Protein AF-A0A915E2W3-F1 (afdb_monomer_lite)

Structure (mmCIF, N/CA/C/O backbone):
data_AF-A0A915E2W3-F1
#
_entry.id   AF-A0A915E2W3-F1
#
loop_
_atom_site.group_PDB
_atom_site.id
_atom_site.type_symbol
_atom_site.label_atom_id
_atom_site.label_alt_id
_atom_site.label_comp_id
_atom_site.label_asym_id
_atom_site.label_entity_id
_atom_site.label_seq_id
_atom_site.pdbx_PDB_ins_code
_atom_site.Cartn_x
_atom_site.Cartn_y
_atom_site.Cartn_z
_atom_site.occupancy
_atom_site.B_iso_or_equiv
_atom_site.auth_seq_id
_atom_site.auth_comp_id
_atom_site.auth_asym_id
_atom_site.auth_atom_id
_atom_site.pdbx_PDB_model_num
ATOM 1 N N . MET A 1 1 ? 48.541 -17.962 11.402 1.00 24.84 1 MET A N 1
ATOM 2 C CA . MET A 1 1 ? 48.266 -16.546 11.732 1.00 24.84 1 MET A CA 1
ATOM 3 C C . MET A 1 1 ? 46.779 -16.312 11.505 1.00 24.84 1 MET A C 1
ATOM 5 O O . MET A 1 1 ? 46.273 -16.734 10.475 1.00 24.84 1 MET A O 1
ATOM 9 N N . CYS A 1 2 ? 46.078 -15.816 12.521 1.00 19.52 2 CYS A N 1
ATOM 10 C CA . CYS A 1 2 ? 44.617 -15.785 12.627 1.00 19.52 2 CYS A CA 1
ATOM 11 C C . CYS A 1 2 ? 43.898 -14.801 11.680 1.00 19.52 2 CYS A C 1
ATOM 13 O O . CYS A 1 2 ? 44.430 -13.741 11.383 1.00 19.52 2 CYS A O 1
ATOM 15 N N . GLN A 1 3 ? 42.628 -15.155 11.414 1.00 20.77 3 GLN A N 1
ATOM 16 C CA . GLN A 1 3 ? 41.430 -14.326 11.166 1.00 20.77 3 GLN A CA 1
ATOM 17 C C . GLN A 1 3 ? 41.232 -13.630 9.805 1.00 20.77 3 GLN A C 1
ATOM 19 O O . GLN A 1 3 ? 41.846 -12.616 9.516 1.00 20.77 3 GLN A O 1
ATOM 24 N N . PHE A 1 4 ? 40.176 -14.054 9.094 1.00 19.12 4 PHE A N 1
ATOM 25 C CA . PHE A 1 4 ? 38.917 -13.297 9.113 1.00 19.12 4 PHE A CA 1
ATOM 26 C C . PHE A 1 4 ? 37.753 -14.225 9.470 1.00 19.12 4 PHE A C 1
ATOM 28 O O . PHE A 1 4 ? 37.637 -15.342 8.975 1.00 19.12 4 PHE A O 1
ATOM 35 N N . CYS A 1 5 ? 36.931 -13.748 10.396 1.00 22.27 5 CYS A N 1
ATOM 36 C CA . CYS A 1 5 ? 35.769 -14.404 10.965 1.00 22.27 5 CYS A CA 1
ATOM 37 C C . CYS A 1 5 ? 34.566 -13.532 10.591 1.00 22.27 5 CYS A C 1
ATOM 39 O O . CYS A 1 5 ? 34.548 -12.361 10.964 1.00 22.27 5 CYS A O 1
ATOM 41 N N . VAL A 1 6 ? 33.570 -14.068 9.882 1.00 19.73 6 VAL A N 1
ATOM 42 C CA . VAL A 1 6 ? 32.225 -13.473 9.866 1.00 19.73 6 VAL A CA 1
ATOM 43 C C . VAL A 1 6 ? 31.327 -14.423 10.638 1.00 19.73 6 VAL A C 1
ATOM 45 O O . VAL A 1 6 ? 30.854 -15.437 10.135 1.00 19.73 6 VAL A O 1
ATOM 48 N N . ARG A 1 7 ? 31.172 -14.110 11.922 1.00 20.34 7 ARG A N 1
ATOM 49 C CA . ARG A 1 7 ? 30.300 -14.808 12.860 1.00 20.34 7 ARG A CA 1
ATOM 50 C C . ARG A 1 7 ? 28.990 -14.028 12.913 1.00 20.34 7 ARG A C 1
ATOM 52 O O . ARG A 1 7 ? 28.938 -12.990 13.562 1.00 20.34 7 ARG A O 1
ATOM 59 N N . MET A 1 8 ? 27.941 -14.510 12.249 1.00 21.33 8 MET A N 1
ATOM 60 C CA . MET A 1 8 ? 26.584 -14.041 12.544 1.00 21.33 8 MET A CA 1
ATOM 61 C C . MET A 1 8 ? 26.046 -14.863 13.717 1.00 21.33 8 MET A C 1
ATOM 63 O O . MET A 1 8 ? 26.000 -16.093 13.677 1.00 21.33 8 MET A O 1
ATOM 67 N N . SER A 1 9 ? 25.751 -14.179 14.819 1.00 22.33 9 SER A N 1
ATOM 68 C CA . SER A 1 9 ? 25.320 -14.765 16.083 1.00 22.33 9 SER A CA 1
ATOM 69 C C . SER A 1 9 ? 23.912 -15.355 15.974 1.00 22.33 9 SER A C 1
ATOM 71 O O . SER A 1 9 ? 22.947 -14.661 15.669 1.00 22.33 9 SER A O 1
ATOM 73 N N . ARG A 1 10 ? 23.781 -16.647 16.296 1.00 25.28 10 ARG A N 1
ATOM 74 C CA . ARG A 1 10 ? 22.496 -17.276 16.622 1.00 25.28 10 ARG A CA 1
ATOM 75 C C . ARG A 1 10 ? 22.041 -16.820 18.006 1.00 25.28 10 ARG A C 1
ATOM 77 O O . ARG A 1 10 ? 22.803 -16.926 18.967 1.00 25.28 10 ARG A O 1
ATOM 84 N N . ARG A 1 11 ? 20.765 -16.462 18.131 1.00 23.20 11 ARG A N 1
ATOM 85 C CA . ARG A 1 11 ? 20.015 -16.681 19.368 1.00 23.20 11 ARG A CA 1
ATOM 86 C C . ARG A 1 11 ? 18.679 -17.320 19.003 1.00 23.20 11 ARG A C 1
ATOM 88 O O . ARG A 1 11 ? 17.965 -16.807 18.154 1.00 23.20 11 ARG A O 1
ATOM 95 N N . ARG A 1 12 ? 18.436 -18.485 19.599 1.00 31.80 12 ARG A N 1
ATOM 96 C CA . ARG A 1 12 ? 17.210 -19.280 19.513 1.00 31.80 12 ARG A CA 1
ATOM 97 C C . ARG A 1 12 ? 16.099 -18.552 20.273 1.00 31.80 12 ARG A C 1
ATOM 99 O O . ARG A 1 12 ? 16.399 -18.037 21.348 1.00 31.80 12 ARG A O 1
ATOM 106 N N . ASN A 1 13 ? 14.889 -18.528 19.725 1.00 26.58 13 ASN A N 1
ATOM 107 C CA . ASN A 1 13 ? 13.639 -18.698 20.465 1.00 26.58 13 ASN A CA 1
ATOM 108 C C . ASN A 1 13 ? 12.507 -19.006 19.484 1.00 26.58 13 ASN A C 1
ATOM 110 O O . ASN A 1 13 ? 12.470 -18.463 18.380 1.00 26.58 13 ASN A O 1
ATOM 114 N N . ASP A 1 14 ? 11.665 -19.923 19.936 1.00 37.28 14 ASP A N 1
ATOM 115 C CA . ASP A 1 14 ? 10.466 -20.440 19.301 1.00 37.28 14 ASP A CA 1
ATOM 116 C C . ASP A 1 14 ? 9.355 -19.379 19.325 1.00 37.28 14 ASP A C 1
ATOM 118 O O . ASP A 1 14 ? 9.187 -18.701 20.338 1.00 37.28 14 ASP A O 1
ATOM 122 N N . ASP A 1 15 ? 8.689 -19.194 18.185 1.00 28.30 15 ASP A N 1
ATOM 123 C CA . ASP A 1 15 ? 7.241 -18.988 18.028 1.00 28.30 15 ASP A CA 1
ATOM 124 C C . ASP A 1 15 ? 6.971 -18.678 16.545 1.00 28.30 15 ASP A C 1
ATOM 126 O O . ASP A 1 15 ? 7.404 -17.660 15.995 1.00 28.30 15 ASP A O 1
ATOM 130 N N . ASP A 1 16 ? 6.324 -19.646 15.893 1.00 37.16 16 ASP A N 1
ATOM 131 C CA . ASP A 1 16 ? 5.841 -19.597 14.516 1.00 37.16 16 ASP A CA 1
ATOM 132 C C . ASP A 1 16 ? 4.617 -18.672 14.399 1.00 37.16 16 ASP A C 1
ATOM 134 O O . ASP A 1 16 ? 3.871 -18.470 15.354 1.00 37.16 16 ASP A O 1
ATOM 138 N N . ASP A 1 17 ? 4.416 -18.174 13.178 1.00 34.41 17 ASP A N 1
ATOM 139 C CA . ASP A 1 17 ? 3.285 -17.379 12.681 1.00 34.41 17 ASP A CA 1
ATOM 140 C C . ASP A 1 17 ? 3.402 -15.851 12.800 1.00 34.41 17 ASP A C 1
ATOM 142 O O . ASP A 1 17 ? 2.848 -15.184 13.671 1.00 34.41 17 ASP A O 1
ATOM 146 N N . SER A 1 18 ? 4.050 -15.257 11.789 1.00 32.59 18 SER A N 1
ATOM 147 C CA . SER A 1 18 ? 3.783 -13.870 11.397 1.00 32.59 18 SER A CA 1
ATOM 148 C C . SER A 1 18 ? 3.621 -13.740 9.866 1.00 32.59 18 SER A C 1
ATOM 150 O O . SER A 1 18 ? 4.498 -14.178 9.107 1.00 32.59 18 SER A O 1
ATOM 152 N N . PRO A 1 19 ? 2.504 -13.152 9.386 1.00 33.25 19 PRO A N 1
ATOM 153 C CA . PRO A 1 19 ? 2.094 -13.173 7.977 1.00 33.25 19 PRO A CA 1
ATOM 154 C C . PRO A 1 19 ? 2.718 -12.089 7.075 1.00 33.25 19 PRO A C 1
ATOM 156 O O . PRO A 1 19 ? 2.357 -12.012 5.901 1.00 33.25 19 PRO A O 1
ATOM 159 N N . HIS A 1 20 ? 3.642 -11.245 7.559 1.00 43.09 20 HIS A N 1
ATOM 160 C CA . HIS A 1 20 ? 4.112 -10.079 6.788 1.00 43.09 20 HIS A CA 1
ATOM 161 C C . HIS A 1 20 ? 5.637 -10.015 6.652 1.00 43.09 20 HIS A C 1
ATOM 163 O O . HIS A 1 20 ? 6.364 -9.854 7.632 1.00 43.09 20 HIS A O 1
ATOM 169 N N . LYS A 1 21 ? 6.128 -10.134 5.410 1.00 43.09 21 LYS A N 1
ATOM 170 C CA . LYS A 1 21 ? 7.557 -10.291 5.089 1.00 43.09 21 LYS A CA 1
ATOM 171 C C . LYS A 1 21 ? 8.015 -9.261 4.038 1.00 43.09 21 LYS A C 1
ATOM 173 O O . LYS A 1 21 ? 7.265 -8.927 3.124 1.00 43.09 21 LYS A O 1
ATOM 178 N N . LEU A 1 22 ? 9.238 -8.743 4.159 1.00 36.91 22 LEU A N 1
ATOM 179 C CA . LEU A 1 22 ? 9.892 -7.916 3.135 1.00 36.91 22 LEU A CA 1
ATOM 180 C C . LEU A 1 22 ? 10.934 -8.782 2.420 1.00 36.91 22 LEU A C 1
ATOM 182 O O . LEU A 1 22 ? 11.743 -9.433 3.076 1.00 36.91 22 LEU A O 1
ATOM 186 N N . TYR A 1 23 ? 10.908 -8.805 1.089 1.00 43.53 23 TYR A N 1
ATOM 187 C CA . TYR A 1 23 ? 11.754 -9.681 0.280 1.00 43.53 23 TYR A CA 1
ATOM 188 C C . TYR A 1 23 ? 12.647 -8.858 -0.647 1.00 43.53 23 TYR A C 1
ATOM 190 O O . TYR A 1 23 ? 12.196 -7.915 -1.295 1.00 43.53 23 TYR A O 1
ATOM 198 N N . THR A 1 24 ? 13.906 -9.254 -0.774 1.00 39.56 24 THR A N 1
ATOM 199 C CA . THR A 1 24 ? 14.878 -8.574 -1.626 1.00 39.56 24 THR A CA 1
ATOM 200 C C . THR A 1 24 ? 15.663 -9.605 -2.426 1.00 39.56 24 THR A C 1
ATOM 202 O O . THR A 1 24 ? 16.289 -10.490 -1.851 1.00 39.56 24 THR A O 1
ATOM 205 N N . LEU A 1 25 ? 15.666 -9.516 -3.758 1.00 39.19 25 LEU A N 1
ATOM 206 C CA . LEU A 1 25 ? 16.443 -10.447 -4.586 1.00 39.19 25 LEU A CA 1
ATOM 207 C C . LEU A 1 25 ? 17.805 -9.860 -4.942 1.00 39.19 25 LEU A C 1
ATOM 209 O O . LEU A 1 25 ? 17.910 -8.739 -5.439 1.00 39.19 25 LEU A O 1
ATOM 213 N N . VAL A 1 26 ? 18.845 -10.659 -4.721 1.00 38.50 26 VAL A N 1
ATOM 214 C CA . VAL A 1 26 ? 20.192 -10.468 -5.249 1.00 38.50 26 VAL A CA 1
ATOM 215 C C . VAL A 1 26 ? 20.372 -11.442 -6.400 1.00 38.50 26 VAL A C 1
ATOM 217 O O . VAL A 1 26 ? 20.308 -12.661 -6.234 1.00 38.50 26 VAL A O 1
ATOM 220 N N . THR A 1 27 ? 20.657 -10.921 -7.585 1.00 35.66 27 THR A N 1
ATOM 221 C CA . THR A 1 27 ? 21.130 -11.773 -8.674 1.00 35.66 27 THR A CA 1
ATOM 222 C C . THR A 1 27 ? 22.624 -11.554 -8.835 1.00 35.66 27 THR A C 1
ATOM 224 O O . THR A 1 27 ? 23.028 -10.448 -9.178 1.00 35.66 27 THR A O 1
ATOM 227 N N . HIS A 1 28 ? 23.400 -12.626 -8.628 1.00 34.28 28 HIS A N 1
ATOM 228 C CA . HIS A 1 28 ? 24.832 -12.742 -8.924 1.00 34.28 28 HIS A CA 1
ATOM 229 C C . HIS A 1 28 ? 25.797 -11.944 -8.012 1.00 34.28 28 HIS A C 1
ATOM 231 O O . HIS A 1 28 ? 25.953 -10.733 -8.143 1.00 34.28 28 HIS A O 1
ATOM 237 N N . VAL A 1 29 ? 26.540 -12.665 -7.157 1.00 26.72 29 VAL A N 1
ATOM 238 C CA . VAL A 1 29 ? 27.783 -12.194 -6.515 1.00 26.72 29 VAL A CA 1
ATOM 239 C C . VAL A 1 29 ? 28.955 -12.938 -7.174 1.00 26.72 29 VAL A C 1
ATOM 241 O O . VAL A 1 29 ? 29.017 -14.164 -7.058 1.00 26.72 29 VAL A O 1
ATOM 244 N N . PRO A 1 30 ? 29.872 -12.264 -7.890 1.00 24.53 30 PRO A N 1
ATOM 245 C CA . PRO A 1 30 ? 31.030 -12.930 -8.472 1.00 24.53 30 PRO A CA 1
ATOM 246 C C . PRO A 1 30 ? 31.994 -13.375 -7.365 1.00 24.53 30 PRO A C 1
ATOM 248 O O . PRO A 1 30 ? 32.495 -12.553 -6.603 1.00 24.53 30 PRO A O 1
ATOM 251 N N . VAL A 1 31 ? 32.299 -14.672 -7.310 1.00 24.80 31 VAL A N 1
ATOM 252 C CA . VAL A 1 31 ? 33.487 -15.181 -6.611 1.00 24.80 31 VAL A CA 1
ATOM 253 C C . VAL A 1 31 ? 34.571 -15.358 -7.675 1.00 24.80 31 VAL A C 1
ATOM 255 O O . VAL A 1 31 ? 34.393 -16.121 -8.626 1.00 24.80 31 VAL A O 1
ATOM 258 N N . THR A 1 32 ? 35.655 -14.591 -7.574 1.00 27.45 32 THR A N 1
ATOM 259 C CA . THR A 1 32 ? 36.798 -14.595 -8.506 1.00 27.45 32 THR A CA 1
ATOM 260 C C . THR A 1 32 ? 37.511 -15.962 -8.575 1.00 27.45 32 THR A C 1
ATOM 262 O O . THR A 1 32 ? 37.363 -16.787 -7.671 1.00 27.45 32 THR A O 1
ATOM 265 N N . PRO A 1 33 ? 38.254 -16.260 -9.666 1.00 34.34 33 PRO A N 1
ATOM 266 C CA . PRO A 1 33 ? 38.591 -17.629 -10.051 1.00 34.34 33 PRO A CA 1
ATOM 267 C C . PRO A 1 33 ? 39.773 -18.189 -9.250 1.00 34.34 33 PRO A C 1
ATOM 269 O O . PRO A 1 33 ? 40.888 -17.679 -9.318 1.00 34.34 33 PRO A O 1
ATOM 272 N N . PHE A 1 34 ? 39.549 -19.297 -8.543 1.00 25.05 34 PHE A N 1
ATOM 273 C CA . PHE A 1 34 ? 40.615 -20.078 -7.918 1.00 25.05 34 PHE A CA 1
ATOM 274 C C . PHE A 1 34 ? 41.326 -20.934 -8.984 1.00 25.05 34 PHE A C 1
ATOM 276 O O . PHE A 1 34 ? 40.796 -21.943 -9.454 1.00 25.05 34 PHE A O 1
ATOM 283 N N . GLN A 1 35 ? 42.525 -20.514 -9.401 1.00 28.45 35 GLN A N 1
ATOM 284 C CA . GLN A 1 35 ? 43.409 -21.291 -10.273 1.00 28.45 35 GLN A CA 1
ATOM 285 C C . GLN A 1 35 ? 44.193 -22.352 -9.471 1.00 28.45 35 GLN A C 1
ATOM 287 O O . GLN A 1 35 ? 45.100 -22.026 -8.720 1.00 28.45 35 GLN A O 1
ATOM 292 N N . ARG A 1 36 ? 43.832 -23.622 -9.722 1.00 28.59 36 ARG A N 1
ATOM 293 C CA . ARG A 1 36 ? 44.620 -24.884 -9.733 1.00 28.59 36 ARG A CA 1
ATOM 294 C C . ARG A 1 36 ? 45.603 -25.215 -8.586 1.00 28.59 36 ARG A C 1
ATOM 296 O O . ARG A 1 36 ? 46.636 -24.573 -8.449 1.00 28.59 36 ARG A O 1
ATOM 303 N N . ARG A 1 37 ? 45.419 -26.420 -8.007 1.00 27.20 37 ARG A N 1
ATOM 304 C CA . ARG A 1 37 ? 46.262 -27.637 -8.217 1.00 27.20 37 ARG A CA 1
ATOM 305 C C . ARG A 1 37 ? 45.572 -28.923 -7.662 1.00 27.20 37 ARG A C 1
ATOM 307 O O . ARG A 1 37 ? 45.592 -29.125 -6.459 1.00 27.20 37 ARG A O 1
ATOM 314 N N . THR A 1 38 ? 44.994 -29.730 -8.584 1.00 27.33 38 THR A N 1
ATOM 315 C CA . THR A 1 38 ? 44.842 -31.232 -8.678 1.00 27.33 38 THR A CA 1
ATOM 316 C C . THR A 1 38 ? 44.248 -32.061 -7.511 1.00 27.33 38 THR A C 1
ATOM 318 O O . THR A 1 38 ? 44.588 -31.793 -6.372 1.00 27.33 38 THR A O 1
ATOM 321 N N . ASN A 1 39 ? 43.448 -33.143 -7.653 1.00 25.25 39 ASN A N 1
ATOM 322 C CA . ASN A 1 39 ? 42.881 -33.960 -8.758 1.00 25.25 39 ASN A CA 1
ATOM 323 C C . ASN A 1 39 ? 41.473 -34.482 -8.352 1.00 25.25 39 ASN A C 1
ATOM 325 O O . ASN A 1 39 ? 41.166 -34.564 -7.166 1.00 25.25 39 ASN A O 1
ATOM 329 N N . ILE A 1 40 ? 40.641 -34.826 -9.341 1.00 31.52 40 ILE A N 1
ATOM 330 C CA . ILE A 1 40 ? 39.178 -35.005 -9.254 1.00 31.52 40 ILE A CA 1
ATOM 331 C C . ILE A 1 40 ? 38.783 -36.494 -9.378 1.00 31.52 40 ILE A C 1
ATOM 333 O O . ILE A 1 40 ? 39.465 -37.240 -10.076 1.00 31.52 40 ILE A O 1
ATOM 337 N N . SER A 1 41 ? 37.645 -36.900 -8.797 1.00 22.36 41 SER A N 1
ATOM 338 C CA . SER A 1 41 ? 36.786 -37.951 -9.371 1.00 22.36 41 SER A CA 1
ATOM 339 C C . SER A 1 41 ? 35.468 -37.302 -9.790 1.00 22.36 41 SER A C 1
ATOM 341 O O . SER A 1 41 ? 34.726 -36.769 -8.964 1.00 22.36 41 SER A O 1
ATOM 343 N N . VAL A 1 42 ? 35.282 -37.239 -11.105 1.00 30.39 42 VAL A N 1
ATOM 344 C CA . VAL A 1 42 ? 34.093 -36.754 -11.794 1.00 30.39 42 VAL A CA 1
ATOM 345 C C . VAL A 1 42 ? 33.270 -37.986 -12.132 1.00 30.39 42 VAL A C 1
ATOM 347 O O . VAL A 1 42 ? 33.705 -38.791 -12.948 1.00 30.39 42 VAL A O 1
ATOM 350 N N . GLU A 1 43 ? 32.071 -38.101 -11.569 1.00 24.73 43 GLU A N 1
ATOM 351 C CA . GLU A 1 43 ? 30.986 -38.844 -12.207 1.00 24.73 43 GLU A CA 1
ATOM 352 C C . GLU A 1 43 ? 29.708 -37.991 -12.172 1.00 24.73 43 GLU A C 1
ATOM 354 O O . GLU A 1 43 ? 29.254 -37.541 -11.119 1.00 24.73 43 GLU A O 1
ATOM 359 N N . SER A 1 44 ? 29.150 -37.773 -13.369 1.00 29.97 44 SER A N 1
ATOM 360 C CA . SER A 1 44 ? 28.027 -36.898 -13.765 1.00 29.97 44 SER A CA 1
ATOM 361 C C . SER A 1 44 ? 28.311 -35.386 -13.852 1.00 29.97 44 SER A C 1
ATOM 363 O O . SER A 1 44 ? 27.733 -34.551 -13.161 1.00 29.97 44 SER A O 1
ATOM 365 N N . GLU A 1 45 ? 29.216 -35.057 -14.770 1.00 26.81 45 GLU A N 1
ATOM 366 C CA . GLU A 1 45 ? 29.524 -33.726 -15.302 1.00 26.81 45 GLU A CA 1
ATOM 367 C C . GLU A 1 45 ? 28.346 -33.133 -16.126 1.00 26.81 45 GLU A C 1
ATOM 369 O O . GLU A 1 45 ? 27.652 -33.854 -16.836 1.00 26.81 45 GLU A O 1
ATOM 374 N N . GLU A 1 46 ? 28.171 -31.805 -16.045 1.00 25.72 46 GLU A N 1
ATOM 375 C CA . GLU A 1 46 ? 27.488 -30.922 -17.025 1.00 25.72 46 GLU A CA 1
ATOM 376 C C . GLU A 1 46 ? 25.952 -30.710 -17.030 1.00 25.72 46 GLU A C 1
ATOM 378 O O . GLU A 1 46 ? 25.362 -30.547 -18.094 1.00 25.72 46 GLU A O 1
ATOM 383 N N . LEU A 1 47 ? 25.283 -30.542 -15.878 1.00 28.80 47 LEU A N 1
ATOM 384 C CA . LEU A 1 47 ? 23.884 -30.032 -15.866 1.00 28.80 47 LEU A CA 1
ATOM 385 C C . LEU A 1 47 ? 23.621 -28.755 -15.054 1.00 28.80 47 LEU A C 1
ATOM 387 O O . LEU A 1 47 ? 22.514 -28.234 -15.079 1.00 28.80 47 LEU A O 1
ATOM 391 N N . PHE A 1 48 ? 24.627 -28.183 -14.391 1.00 32.06 48 PHE A N 1
ATOM 392 C CA . PHE A 1 48 ? 24.468 -26.914 -13.670 1.00 32.06 48 PHE A CA 1
ATOM 393 C C . PHE A 1 48 ? 25.643 -25.969 -13.938 1.00 32.06 48 PHE A C 1
ATOM 395 O O . PHE A 1 48 ? 26.491 -25.717 -13.078 1.00 32.06 48 PHE A O 1
ATOM 402 N N . GLN A 1 49 ? 25.686 -25.379 -15.135 1.00 24.86 49 GLN A N 1
ATOM 403 C CA . GLN A 1 49 ? 26.414 -24.121 -15.309 1.00 24.86 49 GLN A CA 1
ATOM 404 C C . GLN A 1 49 ? 25.654 -22.996 -14.583 1.00 24.86 49 GLN A C 1
ATOM 406 O O . GLN A 1 49 ? 24.784 -22.330 -15.127 1.00 24.86 49 GLN A O 1
ATOM 411 N N . LYS A 1 50 ? 26.005 -22.832 -13.302 1.00 29.50 50 LYS A N 1
ATOM 412 C CA . LYS A 1 50 ? 26.055 -21.584 -12.521 1.00 29.50 50 LYS A CA 1
ATOM 413 C C . LYS A 1 50 ? 25.080 -20.462 -12.925 1.00 29.50 50 LYS A C 1
ATOM 415 O O . LYS A 1 50 ? 25.489 -19.509 -13.579 1.00 29.50 50 LYS A O 1
ATOM 420 N N . THR A 1 51 ? 23.875 -20.456 -12.357 1.00 31.17 51 THR A N 1
ATOM 421 C CA . THR A 1 51 ? 23.145 -19.209 -12.046 1.00 31.17 51 THR A CA 1
ATOM 422 C C . THR A 1 51 ? 22.331 -19.379 -10.757 1.00 31.17 51 THR A C 1
ATOM 424 O O . THR A 1 51 ? 21.155 -19.711 -10.772 1.00 31.17 51 THR A O 1
ATOM 427 N N . GLY A 1 52 ? 22.972 -19.181 -9.602 1.00 31.38 52 GLY A N 1
ATOM 428 C CA . GLY A 1 52 ? 22.261 -19.069 -8.327 1.00 31.38 52 GLY A CA 1
ATOM 429 C C . GLY A 1 52 ? 21.752 -17.640 -8.133 1.00 31.38 52 GLY A C 1
ATOM 430 O O . GLY A 1 52 ? 22.539 -16.690 -8.176 1.00 31.38 52 GLY A O 1
ATOM 431 N N . HIS A 1 53 ? 20.449 -17.472 -7.924 1.00 35.97 53 HIS A N 1
ATOM 432 C CA . HIS A 1 53 ? 19.883 -16.223 -7.412 1.00 35.97 53 HIS A CA 1
ATOM 433 C C . HIS A 1 53 ? 19.809 -16.326 -5.879 1.00 35.97 53 HIS A C 1
ATOM 435 O O . HIS A 1 53 ? 19.413 -17.360 -5.354 1.00 35.97 53 HIS A O 1
ATOM 441 N N . ILE A 1 54 ? 20.237 -15.298 -5.146 1.00 33.84 54 ILE A N 1
ATOM 442 C CA . ILE A 1 54 ? 20.193 -15.272 -3.677 1.00 33.84 54 ILE A CA 1
ATOM 443 C C . ILE A 1 54 ? 19.065 -14.318 -3.290 1.00 33.84 54 ILE A C 1
ATOM 445 O O . ILE A 1 54 ? 19.171 -13.119 -3.525 1.00 33.84 54 ILE A O 1
ATOM 449 N N . LEU A 1 55 ? 17.976 -14.813 -2.704 1.00 38.66 55 LEU A N 1
ATOM 450 C CA . LEU A 1 55 ? 16.958 -13.931 -2.123 1.00 38.66 55 LEU A CA 1
ATOM 451 C C . LEU A 1 55 ? 17.329 -13.656 -0.668 1.00 38.66 55 LEU A C 1
ATOM 453 O O . LEU A 1 55 ? 17.392 -14.585 0.131 1.00 38.66 55 LEU A O 1
ATOM 457 N N . ILE A 1 56 ? 17.553 -12.390 -0.332 1.00 36.34 56 ILE A N 1
ATOM 458 C CA . ILE A 1 56 ? 17.686 -11.899 1.038 1.00 36.34 56 ILE A CA 1
ATOM 459 C C . ILE A 1 56 ? 16.300 -11.432 1.482 1.00 36.34 56 ILE A C 1
ATOM 461 O O . ILE A 1 56 ? 15.749 -10.483 0.936 1.00 36.34 56 ILE A O 1
ATOM 465 N N . VAL A 1 57 ? 15.717 -12.083 2.479 1.00 34.19 57 VAL A N 1
ATOM 466 C CA . VAL A 1 57 ? 14.429 -11.707 3.071 1.00 34.19 57 VAL A CA 1
ATOM 467 C C . VAL A 1 57 ? 14.714 -10.998 4.393 1.00 34.19 57 VAL A C 1
ATOM 469 O O . VAL A 1 57 ? 14.927 -11.663 5.413 1.00 34.19 57 VAL A O 1
ATOM 472 N N . PRO A 1 58 ? 14.808 -9.657 4.413 1.00 32.94 58 PRO A N 1
ATOM 473 C CA . PRO A 1 58 ? 14.915 -8.933 5.666 1.00 32.94 58 PRO A CA 1
ATOM 474 C C . PRO A 1 58 ? 13.588 -8.990 6.430 1.00 32.94 58 PRO A C 1
ATOM 476 O O . PRO A 1 58 ? 12.542 -8.529 5.980 1.00 32.94 58 PRO A O 1
ATOM 479 N N . TRP A 1 59 ? 13.660 -9.518 7.642 1.00 33.84 59 TRP A N 1
ATOM 480 C CA . TRP A 1 59 ? 12.625 -9.411 8.663 1.00 33.84 59 TRP A CA 1
ATOM 481 C C . TRP A 1 59 ? 13.018 -8.209 9.554 1.00 33.84 59 TRP A C 1
ATOM 483 O O . TRP A 1 59 ? 14.185 -8.082 9.925 1.00 33.84 59 TRP A O 1
ATOM 493 N N . CYS A 1 60 ? 12.112 -7.243 9.767 1.00 33.62 60 CYS A N 1
ATOM 494 C CA . CYS A 1 60 ? 12.456 -5.842 10.075 1.00 33.62 60 CYS A CA 1
ATOM 495 C C . CYS A 1 60 ? 13.448 -5.606 11.235 1.00 33.62 60 CYS A C 1
ATOM 497 O O . CYS A 1 60 ? 13.345 -6.155 12.320 1.00 33.62 60 CYS A O 1
ATOM 499 N N . LEU A 1 61 ? 14.394 -4.685 11.062 1.00 31.56 61 LEU A N 1
ATOM 500 C CA . LEU A 1 61 ? 15.332 -4.300 12.120 1.00 31.56 61 LEU A CA 1
ATOM 501 C C . LEU A 1 61 ? 14.639 -3.455 13.200 1.00 31.56 61 LEU A C 1
ATOM 503 O O . LEU A 1 61 ? 14.395 -2.265 13.019 1.00 31.56 61 LEU A O 1
ATOM 507 N N . GLY A 1 62 ? 14.357 -4.085 14.342 1.00 29.89 62 GLY A N 1
ATOM 508 C CA . GLY A 1 62 ? 13.847 -3.425 15.544 1.00 29.89 62 GLY A CA 1
ATOM 509 C C . GLY A 1 62 ? 13.485 -4.419 16.646 1.00 29.89 62 GLY A C 1
ATOM 510 O O . GLY A 1 62 ? 12.313 -4.667 16.879 1.00 29.89 62 GLY A O 1
ATOM 511 N N . LYS A 1 63 ? 14.503 -4.966 17.328 1.00 31.66 63 LYS A N 1
ATOM 512 C CA . LYS A 1 63 ? 14.406 -5.890 18.481 1.00 31.66 63 LYS A CA 1
ATOM 513 C C . LYS A 1 63 ? 13.696 -7.232 18.196 1.00 31.66 63 LYS A C 1
ATOM 515 O O . LYS A 1 63 ? 12.619 -7.477 18.720 1.00 31.66 63 LYS A O 1
ATOM 520 N N . GLY A 1 64 ? 14.360 -8.135 17.460 1.00 38.31 64 GLY A N 1
ATOM 521 C CA . GLY A 1 64 ? 14.035 -9.576 17.496 1.00 38.31 64 GLY A CA 1
ATOM 522 C C . GLY A 1 64 ? 13.604 -10.254 16.189 1.00 38.31 64 GLY A C 1
ATOM 523 O O . GLY A 1 64 ? 12.827 -11.194 16.251 1.00 38.31 64 GLY A O 1
ATOM 524 N N . LEU A 1 65 ? 14.087 -9.828 15.020 1.00 49.31 65 LEU A N 1
ATOM 525 C CA . LEU A 1 65 ? 13.694 -10.403 13.724 1.00 49.31 65 LEU A CA 1
ATOM 526 C C . LEU A 1 65 ? 14.895 -11.072 13.013 1.00 49.31 65 LEU A C 1
ATOM 528 O O . LEU A 1 65 ? 16.010 -10.547 13.042 1.00 49.31 65 LEU A O 1
ATOM 532 N N . GLN A 1 66 ? 14.666 -12.245 12.404 1.00 50.94 66 GLN A N 1
ATOM 533 C CA . GLN A 1 66 ? 15.675 -13.116 11.778 1.00 50.94 66 GLN A CA 1
ATOM 534 C C . GLN A 1 66 ? 15.601 -13.031 10.243 1.00 50.94 66 GLN A C 1
ATOM 536 O O . GLN A 1 66 ? 14.558 -13.299 9.656 1.00 50.94 66 GLN A O 1
ATOM 541 N N . MET A 1 67 ? 16.705 -12.665 9.586 1.00 61.12 67 MET A N 1
ATOM 542 C CA . MET A 1 67 ? 16.824 -12.663 8.120 1.00 61.12 67 MET A CA 1
ATOM 543 C C . MET A 1 67 ? 16.758 -14.095 7.576 1.00 61.12 67 MET A C 1
ATOM 545 O O . MET A 1 67 ? 17.456 -14.960 8.104 1.00 61.12 67 MET A O 1
ATOM 549 N N . GLN A 1 68 ? 15.969 -14.317 6.519 1.00 68.25 68 GLN A N 1
ATOM 550 C CA . GLN A 1 68 ? 15.947 -15.587 5.788 1.00 68.25 68 GLN A CA 1
ATOM 551 C C . GLN A 1 68 ? 16.647 -15.438 4.437 1.00 68.25 68 GLN A C 1
ATOM 553 O O . GLN A 1 68 ? 16.454 -14.442 3.740 1.00 68.25 68 GLN A O 1
ATOM 558 N N . VAL A 1 69 ? 17.438 -16.429 4.042 1.00 73.88 69 VAL A N 1
ATOM 559 C CA . VAL A 1 69 ? 18.122 -16.462 2.748 1.00 73.88 69 VAL A CA 1
ATOM 560 C C . VAL A 1 69 ? 17.651 -17.679 1.967 1.00 73.88 69 VAL A C 1
ATOM 562 O O . VAL A 1 69 ? 17.811 -18.808 2.424 1.00 73.88 69 VAL A O 1
ATOM 565 N N . LEU A 1 70 ? 17.069 -17.467 0.785 1.00 78.38 70 LEU A N 1
ATOM 566 C CA . LEU A 1 70 ? 16.562 -18.559 -0.053 1.00 78.38 70 LEU A CA 1
ATOM 567 C C . LEU A 1 70 ? 17.487 -18.822 -1.242 1.00 78.38 70 LEU A C 1
ATOM 569 O O . LEU A 1 70 ? 17.981 -17.886 -1.881 1.00 78.38 70 LEU A O 1
ATOM 573 N N . LEU A 1 71 ? 17.653 -20.103 -1.569 1.00 80.44 71 LEU A N 1
ATOM 574 C CA . LEU A 1 71 ? 18.324 -20.556 -2.781 1.00 80.44 71 LEU A CA 1
ATOM 575 C C . LEU A 1 71 ? 17.380 -20.410 -3.979 1.00 80.44 71 LEU A C 1
ATOM 577 O O . LEU A 1 71 ? 16.370 -21.109 -4.065 1.00 80.44 71 LEU A O 1
ATOM 581 N N . GLY A 1 72 ? 17.715 -19.514 -4.901 1.00 77.56 72 GLY A N 1
ATOM 582 C CA . GLY A 1 72 ? 16.998 -19.318 -6.153 1.00 77.56 72 GLY A CA 1
ATOM 583 C C . GLY A 1 72 ? 17.361 -20.364 -7.199 1.00 77.56 72 GLY A C 1
ATOM 584 O O . GLY A 1 72 ? 18.531 -20.511 -7.554 1.00 77.56 72 GLY A O 1
ATOM 585 N N . ILE A 1 73 ? 16.344 -21.050 -7.710 1.00 78.25 73 ILE A N 1
ATOM 586 C CA . ILE A 1 73 ? 16.430 -22.064 -8.758 1.00 78.25 73 ILE A CA 1
ATOM 587 C C . ILE A 1 73 ? 15.653 -21.544 -9.949 1.00 78.25 73 ILE A C 1
ATOM 589 O O . ILE A 1 73 ? 14.451 -21.308 -9.845 1.00 78.25 73 ILE A O 1
ATOM 593 N N . ARG A 1 74 ? 16.338 -21.380 -11.074 1.00 73.56 74 ARG A N 1
ATOM 594 C CA . ARG A 1 74 ? 15.749 -20.854 -12.297 1.00 73.56 74 ARG A CA 1
ATOM 595 C C . ARG A 1 74 ? 15.736 -21.919 -13.384 1.00 73.56 74 ARG A C 1
ATOM 597 O O . ARG A 1 74 ? 16.753 -22.574 -13.591 1.00 73.56 74 ARG A O 1
ATOM 604 N N . GLY A 1 75 ? 14.600 -22.064 -14.064 1.00 63.62 75 GLY A N 1
ATOM 605 C CA . GLY A 1 75 ? 14.510 -22.872 -15.284 1.00 63.62 75 GLY A CA 1
ATOM 606 C C . GLY A 1 75 ? 15.129 -22.128 -16.462 1.00 63.62 75 GLY A C 1
ATOM 607 O O . GLY A 1 75 ? 14.895 -20.925 -16.628 1.00 63.62 75 GLY A O 1
ATOM 608 N N . ASP A 1 76 ? 15.930 -22.815 -17.270 1.00 56.16 76 ASP A N 1
ATOM 609 C CA . ASP A 1 76 ? 16.611 -22.190 -18.410 1.00 56.16 76 ASP A CA 1
ATOM 610 C C . ASP A 1 76 ? 15.712 -22.079 -19.659 1.00 56.16 76 ASP A C 1
ATOM 612 O O . ASP A 1 76 ? 16.065 -21.391 -20.619 1.00 56.16 76 ASP A O 1
ATOM 616 N N . GLY A 1 77 ? 14.518 -22.687 -19.629 1.00 53.59 77 GLY A N 1
ATOM 617 C CA . GLY A 1 77 ? 13.485 -22.575 -20.656 1.00 53.59 77 GLY A CA 1
ATOM 618 C C . GLY A 1 77 ? 13.764 -23.296 -21.974 1.00 53.59 77 GLY A C 1
ATOM 619 O O . GLY A 1 77 ? 12.875 -23.327 -22.823 1.00 53.59 77 GLY A O 1
ATOM 620 N N . GLN A 1 78 ? 14.956 -23.868 -22.173 1.00 50.12 78 GLN A N 1
ATOM 621 C CA . GLN A 1 78 ? 15.291 -24.646 -23.376 1.00 50.12 78 GLN A CA 1
ATOM 622 C C . GLN A 1 78 ? 15.816 -26.057 -23.072 1.00 50.12 78 GLN A C 1
ATOM 624 O O . GLN A 1 78 ? 15.847 -26.892 -23.974 1.00 50.12 78 GLN A O 1
ATOM 629 N N . LYS A 1 79 ? 16.204 -26.346 -21.825 1.00 53.78 79 LYS A N 1
ATOM 630 C CA . LYS A 1 79 ? 16.758 -27.625 -21.363 1.00 53.78 79 LYS A CA 1
ATOM 631 C C . LYS A 1 79 ? 16.297 -27.978 -19.948 1.00 53.78 79 LYS A C 1
ATOM 633 O O . LYS A 1 79 ? 17.028 -28.619 -19.193 1.00 53.78 79 LYS A O 1
ATOM 638 N N . ASP A 1 80 ? 15.047 -27.681 -19.606 1.00 61.50 80 ASP A N 1
ATOM 639 C CA . ASP A 1 80 ? 14.419 -28.168 -18.371 1.00 61.50 80 ASP A CA 1
ATOM 640 C C . ASP A 1 80 ? 14.093 -29.688 -18.461 1.00 61.50 80 ASP A C 1
ATOM 642 O O . ASP A 1 80 ? 13.062 -30.157 -17.983 1.00 61.50 80 ASP A O 1
ATOM 646 N N . GLN A 1 81 ? 15.000 -30.485 -19.051 1.00 59.97 81 GLN A N 1
ATOM 647 C CA . GLN A 1 81 ? 14.917 -31.941 -19.247 1.00 59.97 81 GLN A CA 1
ATOM 648 C C . GLN A 1 81 ? 14.728 -32.694 -17.933 1.00 59.97 81 GLN A C 1
ATOM 650 O O . GLN A 1 81 ? 14.193 -33.801 -17.901 1.00 59.97 81 GLN A O 1
ATOM 655 N N . PHE A 1 82 ? 15.122 -32.088 -16.810 1.00 64.06 82 PHE A N 1
ATOM 656 C CA . PHE A 1 82 ? 14.883 -32.695 -15.510 1.00 64.06 82 PHE A CA 1
ATOM 657 C C . PHE A 1 82 ? 13.390 -32.876 -15.213 1.00 64.06 82 PHE A C 1
ATOM 659 O O . PHE A 1 82 ? 13.047 -33.736 -14.403 1.00 64.06 82 PHE A O 1
ATOM 666 N N . MET A 1 83 ? 12.519 -32.118 -15.890 1.00 67.56 83 MET A N 1
ATOM 667 C CA . MET A 1 83 ? 11.066 -32.199 -15.779 1.00 67.56 83 MET A CA 1
ATOM 668 C C . MET A 1 83 ? 10.447 -33.353 -16.583 1.00 67.56 83 MET A C 1
ATOM 670 O O . MET A 1 83 ? 9.245 -33.589 -16.444 1.00 67.56 83 MET A O 1
ATOM 674 N N . GLU A 1 84 ? 11.234 -34.070 -17.395 1.00 66.56 84 GLU A N 1
ATOM 675 C CA . GLU A 1 84 ? 10.747 -35.079 -18.347 1.00 66.56 84 GLU A CA 1
ATOM 676 C C . GLU A 1 84 ? 10.561 -36.472 -17.734 1.00 66.56 84 GLU A C 1
ATOM 678 O O . GLU A 1 84 ? 9.648 -37.192 -18.136 1.00 66.56 84 GLU A O 1
ATOM 683 N N . THR A 1 85 ? 11.383 -36.868 -16.752 1.00 66.81 85 THR A N 1
ATOM 684 C CA . THR A 1 85 ? 11.331 -38.224 -16.178 1.00 66.81 85 THR A CA 1
ATOM 685 C C . THR A 1 85 ? 11.277 -38.232 -14.652 1.00 66.81 85 THR A C 1
ATOM 687 O O . THR A 1 85 ? 11.820 -37.362 -13.973 1.00 66.81 85 THR A O 1
ATOM 690 N N . GLN A 1 86 ? 10.670 -39.277 -14.088 1.00 70.38 86 GLN A N 1
ATOM 691 C CA . GLN A 1 86 ? 10.600 -39.459 -12.636 1.00 70.38 86 GLN A CA 1
ATOM 692 C C . GLN A 1 86 ? 11.991 -39.564 -11.986 1.00 70.38 86 GLN A C 1
ATOM 694 O O . GLN A 1 86 ? 12.223 -39.012 -10.912 1.00 70.38 86 GLN A O 1
ATOM 699 N N . TRP A 1 87 ? 12.930 -40.253 -12.637 1.00 66.62 87 TRP A N 1
ATOM 700 C CA . TRP A 1 87 ? 14.284 -40.433 -12.113 1.00 66.62 87 TRP A CA 1
ATOM 701 C C . TRP A 1 87 ? 15.066 -39.115 -12.067 1.00 66.62 87 TRP A C 1
ATOM 703 O O . TRP A 1 87 ? 15.791 -38.848 -11.105 1.00 66.62 87 TRP A O 1
ATOM 713 N N . THR A 1 88 ? 14.889 -38.256 -13.077 1.00 71.75 88 THR A N 1
ATOM 714 C CA . THR A 1 88 ? 15.511 -36.929 -13.085 1.00 71.75 88 THR A CA 1
ATOM 715 C C . THR A 1 88 ? 14.920 -36.016 -12.015 1.00 71.75 88 THR A C 1
ATOM 717 O O . THR A 1 88 ? 15.680 -35.280 -11.385 1.00 71.75 88 THR A O 1
ATOM 720 N N . HIS A 1 89 ? 13.613 -36.108 -11.724 1.00 73.88 89 HIS A N 1
ATOM 721 C CA . HIS A 1 89 ? 13.007 -35.373 -10.605 1.00 73.88 89 HIS A CA 1
ATOM 722 C C . HIS A 1 89 ? 13.663 -35.730 -9.273 1.00 73.88 89 HIS A C 1
ATOM 724 O O . HIS A 1 89 ? 14.083 -34.834 -8.548 1.00 73.88 89 HIS A O 1
ATOM 730 N N . GLU A 1 90 ? 13.785 -37.020 -8.951 1.00 75.94 90 GLU A N 1
ATOM 731 C CA . GLU A 1 90 ? 14.307 -37.470 -7.652 1.00 75.94 90 GLU A CA 1
ATOM 732 C C . GLU A 1 90 ? 15.763 -37.042 -7.433 1.00 75.94 90 GLU A C 1
ATOM 734 O O . GLU A 1 90 ? 16.107 -36.534 -6.362 1.00 75.94 90 GLU A O 1
ATOM 739 N N . LYS A 1 91 ? 16.607 -37.159 -8.468 1.00 76.94 91 LYS A N 1
ATOM 740 C CA . LYS A 1 91 ? 17.996 -36.680 -8.411 1.00 76.94 91 LYS A CA 1
ATOM 741 C C . LYS A 1 91 ? 18.088 -35.172 -8.208 1.00 76.94 91 LYS A C 1
ATOM 743 O O . LYS A 1 91 ? 18.858 -34.715 -7.360 1.00 76.94 91 LYS A O 1
ATOM 748 N N . VAL A 1 92 ? 17.308 -34.399 -8.965 1.00 80.94 92 VAL A N 1
ATOM 749 C CA . VAL A 1 92 ? 17.323 -32.935 -8.860 1.00 80.94 92 VAL A CA 1
ATOM 750 C C . VAL A 1 92 ? 16.787 -32.483 -7.508 1.00 80.94 92 VAL A C 1
ATOM 752 O O . VAL A 1 92 ? 17.429 -31.669 -6.855 1.00 80.94 92 VAL A O 1
ATOM 755 N N . ILE A 1 93 ? 15.687 -33.057 -7.024 1.00 85.31 93 ILE A N 1
ATOM 756 C CA . ILE A 1 93 ? 15.115 -32.737 -5.709 1.00 85.31 93 ILE A CA 1
ATOM 757 C C . ILE A 1 93 ? 16.109 -33.037 -4.585 1.00 85.31 93 ILE A C 1
ATOM 759 O O . ILE A 1 93 ? 16.308 -32.195 -3.707 1.00 85.31 93 ILE A O 1
ATOM 763 N N . GLY A 1 94 ? 16.774 -34.197 -4.629 1.00 82.50 94 GLY A N 1
ATOM 764 C CA . GLY A 1 94 ? 17.818 -34.538 -3.663 1.00 82.50 94 GLY A CA 1
ATOM 765 C C . GLY A 1 94 ? 18.957 -33.516 -3.663 1.00 82.50 94 GLY A C 1
ATOM 766 O O . GLY A 1 94 ? 19.376 -33.059 -2.599 1.00 82.50 94 GLY A O 1
ATOM 767 N N . SER A 1 95 ? 19.400 -33.094 -4.851 1.00 82.50 95 SER A N 1
ATOM 768 C CA . SER A 1 95 ? 20.429 -32.062 -5.002 1.00 82.50 95 SER A CA 1
ATOM 769 C C . SER A 1 95 ? 19.975 -30.695 -4.487 1.00 82.50 95 SER A C 1
ATOM 771 O O . SER A 1 95 ? 20.748 -30.010 -3.819 1.00 82.50 95 SER A O 1
ATOM 773 N N . ILE A 1 96 ? 18.721 -30.307 -4.736 1.00 85.88 96 ILE A N 1
ATOM 774 C CA . ILE A 1 96 ? 18.140 -29.054 -4.244 1.00 85.88 96 ILE A CA 1
ATOM 775 C C . ILE A 1 96 ? 18.182 -29.023 -2.720 1.00 85.88 96 ILE A C 1
ATOM 777 O O . ILE A 1 96 ? 18.801 -28.130 -2.150 1.00 85.88 96 ILE A O 1
ATOM 781 N N . VAL A 1 97 ? 17.590 -30.023 -2.060 1.00 87.25 97 VAL A N 1
ATOM 782 C CA . VAL A 1 97 ? 17.528 -30.075 -0.591 1.00 87.25 97 VAL A CA 1
ATOM 783 C C . VAL A 1 97 ? 18.934 -30.115 0.008 1.00 87.25 97 VAL A C 1
ATOM 785 O O . VAL A 1 97 ? 19.230 -29.363 0.940 1.00 87.25 97 VAL A O 1
ATOM 788 N N . TRP A 1 98 ? 19.831 -30.925 -0.564 1.00 84.38 98 TRP A N 1
ATOM 789 C CA . TRP A 1 98 ? 21.216 -31.016 -0.107 1.00 84.38 98 TRP A CA 1
ATOM 790 C C . TRP A 1 98 ? 21.963 -29.684 -0.238 1.00 84.38 98 TRP A C 1
ATOM 792 O O . TRP A 1 98 ? 22.622 -29.266 0.715 1.00 84.38 98 TRP A O 1
ATOM 802 N N . ASN A 1 99 ? 21.840 -28.987 -1.372 1.00 79.56 99 ASN A N 1
ATOM 803 C CA . ASN A 1 99 ? 22.480 -27.686 -1.576 1.00 79.56 99 ASN A CA 1
ATOM 804 C C . ASN A 1 99 ? 21.885 -26.611 -0.664 1.00 79.56 99 ASN A C 1
ATOM 806 O O . ASN A 1 99 ? 22.642 -25.816 -0.103 1.00 79.56 99 ASN A O 1
ATOM 810 N N . THR A 1 100 ? 20.562 -26.594 -0.474 1.00 81.19 100 THR A N 1
ATOM 811 C CA . THR A 1 100 ? 19.895 -25.662 0.443 1.00 81.19 100 THR A CA 1
ATOM 812 C C . THR A 1 100 ? 20.432 -25.837 1.864 1.00 81.19 100 THR A C 1
ATOM 814 O O . THR A 1 100 ? 20.852 -24.863 2.486 1.00 81.19 100 THR A O 1
ATOM 817 N N . ARG A 1 101 ? 20.523 -27.078 2.359 1.00 83.69 101 ARG A N 1
ATOM 818 C CA . ARG A 1 101 ? 21.014 -27.362 3.717 1.00 83.69 101 ARG A CA 1
ATOM 819 C C . ARG A 1 101 ? 22.511 -27.160 3.886 1.00 83.69 101 ARG A C 1
ATOM 821 O O . ARG A 1 101 ? 22.924 -26.500 4.834 1.00 83.69 101 ARG A O 1
ATOM 828 N N . SER A 1 102 ? 23.321 -27.675 2.965 1.00 80.69 102 SER A N 1
ATOM 829 C CA . SER A 1 102 ? 24.787 -27.610 3.067 1.00 80.69 102 SER A CA 1
ATOM 830 C C . SER A 1 102 ? 25.312 -26.175 3.048 1.00 80.69 102 SER A C 1
ATOM 832 O O . SER A 1 102 ? 26.347 -25.888 3.643 1.00 80.69 102 SER A O 1
ATOM 834 N N . ASN A 1 103 ? 24.574 -25.261 2.412 1.00 76.38 103 ASN A N 1
ATOM 835 C CA . ASN A 1 103 ? 24.905 -23.839 2.362 1.00 76.38 103 ASN A CA 1
ATOM 836 C C . ASN A 1 103 ? 24.124 -22.991 3.385 1.00 76.38 103 ASN A C 1
ATOM 838 O O . ASN A 1 103 ? 24.222 -21.768 3.351 1.00 76.38 103 ASN A O 1
ATOM 842 N N . ASN A 1 104 ? 23.390 -23.616 4.315 1.00 77.81 104 ASN A N 1
ATOM 843 C CA . ASN A 1 104 ? 22.597 -22.950 5.357 1.00 77.81 104 ASN A CA 1
ATOM 844 C C . ASN A 1 104 ? 21.555 -21.949 4.823 1.00 77.81 104 ASN A C 1
ATOM 846 O O . ASN A 1 104 ? 21.308 -20.923 5.453 1.00 77.81 104 ASN A O 1
ATOM 850 N N . PHE A 1 105 ? 20.944 -22.235 3.673 1.00 79.50 105 PHE A N 1
ATOM 851 C CA . PHE A 1 105 ? 19.787 -21.481 3.202 1.00 79.50 105 PHE A CA 1
ATOM 852 C C . PHE A 1 105 ? 18.534 -21.877 3.998 1.00 79.50 105 PHE A C 1
ATOM 854 O O . PHE A 1 105 ? 18.328 -23.046 4.333 1.00 79.50 105 PHE A O 1
ATOM 861 N N . ASP A 1 106 ? 17.666 -20.904 4.259 1.00 79.56 106 ASP A N 1
ATOM 862 C CA . ASP A 1 106 ? 16.403 -21.076 4.988 1.00 79.56 106 ASP A CA 1
ATOM 863 C C . ASP A 1 106 ? 15.286 -21.655 4.105 1.00 79.56 106 ASP A C 1
ATOM 865 O O . ASP A 1 106 ? 14.222 -22.049 4.589 1.00 79.56 106 ASP A O 1
ATOM 869 N N . GLY A 1 107 ? 15.510 -21.716 2.793 1.00 87.25 107 GLY A N 1
ATOM 870 C CA . GLY A 1 107 ? 14.535 -22.257 1.865 1.00 87.25 107 GLY A CA 1
ATOM 871 C C . GLY A 1 107 ? 14.905 -22.097 0.399 1.00 87.25 107 GLY A C 1
ATOM 872 O O . GLY A 1 107 ? 16.063 -21.893 0.035 1.00 87.25 107 GLY A O 1
ATOM 873 N N . ILE A 1 108 ? 13.889 -22.235 -0.442 1.00 86.50 108 ILE A N 1
ATOM 874 C CA . ILE A 1 108 ? 13.985 -22.401 -1.886 1.00 86.50 108 ILE A CA 1
ATOM 875 C C . ILE A 1 108 ? 13.078 -21.367 -2.557 1.00 86.50 108 ILE A C 1
ATOM 877 O O . ILE A 1 108 ? 11.907 -21.222 -2.202 1.00 86.50 108 ILE A O 1
ATOM 881 N N . PHE A 1 109 ? 13.615 -20.665 -3.548 1.00 85.75 109 PHE A N 1
ATOM 882 C CA . PHE A 1 109 ? 12.868 -19.773 -4.424 1.00 85.75 109 PHE A CA 1
ATOM 883 C C . PHE A 1 109 ? 12.862 -20.367 -5.834 1.00 85.75 109 PHE A C 1
ATOM 885 O O . PHE A 1 109 ? 13.911 -20.484 -6.459 1.00 85.75 109 PHE A O 1
ATOM 892 N N . LEU A 1 110 ? 11.698 -20.772 -6.328 1.00 86.19 110 LEU A N 1
ATOM 893 C CA . LEU A 1 110 ? 11.543 -21.386 -7.644 1.00 86.19 110 LEU A CA 1
ATOM 894 C C . LEU A 1 110 ? 11.122 -20.330 -8.663 1.00 86.19 110 LEU A C 1
ATOM 896 O O . LEU A 1 110 ? 10.060 -19.737 -8.520 1.00 86.19 110 LEU 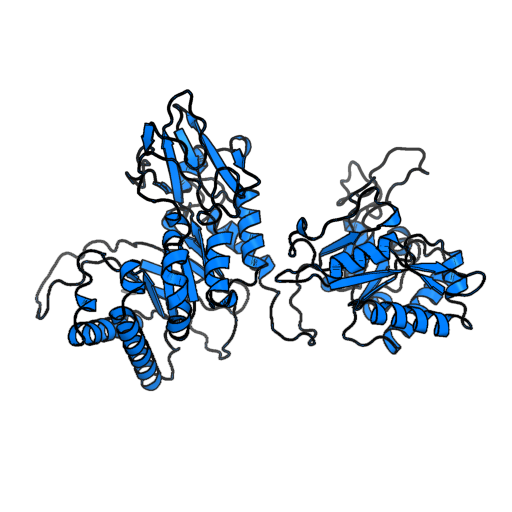A O 1
ATOM 900 N N . ASP A 1 111 ? 11.931 -20.129 -9.695 1.00 79.62 111 ASP A N 1
ATOM 901 C CA . ASP A 1 111 ? 11.705 -19.192 -10.797 1.00 79.62 111 ASP A CA 1
ATOM 902 C C . ASP A 1 111 ? 11.667 -19.961 -12.125 1.00 79.62 111 ASP A C 1
ATOM 904 O O . ASP A 1 111 ? 12.614 -19.968 -12.915 1.00 79.62 111 ASP A O 1
ATOM 908 N N . PHE A 1 112 ? 10.589 -20.712 -12.337 1.00 73.62 112 PHE A N 1
ATOM 909 C CA . PHE A 1 112 ? 10.415 -21.506 -13.551 1.00 73.62 112 PHE A CA 1
ATOM 910 C C . PHE A 1 112 ? 9.656 -20.742 -14.622 1.00 73.62 112 PHE A C 1
ATOM 912 O O . PHE A 1 112 ? 8.744 -19.961 -14.340 1.00 73.62 112 PHE A O 1
ATOM 919 N N . GLN A 1 113 ? 9.978 -21.043 -15.880 1.00 67.75 113 GLN A N 1
ATOM 920 C CA . GLN A 1 113 ? 9.170 -20.558 -16.982 1.00 67.75 113 GLN A CA 1
ATOM 921 C C . GLN A 1 113 ? 7.746 -21.113 -16.909 1.00 67.75 113 GLN A C 1
ATOM 923 O O . GLN A 1 113 ? 7.468 -22.240 -16.497 1.00 67.75 113 GLN A O 1
ATOM 928 N N . THR A 1 114 ? 6.812 -20.285 -17.342 1.00 64.62 114 THR A N 1
ATOM 929 C CA . THR A 1 114 ? 5.381 -20.420 -17.064 1.00 64.62 114 THR A CA 1
ATOM 930 C C . THR A 1 114 ? 4.687 -21.549 -17.815 1.00 64.62 114 THR A C 1
ATOM 932 O O . THR A 1 114 ? 3.628 -21.995 -17.378 1.00 64.62 114 THR A O 1
ATOM 935 N N . HIS A 1 115 ? 5.290 -22.084 -18.880 1.00 66.75 115 HIS A N 1
ATOM 936 C CA . HIS A 1 115 ? 4.786 -23.289 -19.540 1.00 66.75 115 HIS A CA 1
ATOM 937 C C . HIS A 1 115 ? 4.918 -24.537 -18.646 1.00 66.75 115 HIS A C 1
ATOM 939 O O . HIS A 1 115 ? 4.044 -25.403 -18.677 1.00 66.75 115 HIS A O 1
ATOM 945 N N . HIS A 1 116 ? 5.924 -24.592 -17.763 1.00 73.56 116 HIS A N 1
ATOM 946 C CA . HIS A 1 116 ? 6.038 -25.668 -16.776 1.00 73.56 116 HIS A CA 1
ATOM 947 C C . HIS A 1 116 ? 4.957 -25.585 -15.702 1.00 73.56 116 HIS A C 1
ATOM 949 O O . HIS A 1 116 ? 4.421 -26.622 -15.319 1.00 73.56 116 HIS A O 1
ATOM 955 N N . LEU A 1 117 ? 4.562 -24.376 -15.281 1.00 76.31 117 LEU A N 1
ATOM 956 C CA . LEU A 1 117 ? 3.501 -24.167 -14.281 1.00 76.31 117 LEU A CA 1
ATOM 957 C C . LEU A 1 117 ? 2.135 -24.717 -14.730 1.00 76.31 117 LEU A C 1
ATOM 959 O O . LEU A 1 117 ? 1.253 -24.956 -13.905 1.00 76.31 117 LEU A O 1
ATOM 963 N N . LEU A 1 118 ? 1.957 -24.921 -16.038 1.00 77.44 118 LEU A N 1
ATOM 964 C CA . LEU A 1 118 ? 0.767 -25.523 -16.635 1.00 77.44 118 LEU A CA 1
ATOM 965 C C . LEU A 1 118 ? 0.882 -27.036 -16.844 1.00 77.44 118 LEU A C 1
ATOM 967 O O . LEU A 1 118 ? -0.090 -27.640 -17.293 1.00 77.44 118 LEU A O 1
ATOM 971 N N . SER A 1 119 ? 2.019 -27.659 -16.534 1.00 81.00 119 SER A N 1
ATOM 972 C CA . SER A 1 119 ? 2.262 -29.085 -16.769 1.00 81.00 119 SER A CA 1
ATOM 973 C C . SER A 1 119 ? 1.923 -29.941 -15.546 1.00 81.00 119 S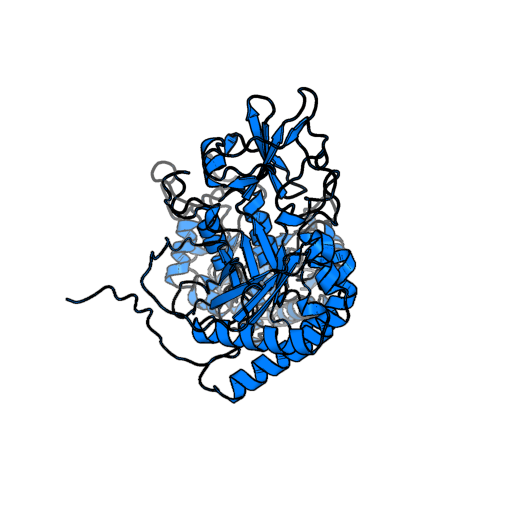ER A C 1
ATOM 975 O O . SER A 1 119 ? 2.140 -29.540 -14.403 1.00 81.00 119 SER A O 1
ATOM 977 N N . SER A 1 120 ? 1.430 -31.160 -15.774 1.00 83.69 120 SER A N 1
ATOM 978 C CA . SER A 1 120 ? 1.257 -32.145 -14.693 1.00 83.69 120 SER A CA 1
ATOM 979 C C . SER A 1 120 ? 2.600 -32.657 -14.155 1.00 83.69 120 SER A C 1
ATOM 981 O O . SER A 1 120 ? 2.683 -33.047 -12.995 1.00 83.69 120 SER A O 1
ATOM 983 N N . SER A 1 121 ? 3.672 -32.589 -14.955 1.00 83.25 121 SER A N 1
ATOM 984 C CA . SER A 1 121 ? 5.034 -32.897 -14.502 1.00 83.25 121 SER A CA 1
ATOM 985 C C . SER A 1 121 ? 5.508 -31.947 -13.403 1.00 83.25 121 SER A C 1
ATOM 987 O O . SER A 1 121 ? 6.172 -32.385 -12.468 1.00 83.25 121 SER A O 1
ATOM 989 N N . PHE A 1 122 ? 5.140 -30.663 -13.469 1.00 84.94 122 PHE A N 1
ATOM 990 C CA . PHE A 1 122 ? 5.458 -29.698 -12.413 1.00 84.94 122 PHE A CA 1
ATOM 991 C C . PHE A 1 122 ? 4.691 -29.960 -11.123 1.00 84.94 122 PHE A C 1
ATOM 993 O O . PHE A 1 122 ? 5.264 -29.871 -10.043 1.00 84.94 122 PHE A O 1
ATOM 1000 N N . GLU A 1 123 ? 3.423 -30.350 -11.224 1.00 87.06 123 GLU A N 1
ATOM 1001 C CA . GLU A 1 123 ? 2.636 -30.778 -10.065 1.00 87.06 123 GLU A CA 1
ATOM 1002 C C . GLU A 1 123 ? 3.292 -31.978 -9.364 1.00 87.06 123 GLU A C 1
ATOM 1004 O O . GLU A 1 123 ? 3.564 -31.920 -8.166 1.00 87.06 123 GLU A O 1
ATOM 1009 N N . TYR A 1 124 ? 3.681 -32.998 -10.134 1.00 88.00 124 TYR A N 1
ATOM 1010 C CA . TYR A 1 124 ? 4.400 -34.158 -9.608 1.00 88.00 124 TYR A CA 1
ATOM 1011 C C . TYR A 1 124 ? 5.756 -33.790 -8.983 1.00 88.00 124 TYR A C 1
ATOM 1013 O O . TYR A 1 124 ? 6.087 -34.249 -7.887 1.00 88.00 124 TYR A O 1
ATOM 1021 N N . PHE A 1 125 ? 6.530 -32.922 -9.641 1.00 87.88 125 PHE A N 1
ATOM 1022 C CA . PHE A 1 125 ? 7.785 -32.403 -9.098 1.00 87.88 125 PHE A CA 1
ATOM 1023 C C . PHE A 1 125 ? 7.569 -31.714 -7.740 1.00 87.88 125 PHE A C 1
ATOM 1025 O O . PHE A 1 125 ? 8.322 -31.960 -6.798 1.00 87.88 125 PHE A O 1
ATOM 1032 N N . MET A 1 126 ? 6.516 -30.902 -7.604 1.00 91.31 126 MET A N 1
ATOM 1033 C CA . MET A 1 126 ? 6.204 -30.193 -6.360 1.00 91.31 126 MET A CA 1
ATOM 1034 C C . MET A 1 126 ? 5.730 -31.118 -5.236 1.00 91.31 126 MET A C 1
ATOM 1036 O O . MET A 1 126 ? 6.123 -30.911 -4.081 1.00 91.31 126 MET A O 1
ATOM 1040 N N . ASP A 1 127 ? 4.949 -32.155 -5.550 1.00 91.88 127 ASP A N 1
ATOM 1041 C CA . ASP A 1 127 ? 4.579 -33.201 -4.589 1.00 91.88 127 ASP A CA 1
ATOM 1042 C C . ASP A 1 127 ? 5.836 -33.893 -4.035 1.00 91.88 127 ASP A C 1
ATOM 1044 O O . ASP A 1 127 ? 6.009 -34.016 -2.817 1.00 91.88 127 ASP A O 1
ATOM 1048 N N . LYS A 1 128 ? 6.765 -34.281 -4.919 1.00 92.19 128 LYS A N 1
ATOM 1049 C CA . LYS A 1 128 ? 8.024 -34.932 -4.527 1.00 92.19 128 LYS A CA 1
ATOM 1050 C C . LYS A 1 128 ? 8.961 -34.005 -3.762 1.00 92.19 128 LYS A C 1
ATOM 1052 O O . LYS A 1 128 ? 9.541 -34.431 -2.764 1.00 92.19 128 LYS A O 1
ATOM 1057 N N . LEU A 1 129 ? 9.074 -32.741 -4.167 1.00 91.94 129 LEU A N 1
ATOM 1058 C CA . LEU A 1 129 ? 9.877 -31.750 -3.451 1.00 91.94 129 LEU A CA 1
ATOM 1059 C C . LEU A 1 129 ? 9.330 -31.519 -2.037 1.00 91.94 129 LEU A C 1
ATOM 1061 O O . LEU A 1 129 ? 10.089 -31.507 -1.070 1.00 91.94 129 LEU A O 1
ATOM 1065 N N . SER A 1 130 ? 8.007 -31.409 -1.896 1.00 95.19 130 SER A N 1
ATOM 1066 C CA . SER A 1 130 ? 7.352 -31.234 -0.594 1.00 95.19 130 SER A CA 1
ATOM 1067 C C . SER A 1 130 ? 7.574 -32.435 0.328 1.00 95.19 130 SER A C 1
ATOM 1069 O O . SER A 1 130 ? 7.843 -32.259 1.521 1.00 95.19 130 SER A O 1
ATOM 1071 N N . ALA A 1 131 ? 7.510 -33.653 -0.217 1.00 94.69 131 ALA A N 1
ATOM 1072 C CA . ALA A 1 131 ? 7.818 -34.876 0.521 1.00 94.69 131 ALA A CA 1
ATOM 1073 C C . ALA A 1 131 ? 9.290 -34.917 0.967 1.00 94.69 131 ALA A C 1
ATOM 1075 O O . ALA A 1 131 ? 9.568 -35.204 2.129 1.00 94.69 131 ALA A O 1
ATOM 1076 N N . ALA A 1 132 ? 10.229 -34.556 0.085 1.00 94.19 132 ALA A N 1
ATOM 1077 C CA . ALA A 1 132 ? 11.655 -34.521 0.408 1.00 94.19 132 ALA A CA 1
ATOM 1078 C C . ALA A 1 132 ? 11.991 -33.496 1.505 1.00 94.19 132 ALA A C 1
ATOM 1080 O O . ALA A 1 132 ? 12.747 -33.809 2.421 1.00 94.19 132 ALA A O 1
ATOM 1081 N N . ILE A 1 133 ? 11.385 -32.303 1.462 1.00 94.56 133 ILE A N 1
ATOM 1082 C CA . ILE A 1 133 ? 11.534 -31.279 2.512 1.00 94.56 133 ILE A CA 1
ATOM 1083 C C . ILE A 1 133 ? 10.983 -31.776 3.854 1.00 94.56 133 ILE A C 1
ATOM 1085 O O . ILE A 1 133 ? 11.558 -31.496 4.904 1.00 94.56 133 ILE A O 1
ATOM 1089 N N . THR A 1 134 ? 9.868 -32.510 3.830 1.00 94.25 134 THR A N 1
ATOM 1090 C CA . THR A 1 134 ? 9.267 -33.082 5.045 1.00 94.25 134 THR A CA 1
ATOM 1091 C C . THR A 1 134 ? 10.194 -34.132 5.657 1.00 94.25 134 THR A C 1
ATOM 1093 O O . THR A 1 134 ? 10.540 -34.025 6.830 1.00 94.25 134 THR A O 1
ATOM 1096 N N . ALA A 1 135 ? 10.695 -35.065 4.843 1.00 94.19 135 ALA A N 1
ATOM 1097 C CA . ALA A 1 135 ? 11.631 -36.095 5.288 1.00 94.19 135 ALA A CA 1
ATOM 1098 C C . ALA A 1 135 ? 12.965 -35.516 5.802 1.00 94.19 135 ALA A C 1
ATOM 1100 O O . ALA A 1 135 ? 13.561 -36.048 6.737 1.00 94.19 135 ALA A O 1
ATOM 1101 N N . ASP A 1 136 ? 13.455 -34.428 5.201 1.00 93.00 136 ASP A N 1
ATOM 1102 C CA . ASP A 1 136 ? 14.643 -33.714 5.678 1.00 93.00 136 ASP A CA 1
ATOM 1103 C C . ASP A 1 136 ? 14.430 -33.090 7.067 1.00 93.00 136 ASP A C 1
ATOM 1105 O O . ASP A 1 136 ? 15.294 -33.219 7.937 1.00 93.00 136 ASP A O 1
ATOM 1109 N N . HIS A 1 137 ? 13.272 -32.464 7.295 1.00 92.31 137 HIS A N 1
ATOM 1110 C CA . HIS A 1 137 ? 12.931 -31.880 8.591 1.00 92.31 137 HIS A CA 1
ATOM 1111 C C . HIS A 1 137 ? 12.731 -32.950 9.673 1.00 92.31 137 HIS A C 1
ATOM 1113 O O . HIS A 1 137 ? 13.237 -32.789 10.779 1.00 92.31 137 HIS A O 1
ATOM 1119 N N . GLU A 1 138 ? 12.087 -34.075 9.350 1.00 93.12 138 GLU A N 1
ATOM 1120 C CA . GLU A 1 138 ? 11.946 -35.217 10.267 1.00 93.12 138 GLU A CA 1
ATOM 1121 C C . GLU A 1 138 ? 13.303 -35.801 10.687 1.00 93.12 138 GLU A C 1
ATOM 1123 O O . GLU A 1 138 ? 13.491 -36.166 11.847 1.00 93.12 138 GLU A O 1
ATOM 1128 N N . LYS A 1 139 ? 14.277 -35.848 9.767 1.00 92.31 139 LYS A N 1
ATOM 1129 C CA . LYS A 1 139 ? 15.657 -36.266 10.071 1.00 92.31 139 LYS A CA 1
ATOM 1130 C C . LYS A 1 139 ? 16.427 -35.228 10.888 1.00 92.31 139 LYS A C 1
ATOM 1132 O O . LYS A 1 139 ? 17.330 -35.595 11.636 1.00 92.31 139 LYS A O 1
ATOM 1137 N N . ASN A 1 140 ? 16.087 -33.947 10.752 1.00 87.94 140 ASN A N 1
ATOM 1138 C CA . ASN A 1 140 ? 16.783 -32.828 11.385 1.00 87.94 140 ASN A CA 1
ATOM 1139 C C . ASN A 1 140 ? 15.809 -31.897 12.137 1.00 87.94 140 ASN A C 1
ATOM 1141 O O . ASN A 1 140 ? 15.746 -30.705 11.823 1.00 87.94 140 ASN A O 1
ATOM 1145 N N . PRO A 1 141 ? 15.098 -32.377 13.177 1.00 86.56 141 PRO A N 1
ATOM 1146 C CA . PRO A 1 141 ? 14.024 -31.616 13.829 1.00 86.56 141 PRO A CA 1
ATOM 1147 C C . PRO A 1 141 ? 14.523 -30.365 14.568 1.00 86.56 141 PRO A C 1
ATOM 1149 O O . PRO A 1 141 ? 13.751 -29.479 14.909 1.00 86.56 141 PRO A O 1
ATOM 1152 N N . GLN A 1 142 ? 15.833 -30.267 14.810 1.00 83.75 142 GLN A N 1
ATOM 1153 C CA . GLN A 1 142 ? 16.469 -29.089 15.404 1.00 83.75 142 GLN A CA 1
ATOM 1154 C C . GLN A 1 142 ? 16.649 -27.931 14.403 1.00 83.75 142 GLN A C 1
ATOM 1156 O O . GLN A 1 142 ? 17.026 -26.832 14.817 1.00 83.75 142 GLN A O 1
ATOM 1161 N N . GLN A 1 143 ? 16.451 -28.176 13.102 1.00 80.69 143 GLN A N 1
ATOM 1162 C CA . GLN A 1 143 ? 16.516 -27.171 12.044 1.00 80.69 143 GLN A CA 1
ATOM 1163 C C . GLN A 1 143 ? 15.112 -26.791 11.574 1.00 80.69 143 GLN A C 1
ATOM 1165 O O . GLN A 1 143 ? 14.243 -27.649 11.415 1.00 80.69 143 GLN A O 1
ATOM 1170 N N . ASN A 1 144 ? 14.923 -25.510 11.259 1.00 82.81 144 ASN A N 1
ATOM 1171 C CA . ASN A 1 144 ? 13.669 -25.018 10.701 1.00 82.81 144 ASN A CA 1
ATOM 1172 C C . ASN A 1 144 ? 13.352 -25.721 9.375 1.00 82.81 144 ASN A C 1
ATOM 1174 O O . ASN A 1 144 ? 14.248 -26.032 8.573 1.00 82.81 144 ASN A O 1
ATOM 1178 N N . ARG A 1 145 ? 12.063 -25.963 9.135 1.00 87.88 145 ARG A N 1
ATOM 1179 C CA . ARG A 1 145 ? 11.575 -26.488 7.859 1.00 87.88 145 ARG A CA 1
ATOM 1180 C C . ARG A 1 145 ? 11.871 -25.487 6.737 1.00 87.88 145 ARG A C 1
ATOM 1182 O O . ARG A 1 145 ? 11.730 -24.283 6.927 1.00 87.88 145 ARG A O 1
ATOM 1189 N N . LEU A 1 146 ? 12.285 -25.992 5.574 1.00 88.38 146 LEU A N 1
ATOM 1190 C CA . LEU A 1 146 ? 12.606 -25.144 4.425 1.00 88.38 146 LEU A CA 1
ATOM 1191 C C . LEU A 1 146 ? 11.360 -24.421 3.905 1.00 88.38 146 LEU A C 1
ATOM 1193 O O . LEU A 1 146 ? 10.342 -25.050 3.605 1.00 88.38 146 LEU A O 1
ATOM 1197 N N . VAL A 1 147 ? 11.475 -23.103 3.746 1.00 87.50 147 VAL A N 1
ATOM 1198 C CA . VAL A 1 147 ? 10.449 -22.267 3.110 1.00 87.50 147 VAL A CA 1
ATOM 1199 C C . VAL A 1 147 ? 10.505 -22.463 1.596 1.00 87.50 147 VAL A C 1
ATOM 1201 O O . VAL A 1 147 ? 11.581 -22.595 1.025 1.00 87.50 147 VAL A O 1
ATOM 1204 N N . VAL A 1 148 ? 9.356 -22.451 0.921 1.00 90.25 148 VAL A N 1
ATOM 1205 C CA . VAL A 1 148 ? 9.281 -22.552 -0.546 1.00 90.25 148 VAL A CA 1
ATOM 1206 C C . VAL A 1 148 ? 8.465 -21.394 -1.102 1.00 90.25 148 VAL A C 1
ATOM 1208 O O . VAL A 1 148 ? 7.304 -21.217 -0.722 1.00 90.25 148 VAL A O 1
ATOM 1211 N N . VAL A 1 149 ? 9.072 -20.620 -2.000 1.00 89.06 149 VAL A N 1
ATOM 1212 C CA . VAL A 1 149 ? 8.464 -19.464 -2.673 1.00 89.06 149 VAL A CA 1
ATOM 1213 C C . VAL A 1 149 ? 8.473 -19.695 -4.180 1.00 89.06 149 VAL A C 1
ATOM 1215 O O . VAL A 1 149 ? 9.489 -20.117 -4.724 1.00 89.06 149 VAL A O 1
ATOM 1218 N N . LEU A 1 150 ? 7.359 -19.408 -4.853 1.00 89.62 150 LEU A N 1
ATOM 1219 C CA . LEU A 1 150 ? 7.266 -19.455 -6.315 1.00 89.62 150 LEU A CA 1
ATOM 1220 C C . LEU A 1 150 ? 7.322 -18.043 -6.897 1.00 89.62 150 LEU A C 1
ATOM 1222 O O . LEU A 1 150 ? 6.404 -17.260 -6.671 1.00 89.62 150 LEU A O 1
ATOM 1226 N N . GLY A 1 151 ? 8.358 -17.737 -7.670 1.00 86.19 151 GLY A N 1
ATOM 1227 C CA . GLY A 1 151 ? 8.400 -16.593 -8.573 1.00 86.19 151 GLY A CA 1
ATOM 1228 C C . GLY A 1 151 ? 7.523 -16.833 -9.799 1.00 86.19 151 GLY A C 1
ATOM 1229 O O . GLY A 1 151 ? 7.590 -17.889 -10.427 1.00 86.19 151 GLY A O 1
ATOM 1230 N N . MET A 1 152 ? 6.680 -15.862 -10.139 1.00 83.44 152 MET A N 1
ATOM 1231 C CA . MET A 1 152 ? 5.827 -15.910 -11.321 1.00 83.44 152 MET A CA 1
ATOM 1232 C C . MET A 1 152 ? 5.780 -14.567 -12.032 1.00 83.44 152 MET A C 1
ATOM 1234 O O . MET A 1 152 ? 5.522 -13.527 -11.431 1.00 83.44 152 MET A O 1
ATOM 1238 N N . SER A 1 153 ? 6.005 -14.606 -13.339 1.00 83.31 153 SER A N 1
ATOM 1239 C CA . SER A 1 153 ? 5.800 -13.454 -14.206 1.00 83.31 153 SER A CA 1
ATOM 1240 C C . SER A 1 153 ? 4.333 -13.060 -14.229 1.00 83.31 153 SER A C 1
ATOM 1242 O O . SER A 1 153 ? 3.458 -13.877 -14.538 1.00 83.31 153 SER A O 1
ATOM 1244 N N . ALA A 1 154 ? 4.074 -11.796 -13.895 1.00 83.38 154 ALA A N 1
ATOM 1245 C CA . ALA A 1 154 ? 2.733 -11.238 -13.853 1.00 83.38 154 ALA A CA 1
ATOM 1246 C C . ALA A 1 154 ? 2.007 -11.388 -15.198 1.00 83.38 154 ALA A C 1
ATOM 1248 O O . ALA A 1 154 ? 0.835 -11.746 -15.205 1.00 83.38 154 ALA A O 1
ATOM 1249 N N . ARG A 1 155 ? 2.717 -11.319 -16.336 1.00 79.19 155 ARG A N 1
ATOM 1250 C CA . ARG A 1 155 ? 2.159 -11.623 -17.672 1.00 79.19 155 ARG A CA 1
ATOM 1251 C C . ARG A 1 155 ? 1.371 -12.932 -17.719 1.00 79.19 155 ARG A C 1
ATOM 1253 O O . ARG A 1 155 ? 0.402 -13.068 -18.465 1.00 79.19 155 ARG A O 1
ATOM 1260 N N . TRP A 1 156 ? 1.856 -13.951 -17.022 1.00 81.75 156 TRP A N 1
ATOM 1261 C CA . TRP A 1 156 ? 1.327 -15.304 -17.142 1.00 81.75 156 TRP A CA 1
ATOM 1262 C C . TRP A 1 156 ? 0.262 -15.616 -16.111 1.00 81.75 156 TRP A C 1
ATOM 1264 O O . TRP A 1 156 ? -0.452 -16.608 -16.287 1.00 81.75 156 TRP A O 1
ATOM 1274 N N . VAL A 1 157 ? 0.100 -14.757 -15.100 1.00 86.56 157 VAL A N 1
ATOM 1275 C CA . VAL A 1 157 ? -0.934 -14.889 -14.074 1.00 86.56 157 VAL A CA 1
ATOM 1276 C C . VAL A 1 157 ? -2.284 -15.245 -14.684 1.00 86.56 157 VAL A C 1
ATOM 1278 O O . VAL A 1 157 ? -2.816 -16.277 -14.270 1.00 86.56 157 VAL A O 1
ATOM 1281 N N . PRO A 1 158 ? -2.813 -14.534 -15.703 1.00 83.19 158 PRO A N 1
ATOM 1282 C CA . PRO A 1 158 ? -4.133 -14.826 -16.261 1.00 83.19 158 PRO A CA 1
ATOM 1283 C C . PRO A 1 158 ? -4.288 -16.246 -16.811 1.00 83.19 158 PRO A C 1
ATOM 1285 O O . PRO A 1 158 ? -5.380 -16.807 -16.762 1.00 83.19 158 PRO A O 1
ATOM 1288 N N . LYS A 1 159 ? -3.198 -16.824 -17.330 1.00 84.31 159 LYS A N 1
ATOM 1289 C CA . LYS A 1 159 ? -3.178 -18.159 -17.940 1.00 84.31 159 LYS A CA 1
ATOM 1290 C C . LYS A 1 159 ? -3.005 -19.263 -16.901 1.00 84.31 159 LYS A C 1
ATOM 1292 O O . LYS A 1 159 ? -3.558 -20.344 -17.070 1.00 84.31 159 LYS A O 1
ATOM 1297 N N . VAL A 1 160 ? -2.251 -19.004 -15.830 1.00 85.12 160 VAL A N 1
ATOM 1298 C CA . VAL A 1 160 ? -1.909 -20.029 -14.830 1.00 85.12 160 VAL A CA 1
ATOM 1299 C C . VAL A 1 160 ? -2.834 -20.030 -13.613 1.00 85.12 160 VAL A C 1
ATOM 1301 O O . VAL A 1 160 ? -2.872 -21.028 -12.892 1.00 85.12 160 VAL A O 1
ATOM 1304 N N . THR A 1 161 ? -3.622 -18.963 -13.398 1.00 86.00 161 THR A N 1
ATOM 1305 C CA . THR A 1 161 ? -4.389 -18.751 -12.153 1.00 86.00 161 THR A CA 1
ATOM 1306 C C . THR A 1 161 ? -5.228 -19.966 -11.753 1.00 86.00 161 THR A C 1
ATOM 1308 O O . THR A 1 161 ? -5.200 -20.382 -10.600 1.00 86.00 161 THR A O 1
ATOM 1311 N N . GLY A 1 162 ? -5.938 -20.573 -12.713 1.00 82.94 162 GLY A N 1
ATOM 1312 C CA . GLY A 1 162 ? -6.853 -21.687 -12.448 1.00 82.94 162 GLY A CA 1
ATOM 1313 C C . GLY A 1 162 ? -6.175 -22.949 -11.899 1.00 82.94 162 GLY A C 1
ATOM 1314 O O . GLY A 1 162 ? -6.822 -23.725 -11.201 1.00 82.94 162 GLY A O 1
ATOM 1315 N N . ARG A 1 163 ? -4.875 -23.155 -12.172 1.00 83.94 163 ARG A N 1
ATOM 1316 C CA . ARG A 1 163 ? -4.091 -24.261 -11.588 1.00 83.94 163 ARG A CA 1
ATOM 1317 C C . ARG A 1 163 ? -3.386 -23.869 -10.289 1.00 83.94 163 ARG A C 1
ATOM 1319 O O . ARG A 1 163 ? -3.085 -24.754 -9.492 1.00 83.94 163 ARG A O 1
ATOM 1326 N N . MET A 1 164 ? -3.131 -22.580 -10.055 1.00 86.00 164 MET A N 1
ATOM 1327 C CA . MET A 1 164 ? -2.358 -22.132 -8.889 1.00 86.00 164 MET A CA 1
ATOM 1328 C C . MET A 1 164 ? -3.035 -22.473 -7.562 1.00 86.00 164 MET A C 1
ATOM 1330 O O . MET A 1 164 ? -2.332 -22.828 -6.621 1.00 86.00 164 MET A O 1
ATOM 1334 N N . SER A 1 165 ? -4.370 -22.470 -7.487 1.00 81.50 165 SER A N 1
ATOM 1335 C CA . SER A 1 165 ? -5.098 -22.906 -6.283 1.00 81.50 165 SER A CA 1
ATOM 1336 C C . SER A 1 165 ? -4.725 -24.320 -5.838 1.00 81.50 165 SER A C 1
ATOM 1338 O O . SER A 1 165 ? -4.511 -24.557 -4.652 1.00 81.50 165 SER A O 1
ATOM 1340 N N . LYS A 1 166 ? -4.575 -25.255 -6.786 1.00 86.06 166 LYS A N 1
ATOM 1341 C CA . LYS A 1 166 ? -4.185 -26.646 -6.501 1.00 86.06 166 LYS A CA 1
ATOM 1342 C C . LYS A 1 166 ? -2.755 -26.743 -5.975 1.00 86.06 166 LYS A C 1
ATOM 1344 O O . LYS A 1 166 ? -2.477 -27.543 -5.084 1.00 86.06 166 LYS A O 1
ATOM 1349 N N . LEU A 1 167 ? -1.861 -25.912 -6.509 1.00 87.50 167 LEU A N 1
ATOM 1350 C CA . LEU A 1 167 ? -0.443 -25.910 -6.148 1.00 87.50 167 LEU A CA 1
ATOM 1351 C C . LEU A 1 167 ? -0.134 -25.057 -4.906 1.00 87.50 167 LEU A C 1
ATOM 1353 O O . LEU A 1 167 ? 0.932 -25.204 -4.315 1.00 87.50 167 LEU A O 1
ATOM 1357 N N . ALA A 1 168 ? -1.068 -24.215 -4.457 1.00 89.25 168 ALA A N 1
ATOM 1358 C CA . ALA A 1 168 ? -0.900 -23.302 -3.322 1.00 89.25 168 ALA A CA 1
ATOM 1359 C C . ALA A 1 168 ? -0.546 -23.980 -1.995 1.00 89.25 168 ALA A C 1
ATOM 1361 O O . ALA A 1 168 ? 0.025 -23.337 -1.112 1.00 89.25 168 ALA A O 1
ATOM 1362 N N . LYS A 1 169 ? -0.855 -25.273 -1.854 1.00 90.31 169 LYS A N 1
ATOM 1363 C CA . LYS A 1 169 ? -0.470 -26.091 -0.696 1.00 90.31 169 LYS A CA 1
ATOM 1364 C C . LYS A 1 169 ? 1.046 -26.310 -0.588 1.00 90.31 169 LYS A C 1
ATOM 1366 O O . LYS A 1 169 ? 1.545 -26.497 0.513 1.00 90.31 169 LYS A O 1
ATOM 1371 N N . HIS A 1 170 ? 1.775 -26.257 -1.704 1.00 92.88 170 HIS A N 1
ATOM 1372 C CA . HIS A 1 170 ? 3.228 -26.463 -1.739 1.00 92.88 170 HIS A CA 1
ATOM 1373 C C . HIS A 1 170 ? 4.026 -25.192 -1.451 1.00 92.88 170 HIS A C 1
ATOM 1375 O O . HIS A 1 170 ? 5.218 -25.259 -1.154 1.00 92.88 170 HIS A O 1
ATOM 1381 N N . PHE A 1 171 ? 3.382 -24.030 -1.557 1.00 91.12 171 PHE A N 1
ATOM 1382 C CA . PHE A 1 171 ? 4.046 -22.739 -1.486 1.00 91.12 171 PHE A CA 1
ATOM 1383 C C . PHE A 1 171 ? 3.666 -21.985 -0.219 1.00 91.12 171 PHE A C 1
ATOM 1385 O O . PHE A 1 171 ? 2.493 -21.857 0.154 1.00 91.12 171 PHE A O 1
ATOM 1392 N N . HIS A 1 172 ? 4.692 -21.437 0.422 1.00 86.81 172 HIS A N 1
ATOM 1393 C CA . HIS A 1 172 ? 4.524 -20.499 1.522 1.00 86.81 172 HIS A CA 1
ATOM 1394 C C . HIS A 1 172 ? 4.130 -19.127 0.980 1.00 86.81 172 HIS A C 1
ATOM 1396 O O . HIS A 1 172 ? 3.314 -18.444 1.590 1.00 86.81 172 HIS A O 1
ATOM 1402 N N . ALA A 1 173 ? 4.676 -18.749 -0.179 1.00 86.81 173 ALA A N 1
ATOM 1403 C CA . ALA A 1 173 ? 4.339 -17.505 -0.844 1.00 86.81 173 ALA A CA 1
ATOM 1404 C C . ALA A 1 173 ? 4.531 -17.572 -2.367 1.00 86.81 173 ALA A C 1
ATOM 1406 O O . ALA A 1 173 ? 5.286 -18.395 -2.889 1.00 86.81 173 ALA A O 1
ATOM 1407 N N . PHE A 1 174 ? 3.861 -16.658 -3.058 1.00 88.25 174 PHE A N 1
ATOM 1408 C CA . PHE A 1 174 ? 3.929 -16.422 -4.491 1.00 88.25 174 PHE A CA 1
ATOM 1409 C C . PHE A 1 174 ? 4.508 -15.032 -4.729 1.00 88.25 174 PHE A C 1
ATOM 1411 O O . PHE A 1 174 ? 3.897 -14.037 -4.353 1.00 88.25 174 PHE A O 1
ATOM 1418 N N . TYR A 1 175 ? 5.685 -14.960 -5.337 1.00 88.81 175 TYR A N 1
ATOM 1419 C CA . TYR A 1 175 ? 6.330 -13.714 -5.715 1.00 88.81 175 TYR A CA 1
ATOM 1420 C C . TYR A 1 175 ? 5.908 -13.312 -7.122 1.00 88.81 175 TYR A C 1
ATOM 1422 O O . TYR A 1 175 ? 6.197 -14.011 -8.090 1.00 88.81 175 TYR A O 1
ATOM 1430 N N . LEU A 1 176 ? 5.230 -12.175 -7.234 1.00 87.50 176 LEU A N 1
ATOM 1431 C CA . LEU A 1 176 ? 4.751 -11.638 -8.497 1.00 87.50 176 LEU A CA 1
ATOM 1432 C C . LEU A 1 176 ? 5.813 -10.725 -9.127 1.00 87.50 176 LEU A C 1
ATOM 1434 O O . LEU A 1 176 ? 6.049 -9.622 -8.634 1.00 87.50 176 LEU A O 1
ATOM 1438 N N . TRP A 1 177 ? 6.436 -11.172 -10.217 1.00 84.06 177 TRP A N 1
ATOM 1439 C CA . TRP A 1 177 ? 7.384 -10.396 -11.021 1.00 84.06 177 TRP A CA 1
ATOM 1440 C C . TRP A 1 177 ? 6.634 -9.376 -11.882 1.00 84.06 177 TRP A C 1
ATOM 1442 O O . TRP A 1 177 ? 6.106 -9.724 -12.944 1.00 84.06 177 TRP A O 1
ATOM 1452 N N . ASN A 1 178 ? 6.564 -8.124 -11.420 1.00 82.75 178 ASN A N 1
ATOM 1453 C CA . ASN A 1 178 ? 5.875 -7.061 -12.157 1.00 82.75 178 ASN A CA 1
ATOM 1454 C C . ASN A 1 178 ? 6.760 -6.359 -13.206 1.00 82.75 178 ASN A C 1
ATOM 1456 O O . ASN A 1 178 ? 6.247 -5.713 -14.120 1.00 82.75 178 ASN A O 1
ATOM 1460 N N . ASP A 1 179 ? 8.079 -6.551 -13.148 1.00 74.50 179 ASP A N 1
ATOM 1461 C CA . ASP A 1 179 ? 9.023 -6.062 -14.161 1.00 74.50 179 ASP A CA 1
ATOM 1462 C C . ASP A 1 179 ? 8.852 -6.760 -15.522 1.00 74.50 179 ASP A C 1
ATOM 1464 O O . ASP A 1 179 ? 9.205 -6.202 -16.567 1.00 74.50 179 ASP A O 1
ATOM 1468 N N . ASP A 1 180 ? 8.266 -7.960 -15.505 1.00 67.38 180 ASP A N 1
ATOM 1469 C CA . ASP A 1 180 ? 7.975 -8.780 -16.678 1.00 67.38 180 ASP A CA 1
ATOM 1470 C C . ASP A 1 180 ? 6.531 -8.636 -17.194 1.00 67.38 180 ASP A C 1
ATOM 1472 O O . ASP A 1 180 ? 6.156 -9.300 -18.164 1.00 67.38 180 ASP A O 1
ATOM 1476 N N . ILE A 1 181 ? 5.720 -7.738 -16.609 1.00 64.69 181 ILE A N 1
ATOM 1477 C CA . ILE A 1 181 ? 4.355 -7.461 -17.096 1.00 64.69 181 ILE A CA 1
ATOM 1478 C C . ILE A 1 181 ? 4.380 -7.130 -18.601 1.00 64.69 181 ILE A C 1
ATOM 1480 O O . ILE A 1 181 ? 3.587 -7.676 -19.363 1.00 64.69 181 ILE A O 1
ATOM 1484 N N . ASN A 1 182 ? 5.393 -6.390 -19.073 1.00 53.22 182 ASN A N 1
ATOM 1485 C CA . ASN A 1 182 ? 5.359 -5.760 -20.399 1.00 53.22 182 ASN A CA 1
ATOM 1486 C C . ASN A 1 182 ? 6.479 -6.123 -21.390 1.00 53.22 182 ASN A C 1
ATOM 1488 O O . ASN A 1 182 ? 6.550 -5.534 -22.457 1.00 53.22 182 ASN A O 1
ATOM 1492 N N . THR A 1 183 ? 7.352 -7.098 -21.137 1.00 53.75 183 THR A N 1
ATOM 1493 C CA . THR A 1 183 ? 8.241 -7.656 -22.195 1.00 53.75 183 THR A CA 1
ATOM 1494 C C . THR A 1 183 ? 7.490 -8.356 -23.364 1.00 53.75 183 THR A C 1
ATOM 1496 O O . THR A 1 183 ? 8.013 -9.287 -23.977 1.00 53.75 183 THR A O 1
ATOM 1499 N N . SER A 1 184 ? 6.217 -8.023 -23.616 1.00 46.56 184 SER A N 1
ATOM 1500 C CA . SER A 1 184 ? 5.266 -8.812 -24.395 1.00 46.56 184 SER A CA 1
ATOM 1501 C C . SER A 1 184 ? 5.479 -8.590 -25.877 1.00 46.56 184 SER A C 1
ATOM 1503 O O . SER A 1 184 ? 4.793 -7.783 -26.482 1.00 46.56 184 SER A O 1
ATOM 1505 N N . GLN A 1 185 ? 6.397 -9.378 -26.433 1.00 52.38 185 GLN A N 1
ATOM 1506 C CA . GLN A 1 185 ? 6.496 -9.801 -27.836 1.00 52.38 185 GLN A CA 1
ATOM 1507 C C . GLN A 1 185 ? 6.722 -8.737 -28.904 1.00 52.38 185 GLN A C 1
ATOM 1509 O O . GLN A 1 185 ? 7.251 -9.088 -29.955 1.00 52.38 185 GLN A O 1
ATOM 1514 N N . ASP A 1 186 ? 6.385 -7.483 -28.640 1.00 67.06 186 ASP A N 1
ATOM 1515 C CA . ASP A 1 186 ? 6.611 -6.393 -29.556 1.00 67.06 186 ASP A CA 1
ATOM 1516 C C . ASP A 1 186 ? 7.790 -5.546 -29.059 1.00 67.06 186 ASP A C 1
ATOM 1518 O O . ASP A 1 186 ? 7.621 -4.659 -28.219 1.00 67.06 186 ASP A O 1
ATOM 1522 N N . PRO A 1 187 ? 9.015 -5.825 -29.540 1.00 73.50 187 PRO A N 1
ATOM 1523 C CA . PRO A 1 187 ? 10.170 -4.994 -29.231 1.00 73.50 187 PRO A CA 1
ATOM 1524 C C . PRO A 1 187 ? 10.039 -3.578 -29.810 1.00 73.50 187 PRO A C 1
ATOM 1526 O O . PRO A 1 187 ? 10.944 -2.780 -29.599 1.00 73.50 187 PRO A O 1
ATOM 1529 N N . SER A 1 188 ? 8.958 -3.265 -30.539 1.00 82.12 188 SER A N 1
ATOM 1530 C CA . SER A 1 188 ? 8.691 -1.956 -31.127 1.00 82.12 188 SER A CA 1
ATOM 1531 C C . SER A 1 188 ? 7.772 -1.059 -30.291 1.00 82.12 188 SER A C 1
ATOM 1533 O O . SER A 1 188 ? 7.461 0.038 -30.746 1.00 82.12 188 SER A O 1
ATOM 1535 N N . ILE A 1 189 ? 7.383 -1.445 -29.066 1.00 87.00 189 ILE A N 1
ATOM 1536 C CA . ILE A 1 189 ? 6.580 -0.582 -28.180 1.00 87.00 189 ILE A CA 1
ATOM 1537 C C . ILE A 1 189 ? 7.238 -0.286 -26.829 1.00 87.00 189 ILE A C 1
ATOM 1539 O O . ILE A 1 189 ? 7.996 -1.080 -26.272 1.00 87.00 189 ILE A O 1
ATOM 1543 N N . SER A 1 190 ? 6.909 0.876 -26.270 1.00 87.81 190 SER A N 1
ATOM 1544 C CA . SER A 1 190 ? 7.376 1.333 -24.965 1.00 87.81 190 SER A CA 1
ATOM 1545 C C . SER A 1 190 ? 6.496 0.845 -23.827 1.00 87.81 190 SER A C 1
ATOM 1547 O O . SER A 1 190 ? 5.290 0.641 -23.960 1.00 87.81 190 SER A O 1
ATOM 1549 N N . VAL A 1 191 ? 7.095 0.722 -22.644 1.00 86.62 191 VAL A N 1
ATOM 1550 C CA . VAL A 1 191 ? 6.411 0.175 -21.470 1.00 86.62 191 VAL A CA 1
ATOM 1551 C C . VAL A 1 191 ? 6.739 0.968 -20.219 1.00 86.62 191 VAL A C 1
ATOM 1553 O O . VAL A 1 191 ? 7.876 1.390 -20.000 1.00 86.62 191 VAL A O 1
ATOM 1556 N N . ARG A 1 192 ? 5.731 1.145 -19.368 1.00 89.12 192 ARG A N 1
ATOM 1557 C CA . ARG A 1 192 ? 5.911 1.746 -18.045 1.00 89.12 192 ARG A CA 1
ATOM 1558 C C . ARG A 1 192 ? 6.307 0.678 -17.030 1.00 89.12 192 ARG A C 1
ATOM 1560 O O . ARG A 1 192 ? 5.808 -0.446 -17.083 1.00 89.12 192 ARG A O 1
ATOM 1567 N N . VAL A 1 193 ? 7.191 1.052 -16.112 1.00 90.75 193 VAL A N 1
ATOM 1568 C CA . VAL A 1 193 ? 7.640 0.206 -15.004 1.00 90.75 193 VAL A CA 1
ATOM 1569 C C . VAL A 1 193 ? 6.603 0.213 -13.882 1.00 90.75 193 VAL A C 1
ATOM 1571 O O . VAL A 1 193 ? 6.164 1.276 -13.432 1.00 90.75 193 VAL A O 1
ATOM 1574 N N . ASP A 1 194 ? 6.245 -0.983 -13.411 1.00 92.06 194 ASP A N 1
ATOM 1575 C CA . ASP A 1 194 ? 5.397 -1.217 -12.238 1.00 92.06 194 ASP A CA 1
ATOM 1576 C C . ASP A 1 194 ? 4.099 -0.383 -12.186 1.00 92.06 194 ASP A C 1
ATOM 1578 O O . ASP A 1 194 ? 3.832 0.257 -11.165 1.00 92.06 194 ASP A O 1
ATOM 1582 N N . PRO A 1 195 ? 3.289 -0.306 -13.254 1.00 93.06 195 PRO A N 1
ATOM 1583 C CA . PRO A 1 195 ? 2.009 0.395 -13.192 1.00 93.06 195 PRO A CA 1
ATOM 1584 C C . PRO A 1 195 ? 1.084 -0.223 -12.139 1.00 93.06 195 PRO A C 1
ATOM 1586 O O . PRO A 1 195 ? 0.826 -1.424 -12.143 1.00 93.06 195 PRO A O 1
ATOM 1589 N N . LEU A 1 196 ? 0.575 0.604 -11.224 1.00 92.62 196 LEU A N 1
ATOM 1590 C CA . LEU A 1 196 ? -0.271 0.139 -10.127 1.00 92.62 196 LEU A CA 1
ATOM 1591 C C . LEU A 1 196 ? -1.690 -0.169 -10.600 1.00 92.62 196 LEU A C 1
ATOM 1593 O O . LEU A 1 196 ? -2.206 -1.246 -10.327 1.00 92.62 196 LEU A O 1
ATOM 1597 N N . ASN A 1 197 ? -2.296 0.792 -11.293 1.00 90.31 197 ASN A N 1
ATOM 1598 C CA . ASN A 1 197 ? -3.701 0.810 -11.688 1.00 90.31 197 ASN A CA 1
ATOM 1599 C C . ASN A 1 197 ? -3.830 0.910 -13.215 1.00 90.31 197 ASN A C 1
ATOM 1601 O O . ASN A 1 197 ? -2.898 1.386 -13.874 1.00 90.31 197 ASN A O 1
ATOM 1605 N N . PRO A 1 198 ? -4.976 0.500 -13.786 1.00 89.31 198 PRO A N 1
ATOM 1606 C CA . PRO A 1 198 ? -5.235 0.702 -15.204 1.00 89.31 198 PRO A CA 1
ATOM 1607 C C . PRO A 1 198 ? -5.377 2.189 -15.541 1.00 89.31 198 PRO A C 1
ATOM 1609 O O . PRO A 1 198 ? -5.760 3.008 -14.703 1.00 89.31 198 PRO A O 1
ATOM 1612 N N . SER A 1 199 ? -5.114 2.521 -16.798 1.00 88.06 199 SER A N 1
ATOM 1613 C CA . SER A 1 199 ? -5.414 3.823 -17.395 1.00 88.06 199 SER A CA 1
ATOM 1614 C C . SER A 1 199 ? -5.894 3.629 -18.833 1.00 88.06 199 SER A C 1
ATOM 1616 O O . SER A 1 199 ? -5.955 2.502 -19.319 1.00 88.06 199 SER A O 1
ATOM 1618 N N . GLU A 1 200 ? -6.210 4.714 -19.544 1.00 85.44 200 GLU A N 1
ATOM 1619 C CA . GLU A 1 200 ? -6.571 4.646 -20.971 1.00 85.44 200 GLU A CA 1
ATOM 1620 C C . GLU A 1 200 ? -5.513 3.906 -21.809 1.00 85.44 200 GLU A C 1
ATOM 1622 O O . GLU A 1 200 ? -5.842 3.210 -22.766 1.00 85.44 200 GLU A O 1
ATOM 1627 N N . LYS A 1 201 ? -4.237 4.034 -21.423 1.00 84.50 201 LYS A N 1
ATOM 1628 C CA . LYS A 1 201 ? -3.090 3.446 -22.126 1.00 84.50 201 LYS A CA 1
ATOM 1629 C C . LYS A 1 201 ? -2.527 2.198 -21.458 1.00 84.50 201 LYS A C 1
ATOM 1631 O O . LYS A 1 201 ? -1.724 1.513 -22.075 1.00 84.50 201 LYS A O 1
ATOM 1636 N N . VAL A 1 202 ? -2.889 1.928 -20.204 1.00 87.50 202 VAL A N 1
ATOM 1637 C CA . VAL A 1 202 ? -2.379 0.782 -19.441 1.00 87.50 202 VAL A CA 1
ATOM 1638 C C . VAL A 1 202 ? -3.539 -0.173 -19.150 1.00 87.50 202 VAL A C 1
ATOM 1640 O O . VAL A 1 202 ? -4.348 0.116 -18.263 1.00 87.50 202 VAL A O 1
ATOM 1643 N N . PRO A 1 203 ? -3.645 -1.303 -19.870 1.00 87.81 203 PRO A N 1
ATOM 1644 C CA . PRO A 1 203 ? -4.675 -2.308 -19.632 1.00 87.81 203 PRO A CA 1
ATOM 1645 C C . PRO A 1 203 ? -4.636 -2.864 -18.206 1.00 87.81 203 PRO A C 1
ATOM 1647 O O . PRO A 1 203 ? -3.573 -2.974 -17.607 1.00 87.81 203 PRO A O 1
ATOM 1650 N N . LEU A 1 204 ? -5.780 -3.312 -17.672 1.00 87.31 204 LEU A N 1
ATOM 1651 C CA . LEU A 1 204 ? -5.857 -3.904 -16.324 1.00 87.31 204 LEU A CA 1
ATOM 1652 C C . LEU A 1 204 ? -4.871 -5.064 -16.125 1.00 87.31 204 LEU A C 1
ATOM 1654 O O . LEU A 1 204 ? -4.240 -5.165 -15.075 1.00 87.31 204 LEU A O 1
ATOM 1658 N N . MET A 1 205 ? -4.720 -5.921 -17.132 1.00 84.00 205 MET A N 1
ATOM 1659 C CA . MET A 1 205 ? -3.817 -7.076 -17.076 1.00 84.00 205 MET A CA 1
ATOM 1660 C C . MET A 1 205 ? -2.341 -6.679 -17.108 1.00 84.00 205 MET A C 1
ATOM 1662 O O . MET A 1 205 ? -1.494 -7.474 -16.708 1.00 84.00 205 MET A O 1
ATOM 1666 N N . ASP A 1 206 ? -2.055 -5.431 -17.472 1.00 86.19 206 ASP A N 1
ATOM 1667 C CA . ASP A 1 206 ? -0.713 -4.872 -17.493 1.00 86.19 206 ASP A CA 1
ATOM 1668 C C . ASP A 1 206 ? -0.428 -4.058 -16.227 1.00 86.19 206 ASP A C 1
ATOM 1670 O O . ASP A 1 206 ? 0.407 -3.159 -16.241 1.00 86.19 206 ASP A O 1
ATOM 1674 N N . THR A 1 207 ? -1.117 -4.359 -15.119 1.00 90.56 207 THR A N 1
ATOM 1675 C CA . THR A 1 207 ? -0.981 -3.639 -13.844 1.00 90.56 207 THR A CA 1
ATOM 1676 C C . THR A 1 207 ? -0.715 -4.578 -12.680 1.00 90.56 207 THR A C 1
ATOM 1678 O O . THR A 1 207 ? -1.134 -5.738 -12.677 1.00 90.56 207 THR A O 1
ATOM 1681 N N . ILE A 1 208 ? -0.053 -4.057 -11.647 1.00 92.06 208 ILE A N 1
ATOM 1682 C CA . ILE A 1 208 ? 0.156 -4.755 -10.376 1.00 92.06 208 ILE A CA 1
ATOM 1683 C C . ILE A 1 208 ? -1.195 -5.160 -9.779 1.00 92.06 208 ILE A C 1
ATOM 1685 O O . ILE A 1 208 ? -1.375 -6.316 -9.393 1.00 92.06 208 ILE A O 1
ATOM 1689 N N . LYS A 1 209 ? -2.151 -4.221 -9.730 1.00 90.75 209 LYS A N 1
ATOM 1690 C CA . LYS A 1 209 ? -3.480 -4.454 -9.162 1.00 90.75 209 LYS A CA 1
ATOM 1691 C C . LYS A 1 209 ? -4.210 -5.576 -9.888 1.00 90.75 209 LYS A C 1
ATOM 1693 O O . LYS A 1 209 ? -4.619 -6.534 -9.241 1.00 90.75 209 LYS A O 1
ATOM 1698 N N . GLY A 1 210 ? -4.304 -5.507 -11.216 1.00 89.19 210 GLY A N 1
ATOM 1699 C CA . GLY A 1 210 ? -5.016 -6.514 -12.000 1.00 89.19 210 GLY A CA 1
ATOM 1700 C C . GLY A 1 210 ? -4.431 -7.916 -11.841 1.00 89.19 210 GLY A C 1
ATOM 1701 O O . GLY A 1 210 ? -5.181 -8.876 -11.681 1.00 89.19 210 GLY A O 1
ATOM 1702 N N . ASN A 1 211 ? -3.103 -8.050 -11.802 1.00 90.62 211 ASN A N 1
ATOM 1703 C CA . ASN A 1 211 ? -2.459 -9.355 -11.629 1.00 90.62 211 ASN A CA 1
ATOM 1704 C C . ASN A 1 211 ? -2.582 -9.900 -10.199 1.00 90.62 211 ASN A C 1
ATOM 1706 O O . ASN A 1 211 ? -2.883 -11.081 -10.013 1.00 90.62 211 ASN A O 1
ATOM 1710 N N . ALA A 1 212 ? -2.412 -9.058 -9.181 1.00 90.12 212 ALA A N 1
ATOM 1711 C CA . ALA A 1 212 ? -2.588 -9.476 -7.793 1.00 90.12 212 ALA A CA 1
ATOM 1712 C C . ALA A 1 212 ? -4.046 -9.875 -7.498 1.00 90.12 212 ALA A C 1
ATOM 1714 O O . ALA A 1 212 ? -4.289 -10.937 -6.924 1.00 90.12 212 ALA A O 1
ATOM 1715 N N . GLU A 1 213 ? -5.020 -9.081 -7.956 1.00 87.50 213 GLU A N 1
ATOM 1716 C CA . GLU A 1 213 ? -6.450 -9.394 -7.838 1.00 87.50 213 GLU A CA 1
ATOM 1717 C C . GLU A 1 213 ? -6.815 -10.657 -8.622 1.00 87.50 213 GLU A C 1
ATOM 1719 O O . GLU A 1 213 ? -7.607 -11.477 -8.152 1.00 87.50 213 GLU A O 1
ATOM 1724 N N . LYS A 1 214 ? -6.198 -10.876 -9.791 1.00 89.44 214 LYS A N 1
ATOM 1725 C CA . LYS A 1 214 ? -6.408 -12.099 -10.566 1.00 89.44 214 LYS A CA 1
ATOM 1726 C C . LYS A 1 214 ? -5.941 -13.334 -9.796 1.00 89.44 214 LYS A C 1
ATOM 1728 O O . LYS A 1 214 ? -6.716 -14.285 -9.705 1.00 89.44 214 LYS A O 1
ATOM 1733 N N . LEU A 1 215 ? -4.749 -13.317 -9.190 1.00 88.19 215 LEU A N 1
ATOM 1734 C CA . LEU A 1 215 ? -4.285 -14.399 -8.305 1.00 88.19 215 LEU A CA 1
ATOM 1735 C C . LEU A 1 215 ? -5.216 -14.616 -7.114 1.00 88.19 215 LEU A C 1
ATOM 1737 O O . LEU A 1 215 ? -5.571 -15.762 -6.826 1.00 88.19 215 LEU A O 1
ATOM 1741 N N . ALA A 1 216 ? -5.654 -13.528 -6.478 1.00 85.94 216 ALA A N 1
ATOM 1742 C CA . ALA A 1 216 ? -6.576 -13.583 -5.353 1.00 85.94 216 ALA A CA 1
ATOM 1743 C C . ALA A 1 216 ? -7.905 -14.251 -5.732 1.00 85.94 216 ALA A C 1
ATOM 1745 O O . ALA A 1 216 ? -8.334 -15.214 -5.095 1.00 85.94 216 ALA A O 1
ATOM 1746 N N . SER A 1 217 ? -8.506 -13.822 -6.846 1.00 85.25 217 SER A N 1
ATOM 1747 C CA . SER A 1 217 ? -9.739 -14.411 -7.389 1.00 85.25 217 SER A CA 1
ATOM 1748 C C . SER A 1 217 ? -9.582 -15.882 -7.791 1.00 85.25 217 SER A C 1
ATOM 1750 O O . SER A 1 217 ? -10.555 -16.630 -7.819 1.00 85.25 217 SER A O 1
ATOM 1752 N N . GLY A 1 218 ? -8.350 -16.313 -8.077 1.00 85.31 218 GLY A N 1
ATOM 1753 C CA . GLY A 1 218 ? -8.015 -17.701 -8.362 1.00 85.31 218 GLY A CA 1
ATOM 1754 C C . GLY A 1 218 ? -7.864 -18.590 -7.136 1.00 85.31 218 GLY A C 1
ATOM 1755 O O . GLY A 1 218 ? -7.520 -19.754 -7.308 1.00 85.31 218 GLY A O 1
ATOM 1756 N N . GLY A 1 219 ? -8.096 -18.077 -5.924 1.00 83.88 219 GLY A N 1
ATOM 1757 C CA . GLY A 1 219 ? -8.030 -18.843 -4.677 1.00 83.88 219 GLY A CA 1
ATOM 1758 C C . GLY A 1 219 ? -6.689 -18.764 -3.945 1.00 83.88 219 GLY A C 1
ATOM 1759 O O . GLY A 1 219 ? -6.464 -19.546 -3.024 1.00 83.88 219 GLY A O 1
ATOM 1760 N N . ILE A 1 220 ? -5.794 -17.847 -4.328 1.00 86.44 220 ILE A N 1
ATOM 1761 C CA . ILE A 1 220 ? -4.564 -17.575 -3.572 1.00 86.44 220 ILE A CA 1
ATOM 1762 C C . ILE A 1 220 ? -4.846 -16.484 -2.531 1.00 86.44 220 ILE A C 1
ATOM 1764 O O . ILE A 1 220 ? -5.196 -15.374 -2.916 1.00 86.44 220 ILE A O 1
ATOM 1768 N N . PRO A 1 221 ? -4.675 -16.728 -1.222 1.00 81.44 221 PRO A N 1
ATOM 1769 C CA . PRO A 1 221 ? -4.865 -15.682 -0.220 1.00 81.44 221 PRO A CA 1
ATOM 1770 C C . PRO A 1 221 ? -3.908 -14.504 -0.437 1.00 81.44 221 PRO A C 1
ATOM 1772 O O . PRO A 1 221 ? -2.726 -14.728 -0.709 1.00 81.44 221 PRO A O 1
ATOM 1775 N N . ASN A 1 222 ? -4.371 -13.263 -0.234 1.00 79.69 222 ASN A N 1
ATOM 1776 C CA . ASN A 1 222 ? -3.510 -12.073 -0.319 1.00 79.69 222 ASN A CA 1
ATOM 1777 C C . ASN A 1 222 ? -2.268 -12.211 0.574 1.00 79.69 222 ASN A C 1
ATOM 1779 O O . ASN A 1 222 ? -1.166 -11.899 0.130 1.00 79.69 222 ASN A O 1
ATOM 1783 N N . SER A 1 223 ? -2.413 -12.795 1.768 1.00 78.50 223 SER A N 1
ATOM 1784 C CA . SER A 1 223 ? -1.320 -13.067 2.713 1.00 78.50 223 SER A CA 1
ATOM 1785 C C . SER A 1 223 ? -0.224 -13.999 2.178 1.00 78.50 223 SER A C 1
ATOM 1787 O O . SER A 1 223 ? 0.863 -14.052 2.746 1.00 78.50 223 SER A O 1
ATOM 1789 N N . LYS A 1 224 ? -0.465 -14.714 1.072 1.00 82.50 224 LYS A N 1
ATOM 1790 C CA . LYS A 1 224 ? 0.549 -15.509 0.365 1.00 82.50 224 LYS A CA 1
ATOM 1791 C C . LYS A 1 224 ? 1.138 -14.803 -0.855 1.00 82.50 224 LYS A C 1
ATOM 1793 O O . LYS A 1 224 ? 2.099 -15.311 -1.420 1.00 82.50 224 LYS A O 1
ATOM 1798 N N . ILE A 1 225 ? 0.598 -13.669 -1.290 1.00 84.06 225 ILE A N 1
ATOM 1799 C CA . ILE A 1 225 ? 1.073 -12.950 -2.478 1.00 84.06 225 ILE A CA 1
ATOM 1800 C C . ILE A 1 225 ? 2.101 -11.900 -2.051 1.00 84.06 225 ILE A C 1
ATOM 1802 O O . ILE A 1 225 ? 1.835 -11.056 -1.199 1.00 84.06 225 ILE A O 1
ATOM 1806 N N . ILE A 1 226 ? 3.276 -11.944 -2.668 1.00 86.38 226 ILE A N 1
ATOM 1807 C CA . ILE A 1 226 ? 4.344 -10.959 -2.528 1.00 86.38 226 ILE A CA 1
ATOM 1808 C C . ILE A 1 226 ? 4.352 -10.121 -3.799 1.00 86.38 226 ILE A C 1
ATOM 1810 O O . ILE A 1 226 ? 4.580 -10.642 -4.892 1.00 86.38 226 ILE A O 1
ATOM 1814 N N . VAL A 1 227 ? 4.132 -8.819 -3.663 1.00 88.19 227 VAL A N 1
ATOM 1815 C CA . VAL A 1 227 ? 4.125 -7.899 -4.804 1.00 88.19 227 VAL A CA 1
ATOM 1816 C C . VAL A 1 227 ? 5.557 -7.465 -5.116 1.00 88.19 227 VAL A C 1
ATOM 1818 O O . VAL A 1 227 ? 6.139 -6.691 -4.360 1.00 88.19 227 VAL A O 1
ATOM 1821 N N . GLY A 1 228 ? 6.145 -7.967 -6.203 1.00 87.94 228 GLY A N 1
ATOM 1822 C CA . GLY A 1 228 ? 7.501 -7.611 -6.623 1.00 87.94 228 GLY A CA 1
ATOM 1823 C C . GLY A 1 228 ? 7.536 -6.310 -7.419 1.00 87.94 228 GLY A C 1
ATOM 1824 O O . GLY A 1 228 ? 6.958 -6.239 -8.495 1.00 87.94 228 GLY A O 1
ATOM 1825 N N . LEU A 1 229 ? 8.210 -5.289 -6.901 1.00 90.31 229 LEU A N 1
ATOM 1826 C CA . LEU A 1 229 ? 8.561 -4.057 -7.611 1.00 90.31 229 LEU A CA 1
ATOM 1827 C C . LEU A 1 229 ? 9.993 -4.146 -8.144 1.00 90.31 229 LEU A C 1
ATOM 1829 O O . LEU A 1 229 ? 10.763 -5.006 -7.712 1.00 90.31 229 LEU A O 1
ATOM 1833 N N . THR A 1 230 ? 10.388 -3.224 -9.020 1.00 89.12 230 THR A N 1
ATOM 1834 C CA . THR A 1 230 ? 11.736 -3.182 -9.592 1.00 89.12 230 THR A CA 1
ATOM 1835 C C . THR A 1 230 ? 12.501 -1.881 -9.326 1.00 89.12 230 THR A C 1
ATOM 1837 O O . THR A 1 230 ? 11.969 -0.778 -9.398 1.00 89.12 230 THR A O 1
ATOM 1840 N N . ALA A 1 231 ? 13.785 -2.011 -9.010 1.00 89.56 231 ALA A N 1
ATOM 1841 C CA . ALA A 1 231 ? 14.780 -0.944 -8.992 1.00 89.56 231 ALA A CA 1
ATOM 1842 C C . ALA A 1 231 ? 15.465 -0.777 -10.363 1.00 89.56 231 ALA A C 1
ATOM 1844 O O . ALA A 1 231 ? 16.355 0.056 -10.516 1.00 89.56 231 ALA A O 1
ATOM 1845 N N . TRP A 1 232 ? 15.067 -1.564 -11.364 1.00 90.25 232 TRP A N 1
ATOM 1846 C CA . TRP A 1 232 ? 15.467 -1.354 -12.749 1.00 90.25 232 TRP A CA 1
ATOM 1847 C C . TRP A 1 232 ? 14.530 -0.377 -13.444 1.00 90.25 232 TRP A C 1
ATOM 1849 O O . TRP A 1 232 ? 13.336 -0.290 -13.160 1.00 90.25 232 TRP A O 1
ATOM 1859 N N . ALA A 1 233 ? 15.087 0.321 -14.416 1.00 91.88 233 ALA A N 1
ATOM 1860 C CA . ALA A 1 233 ? 14.365 1.190 -15.312 1.00 91.88 233 ALA A CA 1
ATOM 1861 C C . ALA A 1 233 ? 14.226 0.580 -16.706 1.00 91.88 233 ALA A C 1
ATOM 1863 O O . ALA A 1 233 ? 14.948 -0.351 -17.074 1.00 91.88 233 ALA A O 1
ATOM 1864 N N . ARG A 1 234 ? 13.330 1.164 -17.499 1.00 90.62 234 ARG A N 1
ATOM 1865 C CA . ARG A 1 234 ? 13.218 0.956 -18.944 1.00 90.62 234 ARG A CA 1
ATOM 1866 C C . ARG A 1 234 ? 13.530 2.245 -19.680 1.00 90.62 234 ARG A C 1
ATOM 1868 O O . ARG A 1 234 ? 13.056 3.294 -19.256 1.00 90.62 234 ARG A O 1
ATOM 1875 N N . SER A 1 235 ? 14.285 2.140 -20.765 1.00 91.75 235 SER A N 1
ATOM 1876 C CA . SER A 1 235 ? 14.659 3.234 -21.653 1.00 91.75 235 SER A CA 1
ATOM 1877 C C . SER A 1 235 ? 14.288 2.913 -23.096 1.00 91.75 235 SER A C 1
ATOM 1879 O O . SER A 1 235 ? 14.518 1.795 -23.564 1.00 91.75 235 SER A O 1
ATOM 1881 N N . TYR A 1 236 ? 13.740 3.906 -23.790 1.00 92.56 236 TYR A N 1
ATOM 1882 C CA . TYR A 1 236 ? 13.337 3.847 -25.192 1.00 92.56 236 TYR A CA 1
ATOM 1883 C C . TYR A 1 236 ? 13.684 5.159 -25.894 1.00 92.56 236 TYR A C 1
ATOM 1885 O O . TYR A 1 236 ? 13.711 6.213 -25.259 1.00 92.56 236 TYR A O 1
ATOM 1893 N N . VAL A 1 237 ? 13.900 5.099 -27.203 1.00 93.44 237 VAL A N 1
ATOM 1894 C CA . VAL A 1 237 ? 14.093 6.265 -28.069 1.00 93.44 237 VAL A CA 1
ATOM 1895 C C . VAL A 1 237 ? 12.870 6.410 -28.961 1.00 93.44 237 VAL A C 1
ATOM 1897 O O . VAL A 1 237 ? 12.450 5.447 -29.604 1.00 93.44 237 VAL A O 1
ATOM 1900 N N . PHE A 1 238 ? 12.302 7.612 -29.003 1.00 93.19 238 PHE A N 1
ATOM 1901 C CA . PHE A 1 238 ? 11.132 7.934 -29.819 1.00 93.19 238 PHE A CA 1
ATOM 1902 C C . PHE A 1 238 ? 11.483 8.825 -31.014 1.00 93.19 238 PHE A C 1
ATOM 1904 O O . PHE A 1 238 ? 12.418 9.627 -30.968 1.00 93.19 238 PHE A O 1
ATOM 1911 N N . ASP A 1 239 ? 10.680 8.744 -32.074 1.00 91.00 239 ASP A N 1
ATOM 1912 C CA . ASP A 1 239 ? 10.703 9.755 -33.131 1.00 91.00 239 ASP A CA 1
ATOM 1913 C C . ASP A 1 239 ? 10.161 11.098 -32.600 1.00 91.00 239 ASP A C 1
ATOM 1915 O O . ASP A 1 239 ? 9.320 11.126 -31.702 1.00 91.00 239 ASP A O 1
ATOM 1919 N N . ASN A 1 240 ? 10.589 12.227 -33.184 1.00 84.12 240 ASN A N 1
ATOM 1920 C CA . ASN A 1 240 ? 10.292 13.589 -32.688 1.00 84.12 240 ASN A CA 1
ATOM 1921 C C . ASN A 1 240 ? 8.797 13.897 -32.449 1.00 84.12 240 ASN A C 1
ATOM 1923 O O . ASN A 1 240 ? 8.473 14.781 -31.659 1.00 84.12 240 ASN A O 1
ATOM 1927 N N . ASN A 1 241 ? 7.887 13.203 -33.138 1.00 85.12 241 ASN A N 1
ATOM 1928 C CA . ASN A 1 241 ? 6.443 13.443 -33.054 1.00 85.12 241 ASN A CA 1
ATOM 1929 C C . ASN A 1 241 ? 5.713 12.467 -32.115 1.00 85.12 241 ASN A C 1
ATOM 1931 O O . ASN A 1 241 ? 4.497 12.581 -31.947 1.00 85.12 241 ASN A O 1
ATOM 1935 N N . VAL A 1 242 ? 6.423 11.508 -31.515 1.00 85.31 242 VAL A N 1
ATOM 1936 C CA . VAL A 1 242 ? 5.834 10.487 -30.645 1.00 85.31 242 VAL A CA 1
ATOM 1937 C C . VAL A 1 242 ? 6.046 10.873 -29.186 1.00 85.31 242 VAL A C 1
ATOM 1939 O O . VAL A 1 242 ? 7.162 11.124 -28.736 1.00 85.31 242 VAL A O 1
ATOM 1942 N N . LYS A 1 243 ? 4.951 10.923 -28.423 1.00 83.94 243 LYS A N 1
ATOM 1943 C CA . LYS A 1 243 ? 5.011 11.157 -26.977 1.00 83.94 243 LYS A CA 1
ATOM 1944 C C . LYS A 1 243 ? 5.311 9.849 -26.257 1.00 83.94 243 LYS A C 1
ATOM 1946 O O . LYS A 1 243 ? 4.671 8.837 -26.521 1.00 83.94 243 LYS A O 1
ATOM 1951 N N . GLY A 1 244 ? 6.234 9.896 -25.300 1.00 82.94 244 GLY A N 1
ATOM 1952 C CA . GLY A 1 244 ? 6.577 8.734 -24.493 1.00 82.94 244 GLY A CA 1
ATOM 1953 C C . GLY A 1 244 ? 5.460 8.333 -23.530 1.00 82.94 244 GLY A C 1
ATOM 1954 O O . GLY A 1 244 ? 5.265 8.949 -22.476 1.00 82.94 244 GLY A O 1
ATOM 1955 N N . GLU A 1 245 ? 4.738 7.275 -23.883 1.00 86.38 245 GLU A N 1
ATOM 1956 C CA . GLU A 1 245 ? 3.676 6.680 -23.074 1.00 86.38 245 GLU A CA 1
ATOM 1957 C C . GLU A 1 245 ? 3.746 5.148 -23.065 1.00 86.38 245 GLU A C 1
ATOM 1959 O O . GLU A 1 245 ? 4.698 4.562 -23.567 1.00 86.38 245 GLU A O 1
ATOM 1964 N N . HIS A 1 246 ? 2.797 4.483 -22.406 1.00 87.00 246 HIS A N 1
ATOM 1965 C CA . HIS A 1 246 ? 2.721 3.023 -22.448 1.00 87.00 246 HIS A CA 1
ATOM 1966 C C . HIS A 1 246 ? 2.115 2.594 -23.791 1.00 87.00 246 HIS A C 1
ATOM 1968 O O . HIS A 1 246 ? 1.105 3.163 -24.199 1.00 87.00 246 HIS A O 1
ATOM 1974 N N . GLY A 1 247 ? 2.720 1.612 -24.461 1.00 86.19 247 GLY A N 1
ATOM 1975 C CA . GLY A 1 247 ? 2.263 1.087 -25.749 1.00 86.19 247 GLY A CA 1
ATOM 1976 C C . GLY A 1 247 ? 2.575 1.973 -26.960 1.00 86.19 247 GLY A C 1
ATOM 1977 O O . GLY A 1 247 ? 2.079 1.691 -28.047 1.00 86.19 247 GLY A O 1
ATOM 1978 N N . ALA A 1 248 ? 3.367 3.039 -26.805 1.00 88.94 248 ALA A N 1
ATOM 1979 C CA . ALA A 1 248 ? 3.756 3.889 -27.929 1.00 88.94 248 ALA A CA 1
ATOM 1980 C C . ALA A 1 248 ? 4.839 3.215 -28.779 1.00 88.94 248 ALA A C 1
ATOM 1982 O O . ALA A 1 248 ? 5.725 2.555 -28.241 1.00 88.94 248 ALA A O 1
ATOM 1983 N N . ILE A 1 249 ? 4.785 3.413 -30.098 1.00 89.56 249 ILE A N 1
ATOM 1984 C CA . ILE A 1 249 ? 5.780 2.867 -31.027 1.00 89.56 249 ILE A CA 1
ATOM 1985 C C . ILE A 1 249 ? 7.130 3.543 -30.772 1.00 89.56 249 ILE A C 1
ATOM 1987 O O . ILE A 1 249 ? 7.212 4.772 -30.741 1.00 89.56 249 ILE A O 1
ATOM 1991 N N . ILE A 1 250 ? 8.180 2.746 -30.592 1.00 91.38 250 ILE A N 1
ATOM 1992 C CA . ILE A 1 250 ? 9.547 3.219 -30.367 1.00 91.38 250 ILE A CA 1
ATOM 1993 C C . ILE A 1 250 ? 10.333 3.209 -31.677 1.00 91.38 250 ILE A C 1
ATOM 1995 O O . ILE A 1 250 ? 10.134 2.349 -32.533 1.00 91.38 250 ILE A O 1
ATOM 1999 N N . HIS A 1 251 ? 11.278 4.136 -31.795 1.00 92.69 251 HIS A N 1
ATOM 2000 C CA . HIS A 1 251 ? 12.298 4.095 -32.838 1.00 92.69 251 HIS A CA 1
ATOM 2001 C C . HIS A 1 251 ? 13.338 3.014 -32.528 1.00 92.69 251 HIS A C 1
ATOM 2003 O O . HIS A 1 251 ? 13.733 2.240 -33.396 1.00 92.69 251 HIS A O 1
ATOM 2009 N N . ASN A 1 252 ? 13.788 2.967 -31.271 1.00 91.50 252 ASN A N 1
ATOM 2010 C CA . ASN A 1 252 ? 14.739 1.978 -30.782 1.00 91.50 252 ASN A CA 1
ATOM 2011 C C . ASN A 1 252 ? 14.596 1.768 -29.275 1.00 91.50 252 ASN A C 1
ATOM 2013 O O . ASN A 1 252 ? 14.083 2.622 -28.547 1.00 91.50 252 ASN A O 1
ATOM 2017 N N . VAL A 1 253 ? 15.100 0.632 -28.794 1.00 91.12 253 VAL A N 1
ATOM 2018 C CA . VAL A 1 253 ? 15.394 0.472 -27.365 1.00 91.12 253 VAL A CA 1
ATOM 2019 C C . VAL A 1 253 ? 16.493 1.454 -26.963 1.00 91.12 253 VAL A C 1
ATOM 2021 O O . VAL A 1 253 ? 17.382 1.749 -27.760 1.00 91.12 253 VAL A O 1
ATOM 2024 N N . GLY A 1 254 ? 16.426 1.966 -25.736 1.00 89.88 254 GLY A N 1
ATOM 2025 C CA . GLY A 1 254 ? 17.461 2.852 -25.218 1.00 89.88 254 GLY A CA 1
ATOM 2026 C C . GLY A 1 254 ? 18.823 2.164 -25.160 1.00 89.88 254 GLY A C 1
ATOM 2027 O O . GLY A 1 254 ? 18.918 0.945 -24.978 1.00 89.88 254 GLY A O 1
ATOM 2028 N N . GLU A 1 255 ? 19.875 2.957 -25.300 1.00 90.62 255 GLU A N 1
ATOM 2029 C CA . GLU A 1 255 ? 21.250 2.487 -25.336 1.00 90.62 255 GLU A CA 1
ATOM 2030 C C . GLU A 1 255 ? 21.651 1.849 -24.002 1.00 90.62 255 GLU A C 1
ATOM 2032 O O . GLU A 1 255 ? 21.151 2.228 -22.933 1.00 90.62 255 GLU A O 1
ATOM 2037 N N . PRO A 1 256 ? 22.597 0.895 -24.042 1.00 89.56 256 PRO A N 1
ATOM 2038 C CA . PRO A 1 256 ? 23.137 0.305 -22.833 1.00 89.56 256 PRO A CA 1
ATOM 2039 C C . PRO A 1 256 ? 23.750 1.353 -21.902 1.00 89.56 256 PRO A C 1
ATOM 2041 O O . PRO A 1 256 ? 24.569 2.169 -22.324 1.00 89.56 256 PRO A O 1
ATOM 2044 N N . GLY A 1 257 ? 23.413 1.269 -20.613 1.00 86.75 257 GLY A N 1
ATOM 2045 C CA . GLY A 1 257 ? 24.075 2.058 -19.577 1.00 86.75 257 GLY A CA 1
ATOM 2046 C C . GLY A 1 257 ? 25.578 1.765 -19.507 1.00 86.75 257 GLY A C 1
ATOM 2047 O O . GLY A 1 257 ? 26.021 0.645 -19.786 1.00 86.75 257 GLY A O 1
ATOM 2048 N N . GLU A 1 258 ? 26.369 2.767 -19.114 1.00 86.44 258 GLU A N 1
ATOM 2049 C CA . GLU A 1 258 ? 27.837 2.680 -19.065 1.00 86.44 258 GLU A CA 1
ATOM 2050 C C . GLU A 1 258 ? 28.338 1.517 -18.195 1.00 86.44 258 GLU A C 1
ATOM 2052 O O . GLU A 1 258 ? 29.374 0.907 -18.490 1.00 86.44 258 GLU A O 1
ATOM 2057 N N . VAL A 1 259 ? 27.595 1.195 -17.129 1.00 84.06 259 VAL A N 1
ATOM 2058 C CA . VAL A 1 259 ? 27.991 0.204 -16.127 1.00 84.06 259 VAL A CA 1
ATOM 2059 C C . VAL A 1 259 ? 27.295 -1.129 -16.375 1.00 84.06 259 VAL A C 1
ATOM 2061 O O . VAL A 1 259 ? 27.965 -2.159 -16.458 1.00 84.06 259 VAL A O 1
ATOM 2064 N N . THR A 1 260 ? 25.964 -1.139 -16.495 1.00 83.62 260 THR A N 1
ATOM 2065 C CA . THR A 1 260 ? 25.196 -2.390 -16.608 1.00 83.62 260 THR A CA 1
ATOM 2066 C C . THR A 1 260 ? 25.298 -3.034 -17.985 1.00 83.62 260 THR A C 1
ATOM 2068 O O . THR A 1 260 ? 25.159 -4.257 -18.085 1.00 83.62 260 THR A O 1
ATOM 2071 N N . LYS A 1 261 ? 25.550 -2.235 -19.036 1.00 87.62 261 LYS A N 1
ATOM 2072 C CA . LYS A 1 261 ? 25.724 -2.667 -20.435 1.00 87.62 261 LYS A CA 1
ATOM 2073 C C . LYS A 1 261 ? 24.598 -3.569 -20.957 1.00 87.62 261 LYS A C 1
ATOM 2075 O O . LYS A 1 261 ? 24.815 -4.414 -21.826 1.00 87.62 261 LYS A O 1
ATOM 2080 N N . LYS A 1 262 ? 23.387 -3.418 -20.419 1.00 81.62 262 LYS A N 1
ATOM 2081 C CA . LYS A 1 262 ? 22.205 -4.171 -20.850 1.00 81.62 262 LYS A CA 1
ATOM 2082 C C . LYS A 1 262 ? 21.699 -3.630 -22.183 1.00 81.62 262 LYS A C 1
ATOM 2084 O O . LYS A 1 262 ? 21.465 -2.440 -22.319 1.00 81.62 262 LYS A O 1
ATOM 2089 N N . THR A 1 263 ? 21.509 -4.511 -23.157 1.00 84.06 263 THR A N 1
ATOM 2090 C CA . THR A 1 263 ? 21.100 -4.149 -24.526 1.00 84.06 263 THR A CA 1
ATOM 2091 C C . THR A 1 263 ? 19.592 -4.196 -24.756 1.00 84.06 263 THR A C 1
ATOM 2093 O O . THR A 1 263 ? 19.131 -3.925 -25.856 1.00 84.06 263 THR A O 1
ATOM 2096 N N . ASP A 1 264 ? 18.808 -4.535 -23.733 1.00 83.31 264 ASP A N 1
ATOM 2097 C CA . ASP A 1 264 ? 17.348 -4.661 -23.798 1.00 83.31 264 ASP A CA 1
ATOM 2098 C C . ASP A 1 264 ? 16.614 -3.431 -23.235 1.00 83.31 264 ASP A C 1
ATOM 2100 O O . ASP A 1 264 ? 15.488 -3.534 -22.736 1.00 83.31 264 ASP A O 1
ATOM 2104 N N . GLY A 1 265 ? 17.277 -2.270 -23.258 1.00 87.06 265 GLY A N 1
ATOM 2105 C CA . GLY A 1 265 ? 16.752 -1.009 -22.737 1.00 87.06 265 GLY A CA 1
ATOM 2106 C C . GLY A 1 265 ? 16.616 -0.968 -21.214 1.00 87.06 265 GLY A C 1
ATOM 2107 O O . GLY A 1 265 ? 15.925 -0.095 -20.692 1.00 87.06 265 GLY A O 1
ATOM 2108 N N . ARG A 1 266 ? 17.216 -1.909 -20.470 1.00 88.00 266 ARG A N 1
ATOM 2109 C CA . ARG A 1 266 ? 17.261 -1.841 -19.003 1.00 88.00 266 ARG A CA 1
ATOM 2110 C C . ARG A 1 266 ? 18.446 -1.023 -18.521 1.00 88.00 266 ARG A C 1
ATOM 2112 O O . ARG A 1 266 ? 19.559 -1.208 -18.990 1.00 88.00 266 ARG A O 1
ATOM 2119 N N . LEU A 1 267 ? 18.209 -0.198 -17.510 1.00 90.69 267 LEU A N 1
ATOM 2120 C CA . LEU A 1 267 ? 19.264 0.483 -16.761 1.00 90.69 267 LEU A CA 1
ATOM 2121 C C . LEU A 1 267 ? 19.025 0.310 -15.266 1.00 90.69 267 LEU A C 1
ATOM 2123 O O . LEU A 1 267 ? 17.881 0.173 -14.821 1.00 90.69 267 LEU A O 1
ATOM 2127 N N . ALA A 1 268 ? 20.099 0.309 -14.486 1.00 90.44 268 ALA A N 1
ATOM 2128 C CA . ALA A 1 268 ? 19.982 0.378 -13.037 1.00 90.44 268 ALA A CA 1
ATOM 2129 C C . ALA A 1 268 ? 19.493 1.771 -12.602 1.00 90.44 268 ALA A C 1
ATOM 2131 O O . ALA A 1 268 ? 19.789 2.770 -13.260 1.00 90.44 268 ALA A O 1
ATOM 2132 N N . TYR A 1 269 ? 18.788 1.866 -11.470 1.00 91.88 269 TYR A N 1
ATOM 2133 C CA . TYR A 1 269 ? 18.377 3.153 -10.900 1.00 91.88 269 TYR A CA 1
ATOM 2134 C C . TYR A 1 269 ? 19.566 4.107 -10.727 1.00 91.88 269 TYR A C 1
ATOM 2136 O O . TYR A 1 269 ? 19.461 5.284 -11.076 1.00 91.88 269 TYR A O 1
ATOM 2144 N N . TYR A 1 270 ? 20.723 3.596 -10.291 1.00 90.12 270 TYR A N 1
ATOM 2145 C CA . TYR A 1 270 ? 21.925 4.415 -10.114 1.00 90.12 270 TYR A CA 1
ATOM 2146 C C . TYR A 1 270 ? 22.481 5.013 -11.426 1.00 90.12 270 TYR A C 1
ATOM 2148 O O . TYR A 1 270 ? 23.223 5.993 -11.382 1.00 90.12 270 TYR A O 1
ATOM 2156 N N . GLU A 1 271 ? 22.132 4.459 -12.595 1.00 90.50 271 GLU A N 1
ATOM 2157 C CA . GLU A 1 271 ? 22.516 5.005 -13.910 1.00 90.50 271 GLU A CA 1
ATOM 2158 C C . GLU A 1 271 ? 21.577 6.134 -14.357 1.00 90.50 271 GLU A C 1
ATOM 2160 O O . GLU A 1 271 ? 21.951 6.959 -15.187 1.00 90.50 271 GLU A O 1
ATOM 2165 N N . ILE A 1 272 ? 20.371 6.207 -13.783 1.00 90.12 272 ILE A N 1
ATOM 2166 C CA . ILE A 1 272 ? 19.344 7.189 -14.159 1.00 90.12 272 ILE A CA 1
ATOM 2167 C C . ILE A 1 272 ? 19.210 8.315 -13.139 1.00 90.12 272 ILE A C 1
ATOM 2169 O O . ILE A 1 272 ? 18.963 9.454 -13.530 1.00 90.12 272 ILE A O 1
ATOM 2173 N N . CYS A 1 273 ? 19.401 8.053 -11.846 1.00 88.38 273 CYS A N 1
ATOM 2174 C CA . CYS A 1 273 ? 19.195 9.049 -10.789 1.00 88.38 273 CYS A CA 1
ATOM 2175 C C . CYS A 1 273 ? 20.029 10.331 -10.984 1.00 88.38 273 CYS A C 1
ATOM 2177 O O . CYS A 1 273 ? 19.595 11.412 -10.606 1.00 88.38 273 CYS A O 1
ATOM 2179 N N . LYS A 1 274 ? 21.194 10.245 -11.645 1.00 81.50 274 LYS A N 1
ATOM 2180 C CA . LYS A 1 274 ? 22.013 11.416 -12.012 1.00 81.50 274 LYS A CA 1
ATOM 2181 C C . LYS A 1 274 ? 21.445 12.218 -13.183 1.00 81.50 274 LYS A C 1
ATOM 2183 O O . LYS A 1 274 ? 21.645 13.428 -13.264 1.00 81.50 274 LYS A O 1
ATOM 2188 N N . LEU A 1 275 ? 20.756 11.548 -14.104 1.00 80.12 275 LEU A N 1
ATOM 2189 C CA . LEU A 1 275 ? 20.147 12.176 -15.276 1.00 80.12 275 LEU A CA 1
ATOM 2190 C C . LEU A 1 275 ? 18.896 12.966 -14.886 1.00 80.12 275 LEU A C 1
ATOM 2192 O O . LEU A 1 275 ? 18.572 13.970 -15.527 1.00 80.12 275 LEU A O 1
ATOM 2196 N N . VAL A 1 276 ? 18.217 12.543 -13.816 1.00 77.12 276 VAL A N 1
ATOM 2197 C CA . VAL A 1 276 ? 16.884 13.021 -13.454 1.00 77.12 276 VAL A CA 1
ATOM 2198 C C . VAL A 1 276 ? 16.901 13.806 -12.148 1.00 77.12 276 VAL A C 1
ATOM 2200 O O . VAL A 1 276 ? 17.292 13.308 -11.106 1.00 77.12 276 VAL A O 1
ATOM 2203 N N . GLY A 1 277 ? 16.414 15.048 -12.190 1.00 66.12 277 GLY A N 1
ATOM 2204 C CA . GLY A 1 277 ? 16.042 15.776 -10.971 1.00 66.12 277 GLY A CA 1
ATOM 2205 C C . GLY A 1 277 ? 14.548 15.604 -10.695 1.00 66.12 277 GLY A C 1
ATOM 2206 O O . GLY A 1 277 ? 13.786 15.474 -11.652 1.00 66.12 277 GLY A O 1
ATOM 2207 N N . PHE A 1 278 ? 14.115 15.669 -9.428 1.00 60.72 278 PHE A N 1
ATOM 2208 C CA . PHE A 1 278 ? 12.700 15.513 -9.035 1.00 60.72 278 PHE A CA 1
ATOM 2209 C C . PHE A 1 278 ? 11.752 16.381 -9.889 1.00 60.72 278 PHE A C 1
ATOM 2211 O O . PHE A 1 278 ? 10.771 15.882 -10.431 1.00 60.72 278 PHE A O 1
ATOM 2218 N N . ASN A 1 279 ? 12.125 17.641 -10.149 1.00 69.19 279 ASN A N 1
ATOM 2219 C CA . ASN A 1 279 ? 11.341 18.599 -10.947 1.00 69.19 279 ASN A CA 1
ATOM 2220 C C . ASN A 1 279 ? 11.223 18.270 -12.447 1.00 69.19 279 ASN A C 1
ATOM 2222 O O . ASN A 1 279 ? 10.484 18.942 -13.158 1.00 69.19 279 ASN A O 1
ATOM 2226 N N . ARG A 1 280 ? 11.979 17.289 -12.952 1.00 81.88 280 ARG A N 1
ATOM 2227 C CA . ARG A 1 280 ? 11.947 16.867 -14.363 1.00 81.88 280 ARG A CA 1
ATOM 2228 C C . ARG A 1 280 ? 11.158 15.575 -14.571 1.00 81.88 280 ARG A C 1
ATOM 2230 O O . ARG A 1 280 ? 10.977 15.153 -15.710 1.00 81.88 280 ARG A O 1
ATOM 2237 N N . THR A 1 281 ? 10.708 14.940 -13.492 1.00 88.56 281 THR A N 1
ATOM 2238 C CA . THR A 1 281 ? 9.898 13.727 -13.585 1.00 88.56 281 THR A CA 1
ATOM 2239 C C . THR A 1 281 ? 8.465 14.042 -13.995 1.00 88.56 281 THR A C 1
ATOM 2241 O O . THR A 1 281 ? 7.888 15.057 -13.618 1.00 88.56 281 THR A O 1
ATOM 2244 N N . ILE A 1 282 ? 7.891 13.144 -14.786 1.00 89.88 282 ILE A N 1
ATOM 2245 C CA . ILE A 1 282 ? 6.491 13.149 -15.188 1.00 89.88 282 ILE A CA 1
ATOM 2246 C C . ILE A 1 282 ? 5.800 12.058 -14.382 1.00 89.88 282 ILE A C 1
ATOM 2248 O O . ILE A 1 282 ? 6.121 10.872 -14.527 1.00 89.88 282 ILE A O 1
ATOM 2252 N N . TYR A 1 283 ? 4.848 12.470 -13.549 1.00 92.00 283 TYR A N 1
ATOM 2253 C CA . TYR A 1 283 ? 3.995 11.566 -12.797 1.00 92.00 283 TYR A CA 1
ATOM 2254 C C . TYR A 1 283 ? 2.697 11.312 -13.562 1.00 92.00 283 TYR A C 1
ATOM 2256 O O . TYR A 1 283 ? 1.890 12.225 -13.719 1.00 92.00 283 TYR A O 1
ATOM 2264 N N . GLU A 1 284 ? 2.484 10.072 -14.008 1.00 90.06 284 GLU A N 1
ATOM 2265 C CA . GLU A 1 284 ? 1.156 9.653 -14.454 1.00 90.06 284 GLU A CA 1
ATOM 2266 C C . GLU A 1 284 ? 0.358 9.166 -13.237 1.00 90.06 284 GLU A C 1
ATOM 2268 O O . GLU A 1 284 ? 0.677 8.125 -12.652 1.00 90.06 284 GLU A O 1
ATOM 2273 N N . GLN A 1 285 ? -0.655 9.937 -12.850 1.00 88.25 285 GLN A N 1
ATOM 2274 C CA . GLN A 1 285 ? -1.465 9.722 -11.659 1.00 88.25 285 GLN A CA 1
ATOM 2275 C C . GLN A 1 285 ? -2.336 8.469 -11.767 1.00 88.25 285 GLN A C 1
ATOM 2277 O O . GLN A 1 285 ? -2.377 7.703 -10.799 1.00 88.25 285 GLN A O 1
ATOM 2282 N N . ASN A 1 286 ? -2.981 8.215 -12.917 1.00 87.38 286 ASN A N 1
ATOM 2283 C CA . ASN A 1 286 ? -3.921 7.091 -13.024 1.00 87.38 286 ASN A CA 1
ATOM 2284 C C . ASN A 1 286 ? -3.179 5.769 -12.881 1.00 87.38 286 ASN A C 1
ATOM 2286 O O . ASN A 1 286 ? -3.479 5.011 -11.966 1.00 87.38 286 ASN A O 1
ATOM 2290 N N . SER A 1 287 ? -2.143 5.530 -13.693 1.00 89.38 287 SER A N 1
ATOM 2291 C CA . SER A 1 287 ? -1.331 4.307 -13.575 1.00 89.38 287 SER A CA 1
ATOM 2292 C C . SER A 1 287 ? -0.344 4.323 -12.406 1.00 89.38 287 SER A C 1
ATOM 2294 O O . SER A 1 287 ? 0.297 3.312 -12.118 1.00 89.38 287 SER A O 1
ATOM 2296 N N . SER A 1 288 ? -0.220 5.456 -11.711 1.00 93.75 288 SER A N 1
ATOM 2297 C CA . SER A 1 288 ? 0.721 5.681 -10.612 1.00 93.75 288 SER A CA 1
ATOM 2298 C C . SER A 1 288 ? 2.166 5.348 -10.999 1.00 93.75 288 SER A C 1
ATOM 2300 O O . SER A 1 288 ? 2.859 4.615 -10.293 1.00 93.75 288 SER A O 1
ATOM 2302 N N . THR A 1 289 ? 2.639 5.875 -12.129 1.00 93.06 289 THR A N 1
ATOM 2303 C CA . THR A 1 289 ? 3.973 5.584 -12.697 1.00 93.06 289 THR A CA 1
ATOM 2304 C C . THR A 1 289 ? 4.798 6.842 -12.892 1.00 93.06 289 THR A C 1
ATOM 2306 O O . THR A 1 289 ? 4.251 7.881 -13.261 1.00 93.06 289 THR A O 1
ATOM 2309 N N . THR A 1 290 ? 6.115 6.719 -12.757 1.00 93.69 290 THR A N 1
ATOM 2310 C CA . THR A 1 290 ? 7.060 7.802 -13.037 1.00 93.69 290 THR A CA 1
ATOM 2311 C C . THR A 1 290 ? 7.777 7.576 -14.366 1.00 93.69 290 THR A C 1
ATOM 2313 O O . THR A 1 290 ? 8.133 6.449 -14.733 1.00 93.69 290 THR A O 1
ATOM 2316 N N . SER A 1 291 ? 7.980 8.670 -15.097 1.00 93.25 291 SER A N 1
ATOM 2317 C CA . SER A 1 291 ? 8.799 8.703 -16.307 1.00 93.25 291 SER A CA 1
ATOM 2318 C C . SER A 1 291 ? 9.604 9.997 -16.427 1.00 93.25 291 SER A C 1
ATOM 2320 O O . SER A 1 291 ? 9.312 10.977 -15.749 1.00 93.25 291 SER A O 1
ATOM 2322 N N . PHE A 1 292 ? 10.611 10.012 -17.292 1.00 91.88 292 PHE A N 1
ATOM 2323 C CA . PHE A 1 292 ? 11.424 11.182 -17.621 1.00 91.88 292 PHE A CA 1
ATOM 2324 C C . PHE A 1 292 ? 11.735 11.174 -19.117 1.00 91.88 292 PHE A C 1
ATOM 2326 O O . PHE A 1 292 ? 12.028 10.117 -19.664 1.00 91.88 292 PHE A O 1
ATOM 2333 N N . THR A 1 293 ? 11.689 12.338 -19.769 1.00 90.69 293 THR A N 1
ATOM 2334 C CA . THR A 1 293 ? 12.164 12.494 -21.154 1.00 90.69 293 THR A CA 1
ATOM 2335 C C . THR A 1 293 ? 13.462 13.292 -21.138 1.00 90.69 293 THR A C 1
ATOM 2337 O O . THR A 1 293 ? 13.480 14.444 -20.704 1.00 90.69 293 THR A O 1
ATOM 2340 N N . GLY A 1 294 ? 14.549 12.651 -21.556 1.00 85.75 294 GLY A N 1
ATOM 2341 C CA . GLY A 1 294 ? 15.877 13.229 -21.685 1.00 85.75 294 GLY A CA 1
ATOM 2342 C C . GLY A 1 294 ? 16.128 13.847 -23.061 1.00 85.75 294 GLY A C 1
ATOM 2343 O O . GLY A 1 294 ? 15.216 14.109 -23.842 1.00 85.75 294 GLY A O 1
ATOM 2344 N N . SER A 1 295 ? 17.404 14.091 -23.357 1.00 86.38 295 SER A N 1
ATOM 2345 C CA . SER A 1 295 ? 17.855 14.580 -24.665 1.00 86.38 295 SER A CA 1
ATOM 2346 C C . SER A 1 295 ? 17.607 13.559 -25.778 1.00 86.38 295 SER A C 1
ATOM 2348 O O . SER A 1 295 ? 17.543 12.365 -25.504 1.00 86.38 295 SER A O 1
ATOM 2350 N N . HIS A 1 296 ? 17.544 14.010 -27.034 1.00 86.69 296 HIS A N 1
ATOM 2351 C CA . HIS A 1 296 ? 17.423 13.135 -28.213 1.00 86.69 296 HIS A CA 1
ATOM 2352 C C . HIS A 1 296 ? 16.250 12.137 -28.116 1.00 86.69 296 HIS A C 1
ATOM 2354 O O . HIS A 1 296 ? 16.386 10.986 -28.506 1.00 86.69 296 HIS A O 1
ATOM 2360 N N . ASN A 1 297 ? 15.125 12.566 -27.532 1.00 88.94 297 ASN A N 1
ATOM 2361 C CA . ASN A 1 297 ? 13.904 11.768 -27.343 1.00 88.94 297 ASN A CA 1
ATOM 2362 C C . ASN A 1 297 ? 14.081 10.463 -26.555 1.00 88.94 297 ASN A C 1
ATOM 2364 O O . ASN A 1 297 ? 13.291 9.529 -26.718 1.00 88.94 297 ASN A O 1
ATOM 2368 N N . HIS A 1 298 ? 15.083 10.398 -25.679 1.00 91.44 298 HIS A N 1
ATOM 2369 C CA . HIS A 1 298 ? 15.202 9.286 -24.747 1.00 91.44 298 HIS A CA 1
ATOM 2370 C C . HIS A 1 298 ? 14.125 9.402 -23.692 1.00 91.44 298 HIS A C 1
ATOM 2372 O O . HIS A 1 298 ? 13.964 10.443 -23.058 1.00 91.44 298 HIS A O 1
ATOM 2378 N N . TRP A 1 299 ? 13.411 8.321 -23.462 1.00 93.19 299 TRP A N 1
ATOM 2379 C CA . TRP A 1 299 ? 12.367 8.256 -22.468 1.00 93.19 299 TRP A CA 1
ATOM 2380 C C . TRP A 1 299 ? 12.639 7.111 -21.519 1.00 93.19 299 TRP A C 1
ATOM 2382 O O . TRP A 1 299 ? 12.930 5.994 -21.936 1.00 93.19 299 TRP A O 1
ATOM 2392 N N . TYR A 1 300 ? 12.497 7.400 -20.235 1.00 92.94 300 TYR A N 1
ATOM 2393 C CA . TYR A 1 300 ? 12.820 6.495 -19.153 1.00 92.94 300 TYR A CA 1
ATOM 2394 C C . TYR A 1 300 ? 11.591 6.287 -18.278 1.00 92.94 300 TYR A C 1
ATOM 2396 O O . TYR A 1 300 ? 10.925 7.255 -17.915 1.00 92.94 300 TYR A O 1
ATOM 2404 N N . SER A 1 301 ? 11.322 5.051 -17.868 1.00 92.81 301 SER A N 1
ATOM 2405 C CA . SER A 1 301 ? 10.352 4.724 -16.820 1.00 92.81 301 SER A CA 1
ATOM 2406 C C . SER A 1 301 ? 11.031 3.936 -15.710 1.00 92.81 301 SER A C 1
ATOM 2408 O O . SER A 1 301 ? 11.787 3.008 -15.982 1.00 92.81 301 SER A O 1
ATOM 2410 N N . PHE A 1 302 ? 10.802 4.338 -14.461 1.00 93.62 302 PHE A N 1
ATOM 2411 C CA . PHE A 1 302 ? 11.521 3.828 -13.294 1.00 93.62 302 PHE A CA 1
ATOM 2412 C C . PHE A 1 302 ? 10.738 4.115 -12.007 1.00 93.62 302 PHE A C 1
ATOM 2414 O O . PHE A 1 302 ? 9.832 4.950 -11.992 1.00 93.62 302 PHE A O 1
ATOM 2421 N N . ASN A 1 303 ? 11.101 3.441 -10.915 1.00 93.50 303 ASN A N 1
ATOM 2422 C CA . ASN A 1 303 ? 10.661 3.822 -9.574 1.00 93.50 303 ASN A CA 1
ATOM 2423 C C . ASN A 1 303 ? 11.653 4.817 -8.966 1.00 93.50 303 ASN A C 1
ATOM 2425 O O . ASN A 1 303 ? 12.860 4.625 -9.073 1.00 93.50 303 ASN A O 1
ATOM 2429 N N . MET A 1 304 ? 11.139 5.854 -8.303 1.00 92.00 304 MET A N 1
ATOM 2430 C CA . MET A 1 304 ? 11.945 6.888 -7.651 1.00 92.00 304 MET A CA 1
ATOM 2431 C C . MET A 1 304 ? 11.631 6.933 -6.145 1.00 92.00 304 MET A C 1
ATOM 2433 O O . MET A 1 304 ? 10.448 6.955 -5.779 1.00 92.00 304 MET A O 1
ATOM 2437 N N . PRO A 1 305 ? 12.642 6.953 -5.257 1.00 90.56 305 PRO A N 1
ATOM 2438 C CA . PRO A 1 305 ? 12.435 7.103 -3.822 1.00 90.56 305 PRO A CA 1
ATOM 2439 C C . PRO A 1 305 ? 11.762 8.447 -3.519 1.00 90.56 305 PRO A C 1
ATOM 2441 O O . PRO A 1 305 ? 11.996 9.442 -4.199 1.00 90.56 305 PRO A O 1
ATOM 2444 N N . LYS A 1 306 ? 10.908 8.482 -2.486 1.00 87.88 306 LYS A N 1
ATOM 2445 C CA . LYS A 1 306 ? 10.166 9.683 -2.034 1.00 87.88 306 LYS A CA 1
ATOM 2446 C C . LYS A 1 306 ? 9.200 10.306 -3.054 1.00 87.88 306 LYS A C 1
ATOM 2448 O O . LYS A 1 306 ? 8.583 11.316 -2.739 1.00 87.88 306 LYS A O 1
ATOM 2453 N N . HIS A 1 307 ? 9.032 9.713 -4.232 1.00 90.94 307 HIS A N 1
ATOM 2454 C CA . HIS A 1 307 ? 8.079 10.173 -5.235 1.00 90.94 307 HIS A CA 1
ATOM 2455 C C . HIS A 1 307 ? 6.694 9.532 -5.027 1.00 90.94 307 HIS A C 1
ATOM 2457 O O . HIS A 1 307 ? 6.592 8.350 -4.676 1.00 90.94 307 HIS A O 1
ATOM 2463 N N . ASP A 1 308 ? 5.626 10.284 -5.310 1.00 89.31 308 ASP A N 1
ATOM 2464 C CA . ASP A 1 308 ? 4.228 9.886 -5.068 1.00 89.31 308 ASP A CA 1
ATOM 2465 C C . ASP A 1 308 ? 3.851 8.548 -5.722 1.00 89.31 308 ASP A C 1
ATOM 2467 O O . ASP A 1 308 ? 3.173 7.726 -5.107 1.00 89.31 308 ASP A O 1
ATOM 2471 N N . SER A 1 309 ? 4.343 8.292 -6.941 1.00 93.00 309 SER A N 1
ATOM 2472 C CA . SER A 1 309 ? 4.177 7.007 -7.645 1.00 93.00 309 SER A CA 1
ATOM 2473 C C . SER A 1 309 ? 4.597 5.807 -6.788 1.00 93.00 309 SER A C 1
ATOM 2475 O O . SER A 1 309 ? 3.796 4.893 -6.582 1.00 93.00 309 SER A O 1
ATOM 2477 N N . LEU A 1 310 ? 5.828 5.804 -6.260 1.00 92.50 310 LEU A N 1
ATOM 2478 C CA . LEU A 1 310 ? 6.312 4.697 -5.439 1.00 92.50 310 LEU A CA 1
ATOM 2479 C C . LEU A 1 310 ? 5.565 4.671 -4.105 1.00 92.50 310 LEU A C 1
ATOM 2481 O O . LEU A 1 310 ? 5.103 3.612 -3.692 1.00 92.50 310 LEU A O 1
ATOM 2485 N N . GLN A 1 311 ? 5.356 5.825 -3.464 1.00 89.25 311 GLN A N 1
ATOM 2486 C CA . GLN A 1 311 ? 4.626 5.894 -2.196 1.00 89.25 311 GLN A CA 1
ATOM 2487 C C . GLN A 1 311 ? 3.220 5.282 -2.296 1.00 89.25 311 GLN A C 1
ATOM 2489 O O . GLN A 1 311 ? 2.798 4.559 -1.390 1.00 89.25 311 GLN A O 1
ATOM 2494 N N . ARG A 1 312 ? 2.498 5.542 -3.392 1.00 88.62 312 ARG A N 1
ATOM 2495 C CA . ARG A 1 312 ? 1.156 4.998 -3.624 1.00 88.62 312 ARG A CA 1
ATOM 2496 C C . ARG A 1 312 ? 1.176 3.481 -3.798 1.00 88.62 312 ARG A C 1
ATOM 2498 O O . ARG A 1 312 ? 0.354 2.809 -3.182 1.00 88.62 312 ARG A O 1
ATOM 2505 N N . LYS A 1 313 ? 2.155 2.935 -4.532 1.00 90.19 313 LYS A N 1
ATOM 2506 C CA . LYS A 1 313 ? 2.364 1.477 -4.637 1.00 90.19 313 LYS A CA 1
ATOM 2507 C C . LYS A 1 313 ? 2.606 0.855 -3.264 1.00 90.19 313 LYS A C 1
ATOM 2509 O O . LYS A 1 313 ? 1.936 -0.104 -2.908 1.00 90.19 313 LYS A O 1
ATOM 2514 N N . LEU A 1 314 ? 3.509 1.428 -2.464 1.00 85.81 314 LEU A N 1
ATOM 2515 C CA . LEU A 1 314 ? 3.845 0.893 -1.137 1.00 85.81 314 LEU A CA 1
ATOM 2516 C C . LEU A 1 314 ? 2.652 0.920 -0.175 1.00 85.81 314 LEU A C 1
ATOM 2518 O O . LEU A 1 314 ? 2.454 -0.039 0.569 1.00 85.81 314 LEU A O 1
ATOM 2522 N N . LYS A 1 315 ? 1.850 1.993 -0.206 1.00 81.56 315 LYS A N 1
ATOM 2523 C CA . LYS A 1 315 ? 0.615 2.106 0.587 1.00 81.56 315 LYS A CA 1
ATOM 2524 C C . LYS A 1 315 ? -0.433 1.082 0.161 1.00 81.56 315 LYS A C 1
ATOM 2526 O O . LYS A 1 315 ? -1.001 0.425 1.023 1.00 81.56 315 LYS A O 1
ATOM 2531 N N . TRP A 1 316 ? -0.642 0.914 -1.143 1.00 82.69 316 TRP A N 1
ATOM 2532 C CA . TRP A 1 316 ? -1.571 -0.085 -1.666 1.00 82.69 316 TRP A CA 1
ATOM 2533 C C . TRP A 1 316 ? -1.137 -1.509 -1.288 1.00 82.69 316 TRP A C 1
ATOM 2535 O O . TRP A 1 316 ? -1.940 -2.293 -0.794 1.00 82.69 316 TRP A O 1
ATOM 2545 N N . ILE A 1 317 ? 0.154 -1.844 -1.413 1.00 79.69 317 ILE A N 1
ATOM 2546 C CA . ILE A 1 317 ? 0.638 -3.174 -1.013 1.00 79.69 317 ILE A CA 1
ATOM 2547 C C . ILE A 1 317 ? 0.390 -3.411 0.485 1.00 79.69 317 ILE A C 1
ATOM 2549 O O . ILE A 1 317 ? -0.070 -4.481 0.884 1.00 79.69 317 ILE A O 1
ATOM 2553 N N . SER A 1 318 ? 0.672 -2.410 1.325 1.00 73.44 318 SER A N 1
ATOM 2554 C CA . SER A 1 318 ? 0.543 -2.561 2.773 1.00 73.44 318 SER A CA 1
ATOM 2555 C C . SER A 1 318 ? -0.902 -2.582 3.269 1.00 73.44 318 SER A C 1
ATOM 2557 O O . SER A 1 318 ? -1.170 -3.152 4.326 1.00 73.44 318 SER A O 1
ATOM 2559 N N . SER A 1 319 ? -1.844 -1.993 2.532 1.00 70.31 319 SER A N 1
ATOM 2560 C CA . SER A 1 319 ? -3.231 -1.886 2.974 1.00 70.31 319 SER A CA 1
ATOM 2561 C C . SER A 1 319 ? -4.146 -3.024 2.526 1.00 70.31 319 SER A C 1
ATOM 2563 O O . SER A 1 319 ? -5.143 -3.287 3.196 1.00 70.31 319 SER A O 1
ATOM 2565 N N . TYR A 1 320 ? -3.792 -3.744 1.459 1.00 70.81 320 TYR A N 1
ATOM 2566 C CA . TYR A 1 320 ? -4.604 -4.836 0.899 1.00 70.81 320 TYR A CA 1
ATOM 2567 C C . TYR A 1 320 ? -4.279 -6.220 1.496 1.00 70.81 320 TYR A C 1
ATOM 2569 O O . TYR A 1 320 ? -4.771 -7.245 1.020 1.00 70.81 320 TYR A O 1
ATOM 2577 N N . GLY A 1 321 ? -3.473 -6.259 2.564 1.00 68.25 321 GLY A N 1
ATOM 2578 C CA . GLY A 1 321 ? -3.171 -7.484 3.311 1.00 68.25 321 GLY A CA 1
ATOM 2579 C C . GLY A 1 321 ? -2.281 -8.469 2.551 1.00 68.25 321 GLY A C 1
ATOM 2580 O O . GLY A 1 321 ? -2.378 -9.675 2.777 1.00 68.25 321 GLY A O 1
ATOM 2581 N N . PHE A 1 322 ? -1.440 -7.977 1.637 1.00 75.56 322 PHE A N 1
ATOM 2582 C CA . PHE A 1 322 ? -0.500 -8.826 0.916 1.00 75.56 322 PHE A CA 1
ATOM 2583 C C . PHE A 1 322 ? 0.558 -9.434 1.854 1.00 75.56 322 PHE A C 1
ATOM 2585 O O . PHE A 1 322 ? 0.950 -8.838 2.861 1.00 75.56 322 PHE A O 1
ATOM 2592 N N . GLY A 1 323 ? 1.046 -10.627 1.509 1.00 69.81 323 GLY A N 1
ATOM 2593 C CA . GLY A 1 323 ? 2.084 -11.349 2.257 1.00 69.81 323 GLY A CA 1
ATOM 2594 C C . GLY A 1 323 ? 3.424 -10.620 2.312 1.00 69.81 323 GLY A C 1
ATOM 2595 O O . GLY A 1 323 ? 4.282 -10.913 3.150 1.00 69.81 323 GLY A O 1
ATOM 2596 N N . GLY A 1 324 ? 3.611 -9.644 1.428 1.00 75.25 324 GLY A N 1
ATOM 2597 C CA . GLY A 1 324 ? 4.775 -8.787 1.439 1.00 75.25 324 GLY A CA 1
ATOM 2598 C C . GLY A 1 324 ? 4.943 -7.965 0.181 1.00 75.25 324 GLY A C 1
ATOM 2599 O O . GLY A 1 324 ? 4.147 -8.037 -0.757 1.00 75.25 324 GLY A O 1
ATOM 2600 N N . MET A 1 325 ? 6.068 -7.261 0.141 1.00 80.25 325 MET A N 1
ATOM 2601 C CA . MET A 1 325 ? 6.601 -6.732 -1.105 1.00 80.25 325 MET A CA 1
ATOM 2602 C C . MET A 1 325 ? 7.989 -7.285 -1.391 1.00 80.25 325 MET A C 1
ATOM 2604 O O . MET A 1 325 ? 8.765 -7.582 -0.479 1.00 80.25 325 MET A O 1
ATOM 2608 N N . GLY A 1 326 ? 8.287 -7.363 -2.678 1.00 79.75 326 GLY A N 1
ATOM 2609 C CA . GLY A 1 326 ? 9.606 -7.592 -3.223 1.00 79.75 326 GLY A CA 1
ATOM 2610 C C . GLY A 1 326 ? 10.186 -6.313 -3.811 1.00 79.75 326 GLY A C 1
ATOM 2611 O O . GLY A 1 326 ? 9.441 -5.540 -4.403 1.00 79.75 326 GLY A O 1
ATOM 2612 N N . LEU A 1 327 ? 11.502 -6.119 -3.726 1.00 82.44 327 LEU A N 1
ATOM 2613 C CA . LEU A 1 327 ? 12.200 -5.166 -4.593 1.00 82.44 327 LEU A CA 1
ATOM 2614 C C . LEU A 1 327 ? 13.322 -5.872 -5.361 1.00 82.44 327 LEU A C 1
ATOM 2616 O O . LEU A 1 327 ? 14.236 -6.459 -4.775 1.00 82.44 327 LEU A O 1
ATOM 2620 N N . PHE A 1 328 ? 13.217 -5.842 -6.685 1.00 80.94 328 PHE A N 1
ATOM 2621 C CA . PHE A 1 328 ? 14.156 -6.432 -7.626 1.00 80.94 328 PHE A CA 1
ATOM 2622 C C . PHE A 1 328 ? 14.962 -5.331 -8.314 1.00 80.94 328 PHE A C 1
ATOM 2624 O O . PHE A 1 328 ? 14.466 -4.633 -9.174 1.00 80.94 328 PHE A O 1
ATOM 2631 N N . SER A 1 329 ? 16.220 -5.098 -8.009 1.00 74.06 329 SER A N 1
ATOM 2632 C CA . SER A 1 329 ? 17.113 -5.901 -7.186 1.00 74.06 329 SER A CA 1
ATOM 2633 C C . SER A 1 329 ? 18.155 -4.997 -6.554 1.00 74.06 329 SER A C 1
ATOM 2635 O O . SER A 1 329 ? 18.394 -3.896 -7.052 1.00 74.06 329 SER A O 1
ATOM 2637 N N . LEU A 1 330 ? 18.840 -5.488 -5.523 1.00 74.12 330 LEU A N 1
ATOM 2638 C CA . LEU A 1 330 ? 19.849 -4.710 -4.795 1.00 74.12 330 LEU A CA 1
ATOM 2639 C C . LEU A 1 330 ? 20.917 -4.100 -5.698 1.00 74.12 330 LEU A C 1
ATOM 2641 O O . LEU A 1 330 ? 21.276 -2.945 -5.507 1.00 74.12 330 LEU A O 1
ATOM 2645 N N . GLN A 1 331 ? 21.388 -4.837 -6.707 1.00 77.81 331 GLN A N 1
ATOM 2646 C CA . GLN A 1 331 ? 22.450 -4.338 -7.578 1.00 77.81 331 GLN A CA 1
ATOM 2647 C C . GLN A 1 331 ? 22.010 -3.223 -8.526 1.00 77.81 331 GLN A C 1
ATOM 2649 O O . GLN A 1 331 ? 22.864 -2.632 -9.165 1.00 77.81 331 GLN A O 1
ATOM 2654 N N . ALA A 1 332 ? 20.707 -2.976 -8.674 1.00 84.38 332 ALA A N 1
ATOM 2655 C CA . ALA A 1 332 ? 20.213 -1.871 -9.488 1.00 84.38 332 ALA A CA 1
ATOM 2656 C C . ALA A 1 332 ? 20.111 -0.567 -8.686 1.00 84.38 332 ALA A C 1
ATOM 2658 O O . ALA A 1 332 ? 19.913 0.495 -9.268 1.00 84.38 332 ALA A O 1
ATOM 2659 N N . ASP A 1 333 ? 20.243 -0.640 -7.364 1.00 85.69 333 ASP A N 1
ATOM 2660 C CA . ASP A 1 333 ? 20.168 0.505 -6.468 1.00 85.69 333 ASP A CA 1
ATOM 2661 C C . ASP A 1 333 ? 21.570 1.045 -6.138 1.00 85.69 333 ASP A C 1
ATOM 2663 O O . ASP A 1 333 ? 22.587 0.388 -6.377 1.00 85.69 333 ASP A O 1
ATOM 2667 N N . ASP A 1 334 ? 21.648 2.253 -5.580 1.00 84.69 334 ASP A N 1
ATOM 2668 C CA . ASP A 1 334 ? 22.933 2.859 -5.217 1.00 84.69 334 ASP A CA 1
ATOM 2669 C C . ASP A 1 334 ? 23.447 2.323 -3.876 1.00 84.69 334 ASP A C 1
ATOM 2671 O O . ASP A 1 334 ? 23.262 2.925 -2.817 1.00 84.69 334 ASP A O 1
ATOM 2675 N N . ALA A 1 335 ? 24.143 1.188 -3.921 1.00 78.75 335 ALA A N 1
ATOM 2676 C CA . ALA A 1 335 ? 24.741 0.571 -2.737 1.00 78.75 335 ALA A CA 1
ATOM 2677 C C . ALA A 1 335 ? 25.805 1.443 -2.044 1.00 78.75 335 ALA A C 1
ATOM 2679 O O . ALA A 1 335 ? 26.088 1.239 -0.865 1.00 78.75 335 ALA A O 1
ATOM 2680 N N . SER A 1 336 ? 26.405 2.404 -2.751 1.00 79.06 336 SER A N 1
ATOM 2681 C CA . SER A 1 336 ? 27.435 3.283 -2.185 1.00 79.06 336 SER A CA 1
ATOM 2682 C C . SER A 1 336 ? 26.851 4.510 -1.482 1.00 79.06 336 SER A C 1
ATOM 2684 O O . SER A 1 336 ? 27.494 5.084 -0.607 1.00 79.06 336 SER A O 1
ATOM 2686 N N . GLY A 1 337 ? 25.654 4.927 -1.898 1.00 82.00 337 GLY A N 1
ATOM 2687 C CA . GLY A 1 337 ? 25.020 6.195 -1.542 1.00 82.00 337 GLY A CA 1
ATOM 2688 C C . GLY A 1 337 ? 25.664 7.448 -2.143 1.00 82.00 337 GLY A C 1
ATOM 2689 O O . GLY A 1 337 ? 25.160 8.552 -1.932 1.00 82.00 337 GLY A O 1
ATOM 2690 N N . ASN A 1 338 ? 26.751 7.288 -2.901 1.00 83.94 338 ASN A N 1
ATOM 2691 C CA . ASN A 1 338 ? 27.541 8.378 -3.472 1.00 83.94 338 ASN A CA 1
ATOM 2692 C C . ASN A 1 338 ? 27.257 8.612 -4.965 1.00 83.94 338 ASN A C 1
ATOM 2694 O O . ASN A 1 338 ? 27.783 9.562 -5.542 1.00 83.94 338 ASN A O 1
ATOM 2698 N N . ILE A 1 339 ? 26.465 7.754 -5.618 1.00 86.94 339 ILE A N 1
ATOM 2699 C CA . ILE A 1 339 ? 26.118 7.898 -7.037 1.00 86.94 339 ILE A CA 1
ATOM 2700 C C . ILE A 1 339 ? 24.917 8.834 -7.163 1.00 86.94 339 ILE A C 1
ATOM 2702 O O . ILE A 1 339 ? 24.996 9.830 -7.878 1.00 86.94 339 ILE A O 1
ATOM 2706 N N . CYS A 1 340 ? 23.832 8.548 -6.448 1.00 88.56 340 CYS A N 1
ATOM 2707 C CA . CYS A 1 340 ? 22.607 9.346 -6.508 1.00 88.56 340 CYS A CA 1
ATOM 2708 C C . CYS A 1 340 ? 22.614 10.526 -5.528 1.00 88.56 340 CYS A C 1
ATOM 2710 O O . CYS A 1 340 ? 21.860 11.475 -5.710 1.00 88.56 340 CYS A O 1
ATOM 2712 N N . GLY A 1 341 ? 23.447 10.474 -4.479 1.00 86.00 341 GLY A N 1
ATOM 2713 C CA . GLY A 1 341 ? 23.449 11.480 -3.410 1.00 86.00 341 GLY A CA 1
ATOM 2714 C C . GLY A 1 341 ? 22.225 11.401 -2.486 1.00 86.00 341 GLY A C 1
ATOM 2715 O O . GLY A 1 341 ? 21.929 12.351 -1.766 1.00 86.00 341 GLY A O 1
ATOM 2716 N N . GLU A 1 342 ? 21.507 10.274 -2.497 1.00 86.38 342 GLU A N 1
ATOM 2717 C CA . GLU A 1 342 ? 20.265 10.052 -1.739 1.00 86.38 342 GLU A CA 1
ATOM 2718 C C . GLU A 1 342 ? 20.459 9.132 -0.516 1.00 86.38 342 GLU A C 1
ATOM 2720 O O . GLU A 1 342 ? 19.488 8.736 0.132 1.00 86.38 342 GLU A O 1
ATOM 2725 N N . GLY A 1 343 ? 21.716 8.820 -0.176 1.00 84.88 343 GLY A N 1
ATOM 2726 C CA . GLY A 1 343 ? 22.085 7.851 0.858 1.00 84.88 343 GLY A CA 1
ATOM 2727 C C . GLY A 1 343 ? 22.194 6.424 0.316 1.00 84.88 343 GLY A C 1
ATOM 2728 O O . GLY A 1 343 ? 21.951 6.181 -0.859 1.00 84.88 343 GLY A O 1
ATOM 2729 N N . VAL A 1 344 ? 22.600 5.477 1.165 1.00 80.75 344 VAL A N 1
ATOM 2730 C CA . VAL A 1 344 ? 22.831 4.073 0.777 1.00 80.75 344 VAL A CA 1
ATOM 2731 C C . VAL A 1 344 ? 21.514 3.366 0.452 1.00 80.75 344 VAL A C 1
ATOM 2733 O O . VAL A 1 344 ? 20.573 3.401 1.249 1.00 80.75 344 VAL A O 1
ATOM 2736 N N . LEU A 1 345 ? 21.484 2.681 -0.694 1.00 80.56 345 LEU A N 1
ATOM 2737 C CA . LEU A 1 345 ? 20.346 1.927 -1.224 1.00 80.56 345 LEU A CA 1
ATOM 2738 C C . LEU A 1 345 ? 19.037 2.730 -1.122 1.00 80.56 345 LEU A C 1
ATOM 2740 O O . LEU A 1 345 ? 18.134 2.335 -0.381 1.00 80.56 345 LEU A O 1
ATOM 2744 N N . PRO A 1 346 ? 18.936 3.900 -1.770 1.00 88.75 346 PRO A N 1
ATOM 2745 C CA . PRO A 1 346 ? 17.853 4.844 -1.524 1.00 88.75 346 PRO A CA 1
ATOM 2746 C C . PRO A 1 346 ? 16.461 4.264 -1.815 1.00 88.75 346 PRO A C 1
ATOM 2748 O O . PRO A 1 346 ? 15.528 4.542 -1.056 1.00 88.75 346 PRO A O 1
ATOM 2751 N N . LEU A 1 347 ? 16.304 3.410 -2.836 1.00 87.62 347 LEU A N 1
ATOM 2752 C CA . LEU A 1 347 ? 15.029 2.731 -3.092 1.00 87.62 347 LEU A CA 1
ATOM 2753 C C . LEU A 1 347 ? 14.706 1.711 -1.997 1.00 87.62 347 LEU A C 1
ATOM 2755 O O . LEU A 1 347 ? 13.609 1.751 -1.436 1.00 87.62 347 LEU A O 1
ATOM 2759 N N . HIS A 1 348 ? 15.650 0.832 -1.645 1.00 83.56 348 HIS A N 1
ATOM 2760 C CA . HIS A 1 348 ? 15.414 -0.189 -0.614 1.00 83.56 348 HIS A CA 1
ATOM 2761 C C . HIS A 1 348 ? 15.193 0.439 0.766 1.00 83.56 348 HIS A C 1
ATOM 2763 O O . HIS A 1 348 ? 14.311 0.010 1.509 1.00 83.56 348 HIS A O 1
ATOM 2769 N N . THR A 1 349 ? 15.950 1.484 1.095 1.00 81.38 349 THR A N 1
ATOM 2770 C CA . THR A 1 349 ? 15.813 2.250 2.335 1.00 81.38 349 THR A CA 1
ATOM 2771 C C . THR A 1 349 ? 14.446 2.923 2.404 1.00 81.38 349 THR A C 1
ATOM 2773 O O . THR A 1 349 ? 13.764 2.813 3.424 1.00 81.38 349 THR A O 1
ATOM 2776 N N . TYR A 1 350 ? 13.995 3.565 1.322 1.00 85.38 350 TYR A N 1
ATOM 2777 C CA . TYR A 1 350 ? 12.679 4.206 1.286 1.00 85.38 350 TYR A CA 1
ATOM 2778 C C . TYR A 1 350 ? 11.534 3.194 1.419 1.00 85.38 350 TYR A C 1
ATOM 2780 O O . TYR A 1 350 ? 10.591 3.412 2.189 1.00 85.38 350 TYR A O 1
ATOM 2788 N N . VAL A 1 351 ? 11.640 2.064 0.714 1.00 82.44 351 VAL A N 1
ATOM 2789 C CA . VAL A 1 351 ? 10.719 0.931 0.841 1.00 82.44 351 VAL A CA 1
ATOM 2790 C C . VAL A 1 351 ? 10.660 0.444 2.286 1.00 82.44 351 VAL A C 1
ATOM 2792 O O . VAL A 1 351 ? 9.577 0.368 2.865 1.00 82.44 351 VAL A O 1
ATOM 2795 N N . PHE A 1 352 ? 11.815 0.176 2.896 1.00 75.12 352 PHE A N 1
ATOM 2796 C CA . PHE A 1 352 ? 11.910 -0.314 4.266 1.00 75.12 352 PHE A CA 1
ATOM 2797 C C . PHE A 1 352 ? 11.285 0.659 5.272 1.00 75.12 352 PHE A C 1
ATOM 2799 O O . PHE A 1 352 ? 10.496 0.239 6.120 1.00 75.12 352 PHE A O 1
ATOM 2806 N N . GLN A 1 353 ? 11.585 1.955 5.164 1.00 71.25 353 GLN A N 1
ATOM 2807 C CA . GLN A 1 353 ? 11.045 2.991 6.051 1.00 71.25 353 GLN A CA 1
ATOM 2808 C C . GLN A 1 353 ? 9.521 3.112 5.931 1.00 71.25 353 GLN A C 1
ATOM 2810 O O . GLN A 1 353 ? 8.811 3.152 6.938 1.00 71.25 353 GLN A O 1
ATOM 2815 N N . THR A 1 354 ? 9.012 3.127 4.698 1.00 69.19 354 THR A N 1
ATOM 2816 C CA . THR A 1 354 ? 7.579 3.293 4.421 1.00 69.19 354 THR A CA 1
ATOM 2817 C C . THR A 1 354 ? 6.786 2.052 4.829 1.00 69.19 354 THR A C 1
ATOM 2819 O O . THR A 1 354 ? 5.718 2.153 5.440 1.00 69.19 354 THR A O 1
ATOM 2822 N N . TYR A 1 355 ? 7.318 0.864 4.539 1.00 63.00 355 TYR A N 1
ATOM 2823 C CA . TYR A 1 355 ? 6.647 -0.393 4.850 1.00 63.00 355 TYR A CA 1
ATOM 2824 C C . TYR A 1 355 ? 6.707 -0.731 6.342 1.00 63.00 355 TYR A C 1
ATOM 2826 O O . TYR A 1 355 ? 5.699 -1.152 6.901 1.00 63.00 355 TYR A O 1
ATOM 2834 N N . SER A 1 356 ? 7.817 -0.439 7.033 1.00 49.75 356 SER A N 1
ATOM 2835 C CA . SER A 1 356 ? 7.934 -0.646 8.488 1.00 49.75 356 SER A CA 1
ATOM 2836 C C . SER A 1 356 ? 6.931 0.178 9.299 1.00 49.75 356 SER A C 1
ATOM 2838 O O . SER A 1 356 ? 6.474 -0.274 10.346 1.00 49.75 356 SER A O 1
ATOM 2840 N N . CYS A 1 357 ? 6.515 1.346 8.798 1.00 37.53 357 CYS A N 1
ATOM 2841 C CA . CYS A 1 357 ? 5.440 2.132 9.413 1.00 37.53 357 CYS A CA 1
ATOM 2842 C C . CYS A 1 357 ? 4.047 1.487 9.255 1.00 37.53 357 CYS A C 1
ATOM 2844 O O . CYS A 1 357 ? 3.126 1.838 9.989 1.00 37.53 357 CYS A O 1
ATOM 2846 N N . SER A 1 358 ? 3.884 0.544 8.320 1.00 39.34 358 SER A N 1
ATOM 2847 C CA . SER A 1 358 ? 2.601 -0.091 7.986 1.00 39.34 358 SER A CA 1
ATOM 2848 C C . SER A 1 358 ? 2.394 -1.473 8.633 1.00 39.34 358 SER A C 1
ATOM 2850 O O . SER A 1 358 ? 1.256 -1.916 8.744 1.00 39.34 358 SER A O 1
ATOM 2852 N N . ILE A 1 359 ? 3.462 -2.138 9.102 1.00 39.94 359 ILE A N 1
ATOM 2853 C CA . ILE A 1 359 ? 3.484 -3.540 9.599 1.00 39.94 359 ILE A CA 1
ATOM 2854 C C . ILE A 1 359 ? 2.663 -3.787 10.889 1.00 39.94 359 ILE A C 1
ATOM 2856 O O . ILE A 1 359 ? 2.478 -4.921 11.313 1.00 39.94 359 ILE A O 1
ATOM 2860 N N . ARG A 1 360 ? 2.086 -2.758 11.511 1.00 36.31 360 ARG A N 1
ATOM 2861 C CA . ARG A 1 360 ? 1.348 -2.870 12.781 1.00 36.31 360 ARG A CA 1
ATOM 2862 C C . ARG A 1 360 ? -0.168 -3.070 12.619 1.00 36.31 360 ARG A C 1
ATOM 2864 O O . ARG A 1 360 ? -0.920 -2.386 13.310 1.00 36.31 360 ARG A O 1
ATOM 2871 N N . ARG A 1 361 ? -0.658 -3.877 11.663 1.00 38.62 361 ARG A N 1
ATOM 2872 C CA . ARG A 1 361 ? -2.105 -3.851 11.348 1.00 38.62 361 ARG A CA 1
ATOM 2873 C C . ARG A 1 361 ? -2.932 -5.122 11.369 1.00 38.62 361 ARG A C 1
ATOM 2875 O O . ARG A 1 361 ? -4.129 -4.962 11.568 1.00 38.62 361 ARG A O 1
ATOM 2882 N N . ASN A 1 362 ? -2.385 -6.322 11.229 1.00 34.59 362 ASN A N 1
ATOM 2883 C CA . ASN A 1 362 ? -3.249 -7.491 11.069 1.00 34.59 362 ASN A CA 1
ATOM 2884 C C . ASN A 1 362 ? -2.848 -8.626 12.006 1.00 34.59 362 ASN A C 1
ATOM 2886 O O . ASN A 1 362 ? -1.858 -9.307 11.767 1.00 34.59 362 ASN A O 1
ATOM 2890 N N . ASP A 1 363 ? -3.670 -8.833 13.031 1.00 35.47 363 ASP A N 1
ATOM 2891 C CA . ASP A 1 363 ? -3.885 -10.159 13.596 1.00 35.47 363 ASP A CA 1
ATOM 2892 C C . ASP A 1 363 ? -5.396 -10.375 13.795 1.00 35.47 363 ASP A C 1
ATOM 2894 O O . ASP A 1 363 ? -6.138 -9.452 14.149 1.00 35.47 363 ASP A O 1
ATOM 2898 N N . GLU A 1 364 ? -5.856 -11.584 13.491 1.00 36.69 364 GLU A N 1
ATOM 2899 C CA . GLU A 1 364 ? -7.233 -11.988 13.163 1.00 36.69 364 GLU A CA 1
ATOM 2900 C C . GLU A 1 364 ? -8.198 -12.055 14.360 1.00 36.69 364 GLU A C 1
ATOM 2902 O O . GLU A 1 364 ? -9.171 -12.807 14.364 1.00 36.69 364 GLU A O 1
ATOM 2907 N N . THR A 1 365 ? -8.011 -11.228 15.388 1.00 35.09 365 THR A N 1
ATOM 2908 C CA . THR A 1 365 ? -8.945 -11.183 16.518 1.00 35.09 365 THR A CA 1
ATOM 2909 C C . THR A 1 365 ? -9.642 -9.835 16.601 1.00 35.09 365 THR A C 1
ATOM 2911 O O . THR A 1 365 ? -9.170 -8.880 17.213 1.00 35.09 365 THR A O 1
ATOM 2914 N N . ARG A 1 366 ? -10.859 -9.793 16.043 1.00 40.44 366 ARG A N 1
ATOM 2915 C CA . ARG A 1 366 ? -11.872 -8.724 16.177 1.00 40.44 366 ARG A CA 1
ATOM 2916 C C . ARG A 1 366 ? -12.335 -8.462 17.632 1.00 40.44 366 ARG A C 1
ATOM 2918 O O . ARG A 1 366 ? -13.462 -8.045 17.863 1.00 40.44 366 ARG A O 1
ATOM 2925 N N . GLY A 1 367 ? -11.489 -8.693 18.636 1.00 34.06 367 GLY A N 1
ATOM 2926 C CA . GLY A 1 367 ? -11.864 -8.572 20.044 1.00 34.06 367 GLY A CA 1
ATOM 2927 C C . GLY A 1 367 ? -10.734 -8.490 21.070 1.00 34.06 367 GLY A C 1
ATOM 2928 O O . GLY A 1 367 ? -11.042 -8.443 22.258 1.00 34.06 367 GLY A O 1
ATOM 2929 N N . LYS A 1 368 ? -9.446 -8.445 20.692 1.00 29.67 368 LYS A N 1
ATOM 2930 C CA . LYS A 1 368 ? -8.367 -8.255 21.678 1.00 29.67 368 LYS A CA 1
ATOM 2931 C C . LYS A 1 368 ? -7.610 -6.954 21.439 1.00 29.67 368 LYS A C 1
ATOM 2933 O O . LYS A 1 368 ? -6.941 -6.774 20.430 1.00 29.67 368 LYS A O 1
ATOM 2938 N N . LYS A 1 369 ? -7.699 -6.059 22.429 1.00 35.72 369 LYS A N 1
ATOM 2939 C CA . LYS A 1 369 ? -6.821 -4.898 22.612 1.00 35.72 369 LYS A CA 1
ATOM 2940 C C . LYS A 1 369 ? -5.373 -5.3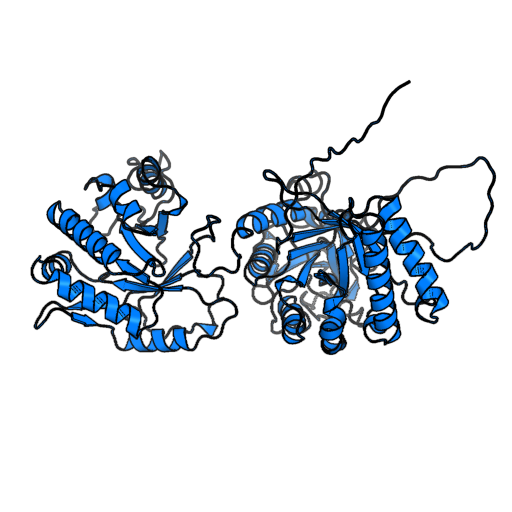95 22.754 1.00 35.72 369 LYS A C 1
ATOM 2942 O O . LYS A 1 369 ? -4.920 -5.633 23.868 1.00 35.72 369 LYS A O 1
ATOM 2947 N N . SER A 1 370 ? -4.665 -5.582 21.643 1.00 26.88 370 SER A N 1
ATOM 2948 C CA . SER A 1 370 ? -3.215 -5.796 21.627 1.00 26.88 370 SER A CA 1
ATOM 2949 C C . SER A 1 370 ? -2.565 -4.733 20.749 1.00 26.88 370 SER A C 1
ATOM 2951 O O . SER A 1 370 ? -2.932 -4.536 19.591 1.00 26.88 370 SER A O 1
ATOM 2953 N N . GLY A 1 371 ? -1.664 -3.969 21.361 1.00 32.22 371 GLY A N 1
ATOM 2954 C CA . GLY A 1 371 ? -1.095 -2.750 20.813 1.00 32.22 371 GLY A CA 1
ATOM 2955 C C . GLY A 1 371 ? -0.164 -3.003 19.635 1.00 32.22 371 GLY A C 1
ATOM 2956 O O . GLY A 1 371 ? 1.014 -3.296 19.810 1.00 32.22 371 GLY A O 1
ATOM 2957 N N . SER A 1 372 ? -0.655 -2.751 18.427 1.00 38.28 372 SER A N 1
ATOM 2958 C CA . SER A 1 372 ? 0.187 -2.276 17.338 1.00 38.28 372 SER A CA 1
ATOM 2959 C C . SER A 1 372 ? -0.655 -1.315 16.493 1.00 38.28 372 SER A C 1
ATOM 2961 O O . SER A 1 372 ? -1.730 -1.644 16.005 1.00 38.28 372 SER A O 1
ATOM 2963 N N . GLN A 1 373 ? -0.255 -0.045 16.485 1.00 42.31 373 GLN A N 1
ATOM 2964 C CA . GLN A 1 373 ? -1.112 1.049 16.047 1.00 42.31 373 GLN A CA 1
ATOM 2965 C C . GLN A 1 373 ? -1.124 1.161 14.516 1.00 42.31 373 GLN A C 1
ATOM 2967 O O . GLN A 1 373 ? -0.321 1.863 13.907 1.00 42.31 373 GLN A O 1
ATOM 2972 N N . ALA A 1 374 ? -2.082 0.485 13.893 1.00 50.69 374 ALA A N 1
ATOM 2973 C CA . ALA A 1 374 ? -2.829 1.023 12.768 1.00 50.69 374 ALA A CA 1
ATOM 2974 C C . ALA A 1 374 ? -2.926 2.557 12.866 1.00 50.69 374 ALA A C 1
ATOM 2976 O O . ALA A 1 374 ? -3.624 3.033 13.752 1.00 50.69 374 ALA A O 1
ATOM 2977 N N . CYS A 1 375 ? -2.284 3.344 11.990 1.00 65.12 375 CYS A N 1
ATOM 2978 C CA . CYS A 1 375 ? -2.471 4.803 12.015 1.00 65.12 375 CYS A CA 1
ATOM 2979 C C . CYS A 1 375 ? -3.964 5.131 11.859 1.00 65.12 375 CYS A C 1
ATOM 2981 O O . CYS A 1 375 ? -4.516 4.990 10.761 1.00 65.12 375 CYS A O 1
ATOM 2983 N N . THR A 1 376 ? -4.616 5.527 12.953 1.00 80.38 376 THR A N 1
ATOM 2984 C CA . THR A 1 376 ? -6.028 5.897 12.963 1.00 80.38 376 THR A CA 1
ATOM 2985 C C . THR A 1 376 ? -6.202 7.167 12.136 1.00 80.38 376 THR A C 1
ATOM 2987 O O . THR A 1 376 ? -5.759 8.246 12.511 1.00 80.38 376 THR A O 1
ATOM 2990 N N . ARG A 1 377 ? -6.818 7.012 10.967 1.00 86.50 377 ARG A N 1
ATOM 2991 C CA . ARG A 1 377 ? -7.209 8.073 10.037 1.00 86.50 377 ARG A CA 1
ATOM 2992 C C . ARG A 1 377 ? -8.721 8.211 10.076 1.00 86.50 377 ARG A C 1
ATOM 2994 O O . ARG A 1 377 ? -9.420 7.259 9.704 1.00 86.50 377 ARG A O 1
ATOM 3001 N N . LEU A 1 378 ? -9.181 9.359 10.558 1.00 89.31 378 LEU A N 1
ATOM 3002 C CA . LEU A 1 378 ? -10.590 9.719 10.625 1.00 89.31 378 LEU A CA 1
ATOM 3003 C C . LEU A 1 378 ? -10.943 10.526 9.379 1.00 89.31 378 LEU A C 1
ATOM 3005 O O . LEU A 1 378 ? -10.383 11.598 9.160 1.00 89.31 378 LEU A O 1
ATOM 3009 N N . CYS A 1 379 ? -11.874 10.024 8.580 1.00 88.62 379 CYS A N 1
ATOM 3010 C CA . CYS A 1 379 ? -12.441 10.767 7.464 1.00 88.62 379 CYS A CA 1
ATOM 3011 C C . CYS A 1 379 ? -13.843 11.210 7.859 1.00 88.62 379 CYS A C 1
ATOM 3013 O O . CYS A 1 379 ? -14.755 10.389 7.946 1.00 88.62 379 CYS A O 1
ATOM 3015 N N . SER A 1 380 ? -13.989 12.497 8.164 1.00 87.50 380 SER A N 1
ATOM 3016 C CA . SER A 1 380 ? -15.268 13.066 8.575 1.00 87.50 380 SER A CA 1
ATOM 3017 C C . SER A 1 380 ? -16.084 13.516 7.373 1.00 87.50 380 SER A C 1
ATOM 3019 O O . SER A 1 380 ? -15.571 14.167 6.463 1.00 87.50 380 SER A O 1
ATOM 3021 N N . PHE A 1 381 ? -17.365 13.169 7.390 1.00 84.06 381 PHE A N 1
ATOM 3022 C CA . PHE A 1 381 ? -18.346 13.576 6.405 1.00 84.06 381 PHE A CA 1
ATOM 3023 C C . PHE A 1 381 ? -19.559 14.179 7.117 1.00 84.06 381 PHE A C 1
ATOM 3025 O O . PHE A 1 381 ? -20.172 13.529 7.965 1.00 84.06 381 PHE A O 1
ATOM 3032 N N . ASN A 1 382 ? -19.917 15.411 6.746 1.00 84.44 382 ASN A N 1
ATOM 3033 C CA . ASN A 1 382 ? -21.178 16.038 7.133 1.00 84.44 382 ASN A CA 1
ATOM 3034 C C . ASN A 1 382 ? -22.067 16.180 5.874 1.00 84.44 382 ASN A C 1
ATOM 3036 O O . ASN A 1 382 ? -21.856 17.096 5.071 1.00 84.44 382 ASN A O 1
ATOM 3040 N N . PRO A 1 383 ? -23.042 15.272 5.678 1.00 79.38 383 PRO A N 1
ATOM 3041 C CA . PRO A 1 383 ? -23.974 15.283 4.551 1.00 79.38 383 PRO A CA 1
ATOM 3042 C C . PRO A 1 383 ? -24.788 16.570 4.416 1.00 79.38 383 PRO A C 1
ATOM 3044 O O . PRO A 1 383 ? -25.176 16.933 3.305 1.00 79.38 383 PRO A O 1
ATOM 3047 N N . ASP A 1 384 ? -25.071 17.261 5.519 1.00 78.12 384 ASP A N 1
ATOM 3048 C CA . ASP A 1 384 ? -25.958 18.422 5.504 1.00 78.12 384 ASP A CA 1
ATOM 3049 C C . ASP A 1 384 ? -25.279 19.650 4.891 1.00 78.12 384 ASP A C 1
ATOM 3051 O O . ASP A 1 384 ? -25.936 20.431 4.197 1.00 78.12 384 ASP A O 1
ATOM 3055 N N . HIS A 1 385 ? -23.950 19.739 5.001 1.00 76.94 385 HIS A N 1
ATOM 3056 C CA . HIS A 1 385 ? -23.128 20.747 4.322 1.00 76.94 385 HIS A CA 1
ATOM 3057 C C . HIS A 1 385 ? -22.700 20.362 2.898 1.00 76.94 385 HIS A C 1
ATOM 3059 O O . HIS A 1 385 ? -22.079 21.176 2.210 1.00 76.94 385 HIS A O 1
ATOM 3065 N N . ALA A 1 386 ? -23.015 19.146 2.442 1.00 71.62 386 ALA A N 1
ATOM 3066 C CA . ALA A 1 386 ? -22.696 18.696 1.094 1.00 71.62 386 ALA A CA 1
ATOM 3067 C C . ALA A 1 386 ? -23.807 19.079 0.096 1.00 71.62 386 ALA A C 1
ATOM 3069 O O . ALA A 1 386 ? -25.005 18.880 0.340 1.00 71.62 386 ALA A O 1
ATOM 3070 N N . THR A 1 387 ? -23.394 19.624 -1.052 1.00 64.69 387 THR A N 1
ATOM 3071 C CA . THR A 1 387 ? -24.269 19.935 -2.197 1.00 64.69 387 THR A CA 1
ATOM 3072 C C . THR A 1 387 ? -24.533 18.706 -3.070 1.00 64.69 387 THR A C 1
ATOM 3074 O O . THR A 1 387 ? -25.621 18.583 -3.622 1.00 64.69 387 THR A O 1
ATOM 3077 N N . ASN A 1 388 ? -23.581 17.766 -3.127 1.00 61.38 388 ASN A N 1
ATOM 3078 C CA . ASN A 1 388 ? -23.651 16.531 -3.912 1.00 61.38 388 ASN A CA 1
ATOM 3079 C C . ASN A 1 388 ? -23.655 15.290 -3.004 1.00 61.38 388 ASN A C 1
ATOM 3081 O O . ASN A 1 388 ? -23.138 15.320 -1.886 1.00 61.38 388 ASN A O 1
ATOM 3085 N N . SER A 1 389 ? -24.209 14.173 -3.487 1.00 68.44 389 SER A N 1
ATOM 3086 C CA . SER A 1 389 ? -24.084 12.881 -2.802 1.00 68.44 389 SER A CA 1
ATOM 3087 C C . SER A 1 389 ? -22.660 12.343 -2.923 1.00 68.44 389 SER A C 1
ATOM 3089 O O . SER A 1 389 ? -22.123 12.291 -4.026 1.00 68.44 389 SER A O 1
ATOM 3091 N N . PHE A 1 390 ? -22.071 11.918 -1.807 1.00 77.25 390 PHE A N 1
ATOM 3092 C CA . PHE A 1 390 ? -20.763 11.267 -1.793 1.00 77.25 390 PHE A CA 1
ATOM 3093 C C . PHE A 1 390 ? -20.871 9.807 -2.253 1.00 77.25 390 PHE A C 1
ATOM 3095 O O . PHE A 1 390 ? -21.762 9.075 -1.805 1.00 77.25 390 PHE A O 1
ATOM 3102 N N . ASP A 1 391 ? -19.961 9.401 -3.137 1.00 79.94 391 ASP A N 1
ATOM 3103 C CA . ASP A 1 391 ? -19.860 8.043 -3.667 1.00 79.94 391 ASP A CA 1
ATOM 3104 C C . ASP A 1 391 ? -18.638 7.330 -3.075 1.00 79.94 391 ASP A C 1
ATOM 3106 O O . ASP A 1 391 ? -17.491 7.643 -3.403 1.00 79.94 391 ASP A O 1
ATOM 3110 N N . PHE A 1 392 ? -18.894 6.345 -2.212 1.00 82.50 392 PHE A N 1
ATOM 3111 C CA . PHE A 1 392 ? -17.849 5.550 -1.569 1.00 82.50 392 PHE A CA 1
ATOM 3112 C C . PHE A 1 392 ? -17.034 4.699 -2.552 1.00 82.50 392 PHE A C 1
ATOM 3114 O O . PHE A 1 392 ? -15.926 4.306 -2.207 1.00 82.50 392 PHE A O 1
ATOM 3121 N N . THR A 1 393 ? -17.516 4.437 -3.773 1.00 77.06 393 THR A N 1
ATOM 3122 C CA . THR A 1 393 ? -16.737 3.681 -4.772 1.00 77.06 393 THR A CA 1
ATOM 3123 C C . THR A 1 393 ? -15.508 4.446 -5.264 1.00 77.06 393 THR A C 1
ATOM 3125 O O . THR A 1 393 ? -14.537 3.834 -5.702 1.00 77.06 393 THR A O 1
ATOM 3128 N N . THR A 1 394 ? -15.520 5.776 -5.136 1.00 79.81 394 THR A N 1
ATOM 3129 C CA . THR A 1 394 ? -14.380 6.643 -5.468 1.00 79.81 394 THR A CA 1
ATOM 3130 C C . THR A 1 394 ? -13.335 6.712 -4.354 1.00 79.81 394 THR A C 1
ATOM 3132 O O . THR A 1 394 ? -12.212 7.159 -4.584 1.00 79.81 394 THR A O 1
ATOM 3135 N N . LEU A 1 395 ? -13.692 6.276 -3.142 1.00 78.12 395 LEU A N 1
ATOM 3136 C CA . LEU A 1 395 ? -12.809 6.274 -1.987 1.00 78.12 395 LEU A CA 1
ATOM 3137 C C . LEU A 1 395 ? -12.034 4.955 -1.948 1.00 78.12 395 LEU A C 1
ATOM 3139 O O . LEU A 1 395 ? -12.628 3.886 -1.818 1.00 78.12 395 LEU A O 1
ATOM 3143 N N . GLU A 1 396 ? -10.703 5.009 -2.003 1.00 72.56 396 GLU A N 1
ATOM 3144 C CA . GLU A 1 396 ? -9.914 3.815 -1.696 1.00 72.56 396 GLU A CA 1
ATOM 3145 C C . GLU A 1 396 ? -10.037 3.515 -0.200 1.00 72.56 396 GLU A C 1
ATOM 3147 O O . GLU A 1 396 ? -9.900 4.386 0.666 1.00 72.56 396 GLU A O 1
ATOM 3152 N N . SER A 1 397 ? -10.341 2.264 0.121 1.00 64.62 397 SER A N 1
ATOM 3153 C CA . SER A 1 397 ? -10.763 1.885 1.467 1.00 64.62 397 SER A CA 1
ATOM 3154 C C . SER A 1 397 ? -9.669 1.944 2.523 1.00 64.62 397 SER A C 1
ATOM 3156 O O . SER A 1 397 ? -9.946 1.860 3.714 1.00 64.62 397 SER A O 1
ATOM 3158 N N . ASP A 1 398 ? -8.422 2.100 2.105 1.00 67.31 398 ASP A N 1
ATOM 3159 C CA . ASP A 1 398 ? -7.275 2.260 2.977 1.00 67.31 398 ASP A CA 1
ATOM 3160 C C . ASP A 1 398 ? -6.966 3.716 3.327 1.00 67.31 398 ASP A C 1
ATOM 3162 O O . ASP A 1 398 ? -6.211 3.968 4.274 1.00 67.31 398 ASP A O 1
ATOM 3166 N N . TRP A 1 399 ? -7.556 4.689 2.632 1.00 76.94 399 TRP A N 1
ATOM 3167 C CA . TRP A 1 399 ? -7.359 6.102 2.958 1.00 76.94 399 TRP A CA 1
ATOM 3168 C C . TRP A 1 399 ? -7.895 6.415 4.355 1.00 76.94 399 TRP A C 1
ATOM 3170 O O . TRP A 1 399 ? -7.247 7.116 5.134 1.00 76.94 399 TRP A O 1
ATOM 3180 N N . CYS A 1 400 ? -9.014 5.795 4.720 1.00 84.62 400 CYS A N 1
ATOM 3181 C CA . CYS A 1 400 ? -9.708 6.004 5.981 1.00 84.62 400 CYS A CA 1
ATOM 3182 C C . CYS A 1 400 ? -9.699 4.716 6.801 1.00 84.62 400 CYS A C 1
ATOM 3184 O O . CYS A 1 400 ? -10.020 3.650 6.300 1.00 84.62 400 CYS A O 1
ATOM 3186 N N . SER A 1 401 ? -9.360 4.806 8.085 1.00 84.81 401 SER A N 1
ATOM 3187 C CA . SER A 1 401 ? -9.591 3.682 9.010 1.00 84.81 401 SER A CA 1
ATOM 3188 C C . SER A 1 401 ? -10.965 3.755 9.666 1.00 84.81 401 SER A C 1
ATOM 3190 O O . SER A 1 401 ? -11.521 2.726 10.031 1.00 84.81 401 SER A O 1
ATOM 3192 N N . HIS A 1 402 ? -11.491 4.973 9.809 1.00 90.81 402 HIS A N 1
ATOM 3193 C CA . HIS A 1 402 ? -12.800 5.252 10.374 1.00 90.81 402 HIS A CA 1
ATOM 3194 C C . HIS A 1 402 ? -13.476 6.315 9.508 1.00 90.81 402 HIS A C 1
ATOM 3196 O O . HIS A 1 402 ? -12.841 7.302 9.114 1.00 90.81 402 HIS A O 1
ATOM 3202 N N . ILE A 1 403 ? -14.757 6.116 9.227 1.00 91.31 403 ILE A N 1
ATOM 3203 C CA . ILE A 1 403 ? -15.643 7.115 8.640 1.00 91.31 403 ILE A CA 1
ATOM 3204 C C . ILE A 1 403 ? -16.420 7.741 9.793 1.00 91.31 403 ILE A C 1
ATOM 3206 O O . ILE A 1 403 ? -17.174 7.052 10.479 1.00 91.31 403 ILE A O 1
ATOM 3210 N N . ILE A 1 404 ? -16.221 9.040 10.012 1.00 90.88 404 ILE A N 1
ATOM 3211 C CA . ILE A 1 404 ? -16.977 9.808 11.002 1.00 90.88 404 ILE A CA 1
ATOM 3212 C C . ILE A 1 404 ? -18.162 10.456 10.291 1.00 90.88 404 ILE A C 1
ATOM 3214 O O . ILE A 1 404 ? -17.980 11.361 9.477 1.00 90.88 404 ILE A O 1
ATOM 3218 N N . LEU A 1 405 ? -19.376 10.015 10.598 1.00 89.31 405 LEU A N 1
ATOM 3219 C CA . LEU A 1 405 ? -20.597 10.549 10.005 1.00 89.31 405 LEU A CA 1
ATOM 3220 C C . LEU A 1 405 ? -21.225 11.579 10.965 1.00 89.31 405 LEU A C 1
ATOM 3222 O O . LEU A 1 405 ? -21.927 11.221 11.912 1.00 89.31 405 LEU A O 1
ATOM 3226 N N . SER A 1 406 ? -20.948 12.868 10.742 1.00 77.19 406 SER A N 1
ATOM 3227 C CA . SER A 1 406 ? -21.385 13.995 11.591 1.00 77.19 406 SER A CA 1
ATOM 3228 C C . SER A 1 406 ? -22.823 14.386 11.295 1.00 77.19 406 SER A C 1
ATOM 3230 O O . SER A 1 406 ? -23.079 15.147 10.368 1.00 77.19 406 SER A O 1
ATOM 3232 N N . THR A 1 407 ? -23.763 13.771 12.018 1.00 63.66 407 THR A N 1
ATOM 3233 C CA . THR A 1 407 ? -25.155 13.687 11.543 1.00 63.66 407 THR A CA 1
ATOM 3234 C C . THR A 1 407 ? -26.222 13.622 12.627 1.00 63.66 407 THR A C 1
ATOM 3236 O O . THR A 1 407 ? -27.396 13.820 12.320 1.00 63.66 407 THR A O 1
ATOM 3239 N N . ALA A 1 408 ? -25.856 13.341 13.880 1.00 68.69 408 ALA A N 1
ATOM 3240 C CA . ALA A 1 408 ? -26.838 13.174 14.941 1.00 68.69 408 ALA A CA 1
ATOM 3241 C C . ALA A 1 408 ? -27.060 14.509 15.664 1.00 68.69 408 ALA A C 1
ATOM 3243 O O . ALA A 1 408 ? -26.263 14.933 16.512 1.00 68.69 408 ALA A O 1
ATOM 3244 N N . THR A 1 409 ? -28.142 15.196 15.300 1.00 74.19 409 THR A N 1
ATOM 3245 C CA . THR A 1 409 ? -28.580 16.415 15.981 1.00 74.19 409 THR A CA 1
ATOM 3246 C C . THR A 1 409 ? -29.292 16.033 17.274 1.00 74.19 409 THR A C 1
ATOM 3248 O O . THR A 1 409 ? -30.198 15.199 17.273 1.00 74.19 409 THR A O 1
ATOM 3251 N N . VAL A 1 410 ? -28.891 16.662 18.377 1.00 79.25 410 VAL A N 1
ATOM 3252 C CA . VAL A 1 410 ? -29.595 16.561 19.656 1.00 79.25 410 VAL A CA 1
ATOM 3253 C C . VAL A 1 410 ? -30.788 17.512 19.617 1.00 79.25 410 VAL A C 1
ATOM 3255 O O . VAL A 1 410 ? -30.615 18.727 19.571 1.00 79.25 410 VAL A O 1
ATOM 3258 N N . VAL A 1 411 ? -31.997 16.959 19.618 1.00 77.12 411 VAL A N 1
ATOM 3259 C CA . VAL A 1 411 ? -33.253 17.714 19.671 1.00 77.12 411 VAL A CA 1
ATOM 3260 C C . VAL A 1 411 ? -33.746 17.684 21.109 1.00 77.12 411 VAL A C 1
ATOM 3262 O O . VAL A 1 411 ? -33.863 16.614 21.691 1.00 77.12 411 VAL A O 1
ATOM 3265 N N . THR A 1 412 ? -34.018 18.835 21.718 1.00 71.38 412 THR A N 1
ATOM 3266 C CA . THR A 1 412 ? -34.448 18.909 23.130 1.00 71.38 412 THR A CA 1
ATOM 3267 C C . THR A 1 412 ? -35.898 19.366 23.308 1.00 71.38 412 THR A C 1
ATOM 3269 O O . THR A 1 412 ? -36.420 19.299 24.421 1.00 71.38 412 THR A O 1
ATOM 3272 N N . ASN A 1 413 ? -36.562 19.787 22.226 1.00 69.88 413 ASN A N 1
ATOM 3273 C CA . ASN A 1 413 ? -37.920 20.339 22.208 1.00 69.88 413 ASN A CA 1
ATOM 3274 C C . ASN A 1 413 ? -38.666 19.843 20.946 1.00 69.88 413 ASN A C 1
ATOM 3276 O O . ASN A 1 413 ? -38.100 19.984 19.859 1.00 69.88 413 ASN A O 1
ATOM 3280 N N . PRO A 1 414 ? -39.881 19.251 21.035 1.00 70.56 414 PRO A N 1
ATOM 3281 C CA . PRO A 1 414 ? -40.747 19.064 22.218 1.00 70.56 414 PRO A CA 1
ATOM 3282 C C . PRO A 1 414 ? -40.332 17.924 23.154 1.00 70.56 414 PRO A C 1
ATOM 3284 O O . PRO A 1 414 ? -40.801 17.848 24.287 1.00 70.56 414 PRO A O 1
ATOM 3287 N N . SER A 1 415 ? -39.435 17.049 22.712 1.00 76.31 415 SER A N 1
ATOM 3288 C CA . SER A 1 415 ? -38.917 15.934 23.502 1.00 76.31 415 SER A CA 1
ATOM 3289 C C . SER A 1 415 ? -37.443 15.718 23.198 1.00 76.31 415 SER A C 1
ATOM 3291 O O . SER A 1 415 ? -37.011 15.964 22.074 1.00 76.31 415 SER A O 1
ATOM 3293 N N . LEU A 1 416 ? -36.693 15.218 24.182 1.00 81.38 416 LEU A N 1
ATOM 3294 C CA . LEU A 1 416 ? -35.298 14.835 23.996 1.00 81.38 416 LEU A CA 1
ATOM 3295 C C . LEU A 1 416 ? -35.202 13.716 22.963 1.00 81.38 416 LEU A C 1
ATOM 3297 O O . LEU A 1 416 ? -35.749 12.648 23.212 1.00 81.38 416 LEU A O 1
ATOM 3301 N N . ASP A 1 417 ? -34.516 13.931 21.848 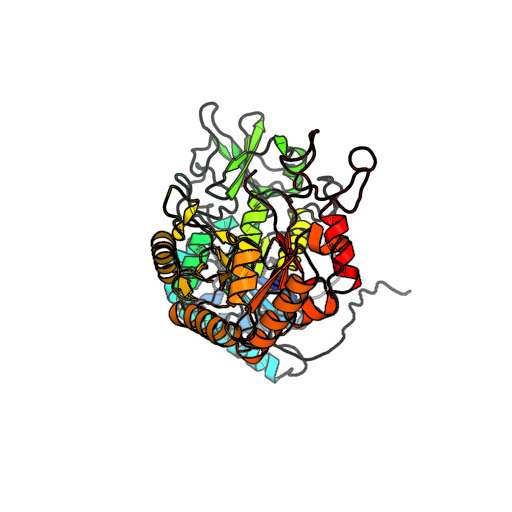1.00 80.88 417 ASP A N 1
ATOM 3302 C CA . ASP A 1 417 ? -34.310 12.948 20.791 1.00 80.88 417 ASP A CA 1
ATOM 3303 C C . ASP A 1 417 ? -32.968 13.130 20.077 1.00 80.88 417 ASP A C 1
ATOM 3305 O O . ASP A 1 417 ? -32.344 14.190 20.149 1.00 80.88 417 ASP A O 1
ATOM 3309 N N . VAL A 1 418 ? -32.521 12.082 19.387 1.00 81.62 418 VAL A N 1
ATOM 3310 C CA . VAL A 1 418 ? -31.336 12.126 18.526 1.00 81.62 418 VAL A CA 1
ATOM 3311 C C . VAL A 1 418 ? -31.738 11.576 17.171 1.00 81.62 418 VAL A C 1
ATOM 3313 O O . VAL A 1 418 ? -32.150 10.424 17.067 1.00 81.62 418 VAL A O 1
ATOM 3316 N N . SER A 1 419 ? -31.648 12.404 16.133 1.00 74.62 419 SER A N 1
ATOM 3317 C CA . SER A 1 419 ? -32.141 12.034 14.805 1.00 74.62 419 SER A CA 1
ATOM 3318 C C . SER A 1 419 ? -31.141 12.354 13.701 1.00 74.62 419 SER A C 1
ATOM 3320 O O . SER A 1 419 ? -30.312 13.255 13.827 1.00 74.62 419 SER A O 1
ATOM 3322 N N . PHE A 1 420 ? -31.235 11.583 12.616 1.00 78.06 420 PHE A N 1
ATOM 3323 C CA . PHE A 1 420 ? -30.477 11.789 11.387 1.00 78.06 420 PHE A CA 1
ATOM 3324 C C . PHE A 1 420 ? -31.293 12.538 10.346 1.00 78.06 420 PHE A C 1
ATOM 3326 O O . PHE A 1 420 ? -32.459 12.202 10.106 1.00 78.06 420 PHE A O 1
ATOM 3333 N N . SER A 1 421 ? -30.633 13.450 9.632 1.00 78.12 421 SER A N 1
ATOM 3334 C CA . SER A 1 421 ? -31.187 14.040 8.419 1.00 78.12 421 SER A CA 1
ATOM 3335 C C . SER A 1 421 ? -31.423 12.980 7.331 1.00 78.12 421 SER A C 1
ATOM 3337 O O . SER A 1 421 ? -30.793 11.917 7.298 1.00 78.12 421 SER A O 1
ATOM 3339 N N . GLN A 1 422 ? -32.316 13.267 6.383 1.00 80.88 422 GLN A N 1
ATOM 3340 C CA . GLN A 1 422 ? -32.574 12.363 5.256 1.00 80.88 422 GLN A CA 1
ATOM 3341 C C . GLN A 1 422 ? -31.319 12.146 4.391 1.00 80.88 422 GLN A C 1
ATOM 3343 O O . GLN A 1 422 ? -31.084 11.035 3.911 1.00 80.88 422 GLN A O 1
ATOM 3348 N N . LYS A 1 423 ? -30.479 13.182 4.242 1.00 83.50 423 LYS A N 1
ATOM 3349 C CA . LYS A 1 423 ? -29.184 13.085 3.551 1.00 83.50 423 LYS A CA 1
ATOM 3350 C C . LYS A 1 423 ? -28.248 12.107 4.265 1.00 83.50 423 LYS A C 1
ATOM 3352 O O . LYS A 1 423 ? -27.632 11.265 3.617 1.00 83.50 423 LYS A O 1
ATOM 3357 N N . SER A 1 424 ? -28.206 12.169 5.593 1.00 83.38 424 SER A N 1
ATOM 3358 C CA . SER A 1 424 ? -27.412 11.274 6.438 1.00 83.38 424 SER A CA 1
ATOM 3359 C C . SER A 1 424 ? -27.820 9.814 6.300 1.00 83.38 424 SER A C 1
ATOM 3361 O O . SER A 1 424 ? -26.965 8.952 6.099 1.00 83.38 424 SER A O 1
ATOM 3363 N N . ARG A 1 425 ? -29.130 9.535 6.288 1.00 84.88 425 ARG A N 1
ATOM 3364 C CA . ARG A 1 425 ? -29.650 8.175 6.061 1.00 84.88 425 ARG A CA 1
ATOM 3365 C C . ARG A 1 425 ? -29.242 7.620 4.694 1.00 84.88 425 ARG A C 1
ATOM 3367 O O . ARG A 1 425 ? -28.848 6.462 4.604 1.00 84.88 425 ARG A O 1
ATOM 3374 N N . LYS A 1 426 ? -29.281 8.443 3.638 1.00 85.44 426 LYS A N 1
ATOM 3375 C CA . LYS A 1 426 ? -28.847 8.035 2.289 1.00 85.44 426 LYS A CA 1
ATOM 3376 C C . LYS A 1 426 ? -27.364 7.654 2.259 1.00 85.44 426 LYS A C 1
ATOM 3378 O O . LYS A 1 426 ? -26.991 6.655 1.656 1.00 85.44 426 LYS A O 1
ATOM 3383 N N . ILE A 1 427 ? -26.518 8.431 2.930 1.00 86.88 427 ILE A N 1
ATOM 3384 C CA . ILE A 1 427 ? -25.073 8.173 2.986 1.00 86.88 427 ILE A CA 1
ATOM 3385 C C . ILE A 1 427 ? -24.769 6.914 3.790 1.00 86.88 427 ILE A C 1
ATOM 3387 O O . ILE A 1 427 ? -23.927 6.122 3.377 1.00 86.88 427 ILE A O 1
ATOM 3391 N N . LEU A 1 428 ? -25.494 6.685 4.882 1.00 87.38 428 LEU A N 1
ATOM 3392 C CA . LEU A 1 428 ? -25.389 5.450 5.646 1.00 87.38 428 LEU A CA 1
ATOM 3393 C C . LEU A 1 428 ? -25.763 4.219 4.803 1.00 87.38 428 LEU A C 1
ATOM 3395 O O . LEU A 1 428 ? -25.050 3.219 4.832 1.00 87.38 428 LEU A O 1
ATOM 3399 N N . MET A 1 429 ? -26.835 4.300 4.006 1.00 86.12 429 MET A N 1
ATOM 3400 C CA . MET A 1 429 ? -27.196 3.233 3.062 1.00 86.12 429 MET A CA 1
ATOM 3401 C C . MET A 1 429 ? -26.073 2.975 2.050 1.00 86.12 429 MET A C 1
ATOM 3403 O O . MET A 1 429 ? -25.709 1.820 1.832 1.00 86.12 429 MET A O 1
ATOM 3407 N N . ASN A 1 430 ? -25.477 4.033 1.488 1.00 88.19 430 ASN A N 1
ATOM 3408 C CA . ASN A 1 430 ? -24.348 3.907 0.564 1.00 88.19 430 ASN A CA 1
ATOM 3409 C C . ASN A 1 430 ? -23.124 3.263 1.237 1.00 88.19 430 ASN A C 1
ATOM 3411 O O . ASN A 1 430 ? -22.502 2.380 0.652 1.00 88.19 430 ASN A O 1
ATOM 3415 N N . TYR A 1 431 ? -22.794 3.664 2.469 1.00 89.81 431 TYR A N 1
ATOM 3416 C CA . TYR A 1 431 ? -21.717 3.049 3.248 1.00 89.81 431 TYR A CA 1
ATOM 3417 C C . TYR A 1 431 ? -22.004 1.562 3.494 1.00 89.81 431 TYR A C 1
ATOM 3419 O O . TYR A 1 431 ? -21.128 0.720 3.305 1.00 89.81 431 TYR A O 1
ATOM 3427 N N . ASN A 1 432 ? -23.236 1.200 3.855 1.00 88.25 432 ASN A N 1
ATOM 3428 C CA . ASN A 1 432 ? -23.620 -0.192 4.086 1.00 88.25 432 ASN A CA 1
ATOM 3429 C C . ASN A 1 432 ? -23.514 -1.041 2.811 1.00 88.25 432 ASN A C 1
ATOM 3431 O O . ASN A 1 432 ? -22.987 -2.150 2.883 1.00 88.25 432 ASN A O 1
ATOM 3435 N N . ALA A 1 433 ? -23.897 -0.494 1.655 1.00 88.56 433 ALA A N 1
ATOM 3436 C CA . ALA A 1 433 ? -23.781 -1.147 0.350 1.00 88.56 433 ALA A CA 1
ATOM 3437 C C . ALA A 1 433 ? -22.346 -1.192 -0.215 1.00 88.56 433 ALA A C 1
ATOM 3439 O O . ALA A 1 433 ? -22.084 -1.928 -1.166 1.00 88.56 433 ALA A O 1
ATOM 3440 N N . TRP A 1 434 ? -21.408 -0.422 0.345 1.00 86.56 434 TRP A N 1
ATOM 3441 C CA . TRP A 1 434 ? -20.030 -0.375 -0.137 1.00 86.56 434 TRP A CA 1
ATOM 3442 C C . TRP A 1 434 ? -19.305 -1.706 0.104 1.00 86.56 434 TRP A C 1
ATOM 3444 O O . TRP A 1 434 ? -19.028 -2.090 1.246 1.00 86.56 434 TRP A O 1
ATOM 3454 N N . SER A 1 435 ? -18.997 -2.395 -0.998 1.00 83.69 435 SER A N 1
ATOM 3455 C CA . SER A 1 435 ? -18.207 -3.624 -1.026 1.00 83.69 435 SER A CA 1
ATOM 3456 C C . SER A 1 435 ? -16.732 -3.289 -1.220 1.00 83.69 435 SER A C 1
ATOM 3458 O O . SER A 1 435 ? -16.331 -2.813 -2.281 1.00 83.69 435 SER A O 1
ATOM 3460 N N . THR A 1 436 ? -15.922 -3.549 -0.199 1.00 72.94 436 THR A N 1
ATOM 3461 C CA . THR A 1 436 ? -14.474 -3.329 -0.225 1.00 72.94 436 THR A CA 1
ATOM 3462 C C . THR A 1 436 ? -13.746 -4.415 0.581 1.00 72.94 436 THR A C 1
ATOM 3464 O O . THR A 1 436 ? -14.313 -4.885 1.573 1.00 72.94 436 THR A O 1
ATOM 3467 N N . PRO A 1 437 ? -12.508 -4.816 0.205 1.00 65.75 437 PRO A N 1
ATOM 3468 C CA . PRO A 1 437 ? -11.717 -5.789 0.962 1.00 65.75 437 PRO A CA 1
ATOM 3469 C C . PRO A 1 437 ? -11.544 -5.440 2.446 1.00 65.75 437 PRO A C 1
ATOM 3471 O O . PRO A 1 437 ? -11.544 -6.332 3.289 1.00 65.75 437 PRO A O 1
ATOM 3474 N N . VAL A 1 438 ? -11.419 -4.147 2.774 1.00 69.56 438 VAL A N 1
ATOM 3475 C CA . VAL A 1 438 ? -11.284 -3.663 4.156 1.00 69.56 438 VAL A CA 1
ATOM 3476 C C . VAL A 1 438 ? -12.253 -2.515 4.369 1.00 69.56 438 VAL A C 1
ATOM 3478 O O . VAL A 1 438 ? -12.015 -1.407 3.903 1.00 69.56 438 VAL A O 1
ATOM 3481 N N . LYS A 1 439 ? -13.353 -2.759 5.080 1.00 81.00 439 LYS A N 1
ATOM 3482 C CA . LYS A 1 439 ? -14.350 -1.723 5.360 1.00 81.00 439 LYS A CA 1
ATOM 3483 C C . LYS A 1 439 ? -13.916 -0.873 6.567 1.00 81.00 439 LYS A C 1
ATOM 3485 O O . LYS A 1 439 ? -13.713 -1.450 7.636 1.00 81.00 439 LYS A O 1
ATOM 3490 N N . PRO A 1 440 ? -13.760 0.460 6.433 1.00 87.75 440 PRO A N 1
ATOM 3491 C CA . PRO A 1 440 ? -13.430 1.336 7.561 1.00 87.75 440 PRO A CA 1
ATOM 3492 C C . PRO A 1 440 ? -14.520 1.301 8.634 1.00 87.75 440 PRO A C 1
ATOM 3494 O O . PRO A 1 440 ? -15.690 1.201 8.277 1.00 87.75 440 PRO A O 1
ATOM 3497 N N . TYR A 1 441 ? -14.167 1.466 9.908 1.00 90.69 441 TYR A N 1
ATOM 3498 C CA . TYR A 1 441 ? -15.143 1.512 11.004 1.00 90.69 441 TYR A CA 1
ATOM 3499 C C . TYR A 1 441 ? -16.102 2.701 10.862 1.00 90.69 441 TYR A C 1
ATOM 3501 O O . TYR A 1 441 ? -15.675 3.812 10.535 1.00 90.69 441 TYR A O 1
ATOM 3509 N N . LEU A 1 442 ? -17.386 2.493 11.135 1.00 92.31 442 LEU A N 1
ATOM 3510 C CA . LEU A 1 442 ? -18.390 3.555 11.117 1.00 92.31 442 LEU A CA 1
ATOM 3511 C C . LEU A 1 442 ? -18.548 4.171 12.506 1.00 92.31 442 LEU A C 1
ATOM 3513 O O . LEU A 1 442 ? -19.000 3.506 13.434 1.00 92.31 442 LEU A O 1
ATOM 3517 N N . ILE A 1 443 ? -18.260 5.462 12.634 1.00 93.25 443 ILE A N 1
ATOM 3518 C CA . ILE A 1 443 ? -18.435 6.212 13.879 1.00 93.25 443 ILE A CA 1
ATOM 3519 C C . ILE A 1 443 ? -19.482 7.300 13.668 1.00 93.25 443 ILE A C 1
ATOM 3521 O O . ILE A 1 443 ? -19.379 8.117 12.750 1.00 93.25 443 ILE A O 1
ATOM 3525 N N . LEU A 1 444 ? -20.484 7.336 14.540 1.00 92.00 444 LEU A N 1
ATOM 3526 C CA . LEU A 1 444 ? -21.525 8.360 14.509 1.00 92.00 444 LEU A CA 1
ATOM 3527 C C . LEU A 1 444 ? -21.092 9.551 15.359 1.00 92.00 444 LEU A C 1
ATOM 3529 O O . LEU A 1 444 ? -20.906 9.414 16.566 1.00 92.00 444 LEU A O 1
ATOM 3533 N N . SER A 1 445 ? -20.932 10.720 14.745 1.00 91.62 445 SER A N 1
ATOM 3534 C CA . SER A 1 445 ? -20.569 11.933 15.479 1.00 91.62 445 SER A CA 1
ATOM 3535 C C . SER A 1 445 ? -21.825 12.678 15.931 1.00 91.62 445 SER A C 1
ATOM 3537 O O . SER A 1 445 ? -22.728 12.971 15.135 1.00 91.62 445 SER A O 1
ATOM 3539 N N . ILE A 1 446 ? -21.894 12.915 17.241 1.00 90.38 446 ILE A N 1
ATOM 3540 C CA . ILE A 1 446 ? -23.056 13.416 17.972 1.00 90.38 446 ILE A CA 1
ATOM 3541 C C . ILE A 1 446 ? -22.824 14.880 18.333 1.00 90.38 446 ILE A C 1
ATOM 3543 O O . ILE A 1 446 ? -21.830 15.214 18.975 1.00 90.38 446 ILE A O 1
ATOM 3547 N N . GLY A 1 447 ? -23.769 15.746 17.960 1.00 82.94 447 GLY A N 1
ATOM 3548 C CA . GLY A 1 447 ? -23.846 17.121 18.458 1.00 82.94 447 GLY A CA 1
ATOM 3549 C C . GLY A 1 447 ? -22.729 18.072 18.009 1.00 82.94 447 GLY A C 1
ATOM 3550 O O . GLY A 1 447 ? -22.519 19.088 18.669 1.00 82.94 447 GLY A O 1
ATOM 3551 N N . ALA A 1 448 ? -22.054 17.786 16.889 1.00 77.62 448 ALA A N 1
ATOM 3552 C CA . ALA A 1 448 ? -21.028 18.660 16.305 1.00 77.62 448 ALA A CA 1
ATOM 3553 C C . ALA A 1 448 ? -21.552 20.072 15.968 1.00 77.62 448 ALA A C 1
ATOM 3555 O O . ALA A 1 448 ? -20.835 21.056 16.149 1.00 77.62 448 ALA A O 1
ATOM 3556 N N . ASP A 1 449 ? -22.817 20.161 15.543 1.00 75.75 449 ASP A N 1
ATOM 3557 C CA . ASP A 1 449 ? -23.502 21.411 15.180 1.00 75.75 449 ASP A CA 1
ATOM 3558 C C . ASP A 1 449 ? -24.348 21.984 16.333 1.00 75.75 449 ASP A C 1
ATOM 3560 O O . ASP A 1 449 ? -25.187 22.861 16.129 1.00 75.75 449 ASP A O 1
ATOM 3564 N N . GLN A 1 450 ? -24.180 21.465 17.555 1.00 80.12 450 GLN A N 1
ATOM 3565 C CA . GLN A 1 450 ? -24.949 21.890 18.725 1.00 80.12 450 GLN A CA 1
ATOM 3566 C C . GLN A 1 450 ? -24.154 22.844 19.611 1.00 80.12 450 GLN A C 1
ATOM 3568 O O . GLN A 1 450 ? -22.991 22.607 19.933 1.00 80.12 450 GLN A O 1
ATOM 3573 N N . GLY A 1 451 ? -24.824 23.910 20.051 1.00 82.06 451 GLY A N 1
ATOM 3574 C CA . GLY A 1 451 ? -24.292 24.817 21.060 1.00 82.06 451 GLY A CA 1
ATOM 3575 C C . GLY A 1 451 ? -24.277 24.197 22.466 1.00 82.06 451 GLY A C 1
ATOM 3576 O O . GLY A 1 451 ? -24.918 23.170 22.718 1.00 82.06 451 GLY A O 1
ATOM 3577 N N . PRO A 1 452 ? -23.602 24.846 23.429 1.00 84.25 452 PRO A N 1
ATOM 3578 C CA . PRO A 1 452 ? -23.462 24.340 24.797 1.00 84.25 452 PRO A CA 1
ATOM 3579 C C . PRO A 1 452 ? -24.798 24.237 25.548 1.00 84.25 452 PRO A C 1
ATOM 3581 O O . PRO A 1 452 ? -24.921 23.477 26.505 1.00 84.25 452 PRO A O 1
ATOM 3584 N N . GLU A 1 453 ? -25.821 25.001 25.159 1.00 87.31 453 GLU A N 1
ATOM 3585 C CA . GLU A 1 453 ? -27.144 24.928 25.786 1.00 87.31 453 GLU A CA 1
ATOM 3586 C C . GLU A 1 453 ? -27.875 23.616 25.474 1.00 87.31 453 GLU A C 1
ATOM 3588 O O . GLU A 1 453 ? -28.363 22.970 26.401 1.00 87.31 453 GLU A O 1
ATOM 3593 N N . SER A 1 454 ? -27.887 23.176 24.212 1.00 87.06 454 SER A N 1
ATOM 3594 C CA . SER A 1 454 ? -28.511 21.907 23.808 1.00 87.06 454 SER A CA 1
ATOM 3595 C C . SER A 1 454 ? -27.901 20.722 24.555 1.00 87.06 454 SER A C 1
ATOM 3597 O O . SER A 1 454 ? -28.621 19.869 25.075 1.00 87.06 454 SER A O 1
ATOM 3599 N N . TRP A 1 455 ? -26.571 20.709 24.687 1.00 89.44 455 TRP A N 1
ATOM 3600 C CA . TRP A 1 455 ? -25.853 19.708 25.475 1.00 89.44 455 TRP A CA 1
ATOM 3601 C C . TRP A 1 455 ? -26.232 19.749 26.959 1.00 89.44 455 TRP A C 1
ATOM 3603 O O . TRP A 1 455 ? -26.563 18.714 27.538 1.00 89.44 455 TRP A O 1
ATOM 3613 N N . ARG A 1 456 ? -26.262 20.936 27.579 1.00 90.62 456 ARG A N 1
ATOM 3614 C CA . ARG A 1 456 ? -26.682 21.090 28.983 1.00 90.62 456 ARG A CA 1
ATOM 3615 C C . ARG A 1 456 ? -28.113 20.615 29.218 1.00 90.62 456 ARG A C 1
ATOM 3617 O O . ARG A 1 456 ? -28.370 19.953 30.219 1.00 90.62 456 ARG A O 1
ATOM 3624 N N . GLN A 1 457 ? -29.035 20.921 28.306 1.00 89.38 457 GLN A N 1
ATOM 3625 C CA . GLN A 1 457 ? -30.427 20.475 28.392 1.00 89.38 457 GLN A CA 1
ATOM 3626 C C . GLN A 1 457 ? -30.557 18.951 28.256 1.00 89.38 457 GLN A C 1
ATOM 3628 O O . GLN A 1 457 ? -31.341 18.346 28.988 1.00 89.38 457 GLN A O 1
ATOM 3633 N N . ALA A 1 458 ? -29.789 18.327 27.357 1.00 88.75 458 ALA A N 1
ATOM 3634 C CA . ALA A 1 458 ? -29.795 16.877 27.157 1.00 88.75 458 ALA A CA 1
ATOM 3635 C C . ALA A 1 458 ? -29.167 16.103 28.328 1.00 88.75 458 ALA A C 1
ATOM 3637 O O . ALA A 1 458 ? -29.612 15.005 28.656 1.00 88.75 458 ALA A O 1
ATOM 3638 N N . LEU A 1 459 ? -28.165 16.691 28.989 1.00 91.62 459 LEU A N 1
ATOM 3639 C CA . LEU A 1 459 ? -27.385 16.041 30.047 1.00 91.62 459 LEU A CA 1
ATOM 3640 C C . LEU A 1 459 ? -27.858 16.356 31.470 1.00 91.62 459 LEU A C 1
ATOM 3642 O O . LEU A 1 459 ? -27.198 15.960 32.433 1.00 91.62 459 LEU A O 1
ATOM 3646 N N . GLN A 1 460 ? -29.008 17.022 31.625 1.00 89.38 460 GLN A N 1
ATOM 3647 C CA . GLN A 1 460 ? -29.667 17.167 32.926 1.00 89.38 460 GLN A CA 1
ATOM 3648 C C . GLN A 1 460 ? -29.821 15.795 33.595 1.00 89.38 460 GLN A C 1
ATOM 3650 O O . GLN A 1 460 ? -30.201 14.828 32.938 1.00 89.38 460 GLN A O 1
ATOM 3655 N N . THR A 1 461 ? -29.582 15.708 34.906 1.00 87.69 461 THR A N 1
ATOM 3656 C CA . THR A 1 461 ? -29.564 14.436 35.653 1.00 87.69 461 THR A CA 1
ATOM 3657 C C . THR A 1 461 ? -30.812 13.577 35.427 1.00 87.69 461 THR A C 1
ATOM 3659 O O . THR A 1 461 ? -30.704 12.363 35.308 1.00 87.69 461 THR A O 1
ATOM 3662 N N . THR A 1 462 ? -31.990 14.195 35.307 1.00 88.19 462 THR A N 1
ATOM 3663 C CA . THR A 1 462 ? -33.268 13.500 35.071 1.00 88.19 462 THR A CA 1
ATOM 3664 C C . THR A 1 462 ? -33.460 13.014 33.632 1.00 88.19 462 THR A C 1
ATOM 3666 O O . THR A 1 462 ? -34.272 12.127 33.394 1.00 88.19 462 THR A O 1
ATOM 3669 N N . LYS A 1 463 ? -32.733 13.586 32.667 1.00 89.25 463 LYS A N 1
ATOM 3670 C CA . LYS A 1 463 ? -32.849 13.303 31.227 1.00 89.25 463 LYS A CA 1
ATOM 3671 C C . LYS A 1 463 ? -31.714 12.436 30.690 1.00 89.25 463 LYS A C 1
ATOM 3673 O O . LYS A 1 463 ? -31.902 11.727 29.704 1.00 89.25 463 LYS A O 1
ATOM 3678 N N . ARG A 1 464 ? -30.551 12.473 31.345 1.00 91.62 464 ARG A N 1
ATOM 3679 C CA . ARG A 1 464 ? -29.322 11.816 30.894 1.00 91.62 464 ARG A CA 1
ATOM 3680 C C . ARG A 1 464 ? -29.469 10.302 30.681 1.00 91.62 464 ARG A C 1
ATOM 3682 O O . ARG A 1 464 ? -29.016 9.859 29.634 1.00 91.62 464 ARG A O 1
ATOM 3689 N N . PRO A 1 465 ? -30.136 9.510 31.549 1.00 91.69 465 PRO A N 1
ATOM 3690 C CA . PRO A 1 465 ? -30.320 8.078 31.284 1.00 91.69 465 PRO A CA 1
ATOM 3691 C C . PRO A 1 465 ? -31.077 7.813 29.974 1.00 91.69 465 PRO A C 1
ATOM 3693 O O . PRO A 1 465 ? -30.590 7.093 29.110 1.00 91.69 465 PRO A O 1
ATOM 3696 N N . ALA A 1 466 ? -32.199 8.509 29.760 1.00 91.00 466 ALA A N 1
ATOM 3697 C CA . ALA A 1 466 ? -32.971 8.395 28.523 1.00 91.00 466 ALA A CA 1
ATOM 3698 C C . ALA A 1 466 ? -32.184 8.875 27.289 1.00 91.00 466 ALA A C 1
ATOM 3700 O O . ALA A 1 466 ? -32.381 8.369 26.186 1.00 91.00 466 ALA A O 1
ATOM 3701 N N . PHE A 1 467 ? -31.288 9.854 27.456 1.00 91.31 467 PHE A N 1
ATOM 3702 C CA . PHE A 1 467 ? -30.381 10.286 26.395 1.00 91.31 467 PHE A CA 1
ATOM 3703 C C . PHE A 1 467 ? -29.394 9.181 26.002 1.00 91.31 467 PHE A C 1
ATOM 3705 O O . PHE A 1 467 ? -29.227 8.907 24.817 1.00 91.31 467 PHE A O 1
ATOM 3712 N N . ILE A 1 468 ? -28.772 8.530 26.991 1.00 92.31 468 ILE A N 1
ATOM 3713 C CA . ILE A 1 468 ? -27.823 7.427 26.789 1.00 92.31 468 ILE A CA 1
ATOM 3714 C C . ILE A 1 468 ? -28.493 6.274 26.039 1.00 92.31 468 ILE A C 1
ATOM 3716 O O . ILE A 1 468 ? -27.952 5.819 25.032 1.00 92.31 468 ILE A O 1
ATOM 3720 N N . ASP A 1 469 ? -29.694 5.869 26.459 1.00 91.81 469 ASP A N 1
ATOM 3721 C CA . ASP A 1 469 ? -30.447 4.792 25.804 1.00 91.81 469 ASP A CA 1
ATOM 3722 C C . ASP A 1 469 ? -30.703 5.097 24.323 1.00 91.81 469 ASP A C 1
ATOM 3724 O O . ASP A 1 469 ? -30.561 4.230 23.458 1.00 91.81 469 ASP A O 1
ATOM 3728 N N . LYS A 1 470 ? -31.019 6.358 24.000 1.00 91.44 470 LYS A N 1
ATOM 3729 C CA . LYS A 1 470 ? -31.202 6.803 22.613 1.00 91.44 470 LYS A CA 1
ATOM 3730 C C . LYS A 1 470 ? -29.912 6.755 21.802 1.00 91.44 470 LYS A C 1
ATOM 3732 O O . LYS A 1 470 ? -29.959 6.352 20.644 1.00 91.44 470 LYS A O 1
ATOM 3737 N N . LEU A 1 471 ? -28.773 7.136 22.384 1.00 91.50 471 LEU A N 1
ATOM 3738 C CA . LEU A 1 471 ? -27.473 7.057 21.707 1.00 91.50 471 LEU A CA 1
ATOM 3739 C C . LEU A 1 471 ? -27.071 5.609 21.414 1.00 91.50 471 LEU A C 1
ATOM 3741 O O . LEU A 1 471 ? -26.608 5.313 20.312 1.00 91.50 471 LEU A O 1
ATOM 3745 N N . ILE A 1 472 ? -27.273 4.708 22.379 1.00 91.56 472 ILE A N 1
ATOM 3746 C CA . ILE A 1 472 ? -26.985 3.277 22.221 1.00 91.56 472 ILE A CA 1
ATOM 3747 C C . ILE A 1 472 ? -27.875 2.687 21.131 1.00 91.56 472 ILE A C 1
ATOM 3749 O O . ILE A 1 472 ? -27.366 2.100 20.178 1.00 91.56 472 ILE A O 1
ATOM 3753 N N . LYS A 1 473 ? -29.186 2.936 21.210 1.00 90.56 473 LYS A N 1
ATOM 3754 C CA . LYS A 1 473 ? -30.148 2.485 20.203 1.00 90.56 473 LYS A CA 1
ATOM 3755 C C . LYS A 1 473 ? -29.795 2.993 18.805 1.00 90.56 473 LYS A C 1
ATOM 3757 O O . LYS A 1 473 ? -29.797 2.217 17.856 1.00 90.56 473 LYS A O 1
ATOM 3762 N N . LEU A 1 474 ? -29.429 4.270 18.676 1.00 87.88 474 LEU A N 1
ATOM 3763 C CA . LEU A 1 474 ? -29.003 4.850 17.403 1.00 87.88 474 LEU A CA 1
ATOM 3764 C C . LEU A 1 474 ? -27.769 4.134 16.839 1.00 87.88 474 LEU A C 1
ATOM 3766 O O . LEU A 1 474 ? -27.707 3.846 15.648 1.00 87.88 474 LEU A O 1
ATOM 3770 N N . MET A 1 475 ? -26.780 3.832 17.676 1.00 89.62 475 MET A N 1
ATOM 3771 C CA . MET A 1 475 ? -25.583 3.106 17.252 1.00 89.62 475 MET A CA 1
ATOM 3772 C C . MET A 1 475 ? -25.920 1.681 16.786 1.00 89.62 475 MET A C 1
ATOM 3774 O O . MET A 1 475 ? -25.422 1.244 15.748 1.00 89.62 475 MET A O 1
ATOM 3778 N N . GLU A 1 476 ? -26.781 0.976 17.521 1.00 89.19 476 GLU A N 1
ATOM 3779 C CA . GLU A 1 476 ? -27.190 -0.399 17.220 1.00 89.19 476 GLU A CA 1
ATOM 3780 C C . GLU A 1 476 ? -28.027 -0.499 15.940 1.00 89.19 476 GLU A C 1
ATOM 3782 O O . GLU A 1 476 ? -27.691 -1.287 15.056 1.00 89.19 476 GLU A O 1
ATOM 3787 N N . GLU A 1 477 ? -29.056 0.342 15.789 1.00 88.25 477 GLU A N 1
ATOM 3788 C CA . GLU A 1 477 ? -29.945 0.355 14.613 1.00 88.25 477 GLU A CA 1
ATOM 3789 C C . GLU A 1 477 ? -29.197 0.626 13.304 1.00 88.25 477 GLU A C 1
ATOM 3791 O O . GLU A 1 477 ? -29.623 0.194 12.233 1.00 88.25 477 GLU A O 1
ATOM 3796 N N . ASN A 1 478 ? -28.075 1.339 13.385 1.00 86.69 478 ASN A N 1
ATOM 3797 C CA . ASN A 1 478 ? -27.297 1.758 12.224 1.00 86.69 478 ASN A CA 1
ATOM 3798 C C . ASN A 1 478 ? -26.017 0.931 12.039 1.00 86.69 478 ASN A C 1
ATOM 3800 O O . ASN A 1 478 ? -25.225 1.236 11.149 1.00 86.69 478 ASN A O 1
ATOM 3804 N N . GLY A 1 479 ? -25.815 -0.110 12.857 1.00 88.38 479 GLY A N 1
ATOM 3805 C CA . GLY A 1 479 ? -24.649 -0.989 12.774 1.00 88.38 479 GLY A CA 1
ATOM 3806 C C . GLY A 1 479 ? -23.320 -0.258 12.980 1.00 88.38 479 GLY A C 1
ATOM 3807 O O . GLY A 1 479 ? -22.306 -0.682 12.435 1.00 88.38 479 GLY A O 1
ATOM 3808 N N . ALA A 1 480 ? -23.316 0.846 13.729 1.00 91.38 480 ALA A N 1
ATOM 3809 C CA . ALA A 1 480 ? -22.125 1.658 13.931 1.00 91.38 480 ALA A CA 1
ATOM 3810 C C . ALA A 1 480 ? -21.147 0.993 14.908 1.00 91.38 480 ALA A C 1
ATOM 3812 O O . ALA A 1 480 ? -21.538 0.351 15.887 1.00 91.38 480 ALA A O 1
ATOM 3813 N N . ASP A 1 481 ? -19.857 1.167 14.654 1.00 93.56 481 ASP A N 1
ATOM 3814 C CA . ASP A 1 481 ? -18.753 0.627 15.449 1.00 93.56 481 ASP A CA 1
ATOM 3815 C C . ASP A 1 481 ? -18.408 1.506 16.654 1.00 93.56 481 ASP A C 1
ATOM 3817 O O . ASP A 1 481 ? -17.636 1.109 17.526 1.00 93.56 481 ASP A O 1
ATOM 3821 N N . GLY A 1 482 ? -18.997 2.695 16.734 1.00 93.31 482 GLY A N 1
ATOM 3822 C CA . GLY A 1 482 ? -18.782 3.603 17.842 1.00 93.31 482 GLY A CA 1
ATOM 3823 C C . GLY A 1 482 ? -19.457 4.952 17.664 1.00 93.31 482 GLY A C 1
ATOM 3824 O O . GLY A 1 482 ? -20.213 5.187 16.716 1.00 93.31 482 GLY A O 1
ATOM 3825 N N . MET A 1 483 ? -19.143 5.855 18.586 1.00 93.06 483 MET A N 1
ATOM 3826 C CA . MET A 1 483 ? -19.645 7.224 18.590 1.00 93.06 483 MET A CA 1
ATOM 3827 C C . MET A 1 483 ? -18.543 8.234 18.902 1.00 93.06 483 MET A C 1
ATOM 3829 O O . MET A 1 483 ? -17.606 7.951 19.647 1.00 93.06 483 MET A O 1
ATOM 3833 N N . ASP A 1 484 ? -18.687 9.428 18.344 1.00 93.50 484 ASP A N 1
ATOM 3834 C CA . ASP A 1 484 ? -17.843 10.586 18.611 1.00 93.50 484 ASP A CA 1
ATOM 3835 C C . ASP A 1 484 ? -18.662 11.666 19.315 1.00 93.50 484 ASP A C 1
ATOM 3837 O O . ASP A 1 484 ? -19.641 12.183 18.775 1.00 93.50 484 ASP A O 1
ATOM 3841 N N . ILE A 1 485 ? -18.272 11.992 20.546 1.00 92.69 485 ILE A N 1
ATOM 3842 C CA . ILE A 1 485 ? -18.881 13.066 21.326 1.00 92.69 485 ILE A CA 1
ATOM 3843 C C . ILE A 1 485 ? -18.231 14.384 20.898 1.00 92.69 485 ILE A C 1
ATOM 3845 O O . ILE A 1 485 ? -17.232 14.838 21.467 1.00 92.69 485 ILE A O 1
ATOM 3849 N N . ALA A 1 486 ? -18.822 15.006 19.877 1.00 88.25 486 ALA A N 1
ATOM 3850 C CA . ALA A 1 486 ? -18.325 16.222 19.245 1.00 88.25 486 ALA A CA 1
ATOM 3851 C C . ALA A 1 486 ? -18.787 17.500 19.967 1.00 88.25 486 ALA A C 1
ATOM 3853 O O . ALA A 1 486 ? -19.215 18.472 19.344 1.00 88.25 486 ALA A O 1
ATOM 3854 N N . TRP A 1 487 ? -18.681 17.536 21.298 1.00 87.62 487 TRP A N 1
ATOM 3855 C CA . TRP A 1 487 ? -18.958 18.750 22.069 1.00 87.62 487 TRP A CA 1
ATOM 3856 C C . TRP A 1 487 ? -17.764 19.711 21.991 1.00 87.62 487 TRP A C 1
ATOM 3858 O O . TRP A 1 487 ? -16.840 19.684 22.801 1.00 87.62 487 TRP A O 1
ATOM 3868 N N . THR A 1 488 ? -17.771 20.575 20.977 1.00 78.00 488 THR A N 1
ATOM 3869 C CA . THR A 1 488 ? -16.620 21.441 20.651 1.00 78.00 488 THR A CA 1
ATOM 3870 C C . THR A 1 488 ? -16.525 22.719 21.498 1.00 78.00 488 THR A C 1
ATOM 3872 O O . THR A 1 488 ? -15.452 23.321 21.601 1.00 78.00 488 THR A O 1
ATOM 3875 N N . SER A 1 489 ? -17.623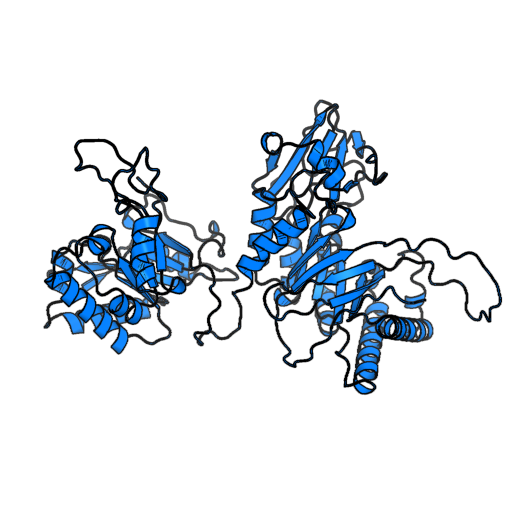 23.113 22.149 1.00 77.31 489 SER A N 1
ATOM 3876 C CA . SER A 1 489 ? -17.765 24.325 22.965 1.00 77.31 489 SER A CA 1
ATOM 3877 C C . SER A 1 489 ? -17.999 23.997 24.447 1.00 77.31 489 SER A C 1
ATOM 3879 O O . SER A 1 489 ? -19.069 24.260 24.995 1.00 77.31 489 SER A O 1
ATOM 3881 N N . VAL A 1 490 ? -17.018 23.378 25.102 1.00 82.38 490 VAL A N 1
ATOM 3882 C CA . VAL A 1 490 ? -17.023 23.211 26.566 1.00 82.38 490 VAL A CA 1
ATOM 3883 C C . VAL A 1 490 ? -16.541 24.523 27.188 1.00 82.38 490 VAL A C 1
ATOM 3885 O O . VAL A 1 490 ? -15.356 24.855 27.111 1.00 82.38 490 VAL A O 1
ATOM 3888 N N . GLU A 1 491 ? -17.458 25.306 27.754 1.00 79.06 491 GLU A N 1
ATOM 3889 C CA . GLU A 1 491 ? -17.193 26.700 28.123 1.00 79.06 491 GLU A CA 1
ATOM 3890 C C . GLU A 1 491 ? -16.847 26.880 29.598 1.00 79.06 491 GLU A C 1
ATOM 3892 O O . GLU A 1 491 ? -16.089 27.793 29.931 1.00 79.06 491 GLU A O 1
ATOM 3897 N N . ASN A 1 492 ? -17.383 26.037 30.482 1.00 83.25 492 ASN A N 1
ATOM 3898 C CA . ASN A 1 492 ? -17.298 26.221 31.932 1.00 83.25 492 ASN A CA 1
ATOM 3899 C C . ASN A 1 492 ? -17.161 24.885 32.699 1.00 83.25 492 ASN A C 1
ATOM 3901 O O . ASN A 1 492 ? -17.138 23.797 32.125 1.00 83.25 492 ASN A O 1
ATOM 3905 N N . THR A 1 493 ? -17.045 24.967 34.027 1.00 84.25 493 THR A N 1
ATOM 3906 C CA . THR A 1 493 ? -16.895 23.800 34.916 1.00 84.25 493 THR A CA 1
ATOM 3907 C C . THR A 1 493 ? -18.128 22.898 34.964 1.00 84.25 493 THR A C 1
ATOM 3909 O O . THR A 1 493 ? -17.990 21.690 35.176 1.00 84.25 493 THR A O 1
ATOM 3912 N N . VAL A 1 494 ? -19.320 23.453 34.731 1.00 87.88 494 VAL A N 1
ATOM 3913 C CA . VAL A 1 494 ? -20.567 22.681 34.642 1.00 87.88 494 VAL A CA 1
ATOM 3914 C C . VAL A 1 494 ? -20.534 21.800 33.398 1.00 87.88 494 VAL A C 1
ATOM 3916 O O . VAL A 1 494 ? -20.771 20.600 33.508 1.00 87.88 494 VAL A O 1
ATOM 3919 N N . ASP A 1 495 ? -20.140 22.349 32.248 1.00 89.69 495 ASP A N 1
ATOM 3920 C CA . ASP A 1 495 ? -20.023 21.594 30.994 1.00 89.69 495 ASP A CA 1
ATOM 3921 C C . ASP A 1 495 ? -19.029 20.432 31.130 1.00 89.69 495 ASP A C 1
ATOM 3923 O O . ASP A 1 495 ? -19.323 19.311 30.721 1.00 89.69 495 ASP A O 1
ATOM 3927 N N . MET A 1 496 ? -17.881 20.662 31.783 1.00 86.88 496 MET A N 1
ATOM 3928 C CA . MET A 1 496 ? -16.903 19.599 32.059 1.00 86.88 496 MET A CA 1
ATOM 3929 C C . MET A 1 496 ? -17.484 18.489 32.939 1.00 86.88 496 MET A C 1
ATOM 3931 O O . MET A 1 496 ? -17.290 17.309 32.656 1.00 86.88 496 MET A O 1
ATOM 3935 N N . THR A 1 497 ? -18.215 18.860 33.992 1.00 89.81 497 THR A N 1
ATOM 3936 C CA . THR A 1 497 ? -18.856 17.895 34.898 1.00 89.81 497 THR A CA 1
ATOM 3937 C C . THR A 1 497 ? -19.887 17.047 34.155 1.00 89.81 497 THR A C 1
ATOM 3939 O O . THR A 1 497 ? -19.933 15.828 34.327 1.00 89.81 497 THR A O 1
ATOM 3942 N N . LEU A 1 498 ? -20.682 17.673 33.285 1.00 92.50 498 LEU A N 1
ATOM 3943 C CA . LEU A 1 498 ? -21.673 16.983 32.460 1.00 92.50 498 LEU A CA 1
ATOM 3944 C C . LEU A 1 498 ? -21.021 16.061 31.427 1.00 92.50 498 LEU A C 1
ATOM 3946 O O . LEU A 1 498 ? -21.485 14.936 31.251 1.00 92.50 498 LEU A O 1
ATOM 3950 N N . LEU A 1 499 ? -19.930 16.496 30.791 1.00 91.94 499 LEU A N 1
ATOM 3951 C CA . LEU A 1 499 ? -19.167 15.673 29.853 1.00 91.94 499 LEU A CA 1
ATOM 3952 C C . LEU A 1 499 ? -18.588 14.429 30.539 1.00 91.94 499 LEU A C 1
ATOM 3954 O O . LEU A 1 499 ? -18.726 13.326 30.018 1.00 91.94 499 LEU A O 1
ATOM 3958 N N . TYR A 1 500 ? -17.977 14.576 31.719 1.00 92.81 500 TYR A N 1
ATOM 3959 C CA . TYR A 1 500 ? -17.441 13.427 32.457 1.00 92.81 500 TYR A CA 1
ATOM 3960 C C . TYR A 1 500 ? -18.543 12.460 32.882 1.00 92.81 500 TYR A C 1
ATOM 3962 O O . TYR A 1 500 ? -18.363 11.248 32.775 1.00 92.81 500 TYR A O 1
ATOM 3970 N N . ALA A 1 501 ? -19.693 12.976 33.319 1.00 93.44 501 ALA A N 1
ATOM 3971 C CA . ALA A 1 501 ? -20.826 12.134 33.674 1.00 93.44 501 ALA A CA 1
ATOM 3972 C C . ALA A 1 501 ? -21.381 11.379 32.454 1.00 93.44 501 ALA A C 1
ATOM 3974 O O . ALA A 1 501 ? -21.618 10.179 32.543 1.00 93.44 501 ALA A O 1
ATOM 3975 N N . LEU A 1 502 ? -21.504 12.047 31.301 1.00 94.44 502 LEU A N 1
ATOM 3976 C CA . LEU A 1 502 ? -21.896 11.414 30.039 1.00 94.44 502 LEU A CA 1
ATOM 3977 C C . LEU A 1 502 ? -20.933 10.285 29.655 1.00 94.44 502 LEU A C 1
ATOM 3979 O O . LEU A 1 502 ? -21.374 9.176 29.377 1.00 94.44 502 LEU A O 1
ATOM 3983 N N . LEU A 1 503 ? -19.624 10.548 29.647 1.00 94.38 503 LEU A N 1
ATOM 3984 C CA . LEU A 1 503 ? -18.626 9.547 29.262 1.00 94.38 503 LEU A CA 1
ATOM 3985 C C . LEU A 1 503 ? -18.565 8.376 30.252 1.00 94.38 503 LEU A C 1
ATOM 3987 O O . LEU A 1 503 ? -18.356 7.239 29.836 1.00 94.38 503 LEU A O 1
ATOM 3991 N N . THR A 1 504 ? -18.782 8.640 31.543 1.00 93.56 504 THR A N 1
ATOM 3992 C CA . THR A 1 504 ? -18.884 7.596 32.574 1.00 93.56 504 THR A CA 1
ATOM 3993 C C . THR A 1 504 ? -20.077 6.686 32.304 1.00 93.56 504 THR A C 1
ATOM 3995 O O . THR A 1 504 ? -19.916 5.467 32.243 1.00 93.56 504 THR A O 1
ATOM 3998 N N . ASP A 1 505 ? -21.254 7.272 32.077 1.00 93.94 505 ASP A N 1
ATOM 3999 C CA . ASP A 1 505 ? -22.481 6.517 31.821 1.00 93.94 505 ASP A CA 1
ATOM 4000 C C . ASP A 1 505 ? -22.394 5.749 30.495 1.00 93.94 505 ASP A C 1
ATOM 4002 O O . ASP A 1 505 ? -22.790 4.586 30.427 1.00 93.94 505 ASP A O 1
ATOM 4006 N N . LEU A 1 506 ? -21.809 6.347 29.451 1.00 93.81 506 LEU A N 1
ATOM 4007 C CA . LEU A 1 506 ? -21.552 5.644 28.196 1.00 93.81 506 LEU A CA 1
ATOM 4008 C C . LEU A 1 506 ? -20.610 4.460 28.410 1.00 93.81 506 LEU A C 1
ATOM 4010 O O . LEU A 1 506 ? -20.879 3.379 27.906 1.00 93.81 506 LEU A O 1
ATOM 4014 N N . ARG A 1 507 ? -19.532 4.612 29.184 1.00 91.44 507 ARG A N 1
ATOM 4015 C CA . ARG A 1 507 ? -18.605 3.501 29.444 1.00 91.44 507 ARG A CA 1
ATOM 4016 C C . ARG A 1 507 ? -19.179 2.378 30.284 1.00 91.44 507 ARG A C 1
ATOM 4018 O O . ARG A 1 507 ? -18.731 1.247 30.131 1.00 91.44 507 ARG A O 1
ATOM 4025 N N . ALA A 1 508 ? -20.148 2.676 31.138 1.00 92.06 508 ALA A N 1
ATOM 4026 C CA . ALA A 1 508 ? -20.854 1.655 31.896 1.00 92.06 508 ALA A CA 1
ATOM 4027 C C . ALA A 1 508 ? -21.832 0.849 31.022 1.00 92.06 508 ALA A C 1
ATOM 4029 O O . ALA A 1 508 ? -22.011 -0.342 31.261 1.00 92.06 508 ALA A O 1
ATOM 4030 N N . ASN A 1 509 ? -22.446 1.484 30.015 1.00 91.56 509 ASN A N 1
ATOM 4031 C CA . ASN A 1 509 ? -23.547 0.893 29.244 1.00 91.56 509 ASN A CA 1
ATOM 4032 C C . ASN A 1 509 ? -23.165 0.439 27.822 1.00 91.56 509 ASN A C 1
ATOM 4034 O O . ASN A 1 509 ? -23.849 -0.393 27.234 1.00 91.56 509 ASN A O 1
ATOM 4038 N N . VAL A 1 510 ? -22.074 0.954 27.252 1.00 89.38 510 VAL A N 1
ATOM 4039 C CA . VAL A 1 510 ? -21.595 0.600 25.910 1.00 89.38 510 VAL A CA 1
ATOM 4040 C C . VAL A 1 510 ? -20.564 -0.522 26.008 1.00 89.38 510 VAL A C 1
ATOM 4042 O O . VAL A 1 510 ? -19.587 -0.428 26.750 1.00 89.38 510 VAL A O 1
ATOM 4045 N N . THR A 1 511 ? -20.750 -1.590 25.226 1.00 84.50 511 THR A N 1
ATOM 4046 C CA . THR A 1 511 ? -19.817 -2.727 25.232 1.00 84.50 511 THR A CA 1
ATOM 4047 C C . THR A 1 511 ? -18.399 -2.309 24.825 1.00 84.50 511 THR A C 1
ATOM 4049 O O . THR A 1 511 ? -18.207 -1.458 23.960 1.00 84.50 511 THR A O 1
ATOM 4052 N N . ASN A 1 512 ? -17.387 -2.996 25.365 1.00 81.38 512 ASN A N 1
ATOM 4053 C CA . ASN A 1 512 ? -15.971 -2.754 25.044 1.00 81.38 512 ASN A CA 1
ATOM 4054 C C . ASN A 1 512 ? -15.592 -2.995 23.569 1.00 81.38 512 ASN A C 1
ATOM 4056 O O . ASN A 1 512 ? -14.456 -2.718 23.184 1.00 81.38 512 ASN A O 1
ATOM 4060 N N . THR A 1 513 ? -16.506 -3.543 22.762 1.00 81.12 513 THR A N 1
ATOM 4061 C CA . THR A 1 513 ? -16.318 -3.716 21.314 1.00 81.12 513 THR A CA 1
ATOM 4062 C C . THR A 1 513 ? -16.580 -2.433 20.530 1.00 81.12 513 THR A C 1
ATOM 4064 O O . THR A 1 513 ? -16.135 -2.321 19.391 1.00 81.12 513 THR A O 1
ATOM 4067 N N . LYS A 1 514 ? -17.283 -1.465 21.132 1.00 89.56 514 LYS A N 1
ATOM 4068 C CA . LYS A 1 514 ? -17.633 -0.191 20.511 1.00 89.56 514 LYS A CA 1
ATOM 4069 C C . LYS A 1 514 ? -16.679 0.902 20.966 1.00 89.56 514 LYS A C 1
ATOM 4071 O O . LYS A 1 514 ? -16.309 0.980 22.139 1.00 89.56 514 LYS A O 1
ATOM 4076 N N . GLN A 1 515 ? -16.299 1.757 20.029 1.00 93.19 515 GLN A N 1
ATOM 4077 C CA . GLN A 1 515 ? -15.346 2.827 20.283 1.00 93.19 515 GLN A CA 1
ATOM 4078 C C . GLN A 1 515 ? -16.052 4.117 20.708 1.00 93.19 515 GLN A C 1
ATOM 4080 O O . GLN A 1 515 ? -17.075 4.495 20.139 1.00 93.19 515 GLN A O 1
ATOM 4085 N N . ILE A 1 516 ? -15.482 4.825 21.681 1.00 94.56 516 ILE A N 1
ATOM 4086 C CA . ILE A 1 516 ? -15.944 6.162 22.074 1.00 94.56 516 ILE A CA 1
ATOM 4087 C C . ILE A 1 516 ? -14.817 7.161 21.852 1.00 94.56 516 ILE A C 1
ATOM 4089 O O . ILE A 1 516 ? -13.727 7.031 22.418 1.00 94.56 516 ILE A O 1
ATOM 4093 N N . PHE A 1 517 ? -15.111 8.173 21.047 1.00 94.62 517 PHE A N 1
ATOM 4094 C CA . PHE A 1 517 ? -14.238 9.302 20.769 1.00 94.62 517 PHE A CA 1
ATOM 4095 C C . PHE A 1 517 ? -14.748 10.526 21.526 1.00 94.62 517 PHE A C 1
ATOM 4097 O O . PHE A 1 517 ? -15.954 10.701 21.721 1.00 94.62 517 PHE A O 1
ATOM 4104 N N . VAL A 1 518 ? -13.822 11.380 21.950 1.00 93.50 518 VAL A N 1
ATOM 4105 C CA . VAL A 1 518 ? -14.150 12.681 22.532 1.00 93.50 518 VAL A CA 1
ATOM 4106 C C . VAL A 1 518 ? -13.320 13.767 21.869 1.00 93.50 518 VAL A C 1
ATOM 4108 O O . VAL A 1 518 ? -12.105 13.634 21.724 1.00 93.50 518 VAL A O 1
ATOM 4111 N N . CYS A 1 519 ? -13.967 14.856 21.472 1.00 90.12 519 CYS A N 1
ATOM 4112 C CA . CYS A 1 519 ? -13.276 16.010 20.915 1.00 90.12 519 CYS A CA 1
ATOM 4113 C C . CYS A 1 519 ? -12.704 16.909 22.021 1.00 90.12 519 CYS A C 1
ATOM 4115 O O . CYS A 1 519 ? -13.346 17.159 23.039 1.00 90.12 519 CYS A O 1
ATOM 4117 N N . ALA A 1 520 ? -11.513 17.459 21.790 1.00 90.19 520 ALA A N 1
ATOM 4118 C CA . ALA A 1 520 ? -10.917 18.484 22.637 1.00 90.19 520 ALA A CA 1
ATOM 4119 C C . ALA A 1 520 ? -10.443 19.660 21.781 1.00 90.19 520 ALA A C 1
ATOM 4121 O O . ALA A 1 520 ? -9.655 19.486 20.853 1.00 90.19 520 ALA A O 1
ATOM 4122 N N . SER A 1 521 ? -10.909 20.866 22.102 1.00 87.31 521 SER A N 1
ATOM 4123 C CA . SER A 1 521 ? -10.485 22.098 21.435 1.00 87.31 521 SER A CA 1
ATOM 4124 C C . SER A 1 521 ? -9.244 22.705 22.095 1.00 87.31 521 SER A C 1
ATOM 4126 O O . SER A 1 521 ? -8.914 22.401 23.249 1.00 87.31 521 SER A O 1
ATOM 4128 N N . HIS A 1 522 ? -8.561 23.607 21.384 1.00 86.50 522 HIS A N 1
ATOM 4129 C CA . HIS A 1 522 ? -7.459 24.397 21.943 1.00 86.50 522 HIS A CA 1
ATOM 4130 C C . HIS A 1 522 ? -7.884 25.136 23.226 1.00 86.50 522 HIS A C 1
ATOM 4132 O O . HIS A 1 522 ? -7.175 25.096 24.233 1.00 86.50 522 HIS A O 1
ATOM 4138 N N . SER A 1 523 ? -9.073 25.756 23.220 1.00 82.06 523 SER A N 1
ATOM 4139 C CA . SER A 1 523 ? -9.555 26.522 24.372 1.00 82.06 523 SER A CA 1
ATOM 4140 C C . SER A 1 523 ? -9.777 25.638 25.600 1.00 82.06 523 SER A C 1
ATOM 4142 O O . SER A 1 523 ? -9.328 25.960 26.703 1.00 82.06 523 SER A O 1
ATOM 4144 N N . ALA A 1 524 ? -10.399 24.476 25.388 1.00 82.88 524 ALA A N 1
ATOM 4145 C CA . ALA A 1 524 ? -10.645 23.517 26.453 1.00 82.88 524 ALA A CA 1
ATOM 4146 C C . ALA A 1 524 ? -9.337 22.906 26.998 1.00 82.88 524 ALA A C 1
ATOM 4148 O O . ALA A 1 524 ? -9.212 22.673 28.200 1.00 82.88 524 ALA A O 1
ATOM 4149 N N . THR A 1 525 ? -8.327 22.742 26.136 1.00 87.69 525 THR A N 1
ATOM 4150 C CA . THR A 1 525 ? -6.990 22.270 26.522 1.00 87.69 525 THR A CA 1
ATOM 4151 C C . THR A 1 525 ? -6.283 23.273 27.438 1.00 87.69 525 THR A C 1
ATOM 4153 O O . THR A 1 525 ? -5.922 22.933 28.556 1.00 87.69 525 THR A O 1
ATOM 4156 N N . PHE A 1 526 ? -6.109 24.531 27.025 1.00 85.88 526 PHE A N 1
ATOM 4157 C CA . PHE A 1 526 ? -5.240 25.453 27.773 1.00 85.88 526 PHE A CA 1
ATOM 4158 C C . PHE A 1 526 ? -5.939 26.307 28.829 1.00 85.88 526 PHE A C 1
ATOM 4160 O O . PHE A 1 526 ? -5.290 26.711 29.793 1.00 85.88 526 PHE A O 1
ATOM 4167 N N . TYR A 1 527 ? -7.230 26.603 28.666 1.00 81.00 527 TYR A N 1
ATOM 4168 C CA . TYR A 1 527 ? -7.922 27.587 29.508 1.00 81.00 527 TYR A CA 1
ATOM 4169 C C . TYR A 1 527 ? -9.026 26.994 30.383 1.00 81.00 527 TYR A C 1
ATOM 4171 O O . TYR A 1 527 ? -9.631 27.730 31.163 1.00 81.00 527 TYR A O 1
ATOM 4179 N N . ARG A 1 528 ? -9.332 25.698 30.246 1.00 76.88 528 ARG A N 1
ATOM 4180 C CA . ARG A 1 528 ? -10.348 25.004 31.064 1.00 76.88 528 ARG A CA 1
ATOM 4181 C C . ARG A 1 528 ? -9.781 23.889 31.934 1.00 76.88 528 ARG A C 1
ATOM 4183 O O . ARG A 1 528 ? -10.454 23.468 32.864 1.00 76.88 528 ARG A O 1
ATOM 4190 N N . ASN A 1 529 ? -8.521 23.515 31.705 1.00 70.31 529 ASN A N 1
ATOM 4191 C CA . ASN A 1 529 ? -7.755 22.599 32.543 1.00 70.31 529 ASN A CA 1
ATOM 4192 C C . ASN A 1 529 ? -8.452 21.237 32.708 1.00 70.31 529 ASN A C 1
ATOM 4194 O O . ASN A 1 529 ? -8.752 20.800 33.820 1.00 70.31 529 ASN A O 1
ATOM 4198 N N . PHE A 1 530 ? -8.740 20.581 31.579 1.00 80.88 530 PHE A N 1
ATOM 4199 C CA . PHE A 1 530 ? -9.312 19.239 31.576 1.00 80.88 530 PHE A CA 1
ATOM 4200 C C . PHE A 1 530 ? -8.528 18.275 32.470 1.00 80.88 530 PHE A C 1
ATOM 4202 O O . PHE A 1 530 ? -7.301 18.324 32.563 1.00 80.88 530 PHE A O 1
ATOM 4209 N N . ASN A 1 531 ? -9.238 17.312 33.056 1.00 86.50 531 ASN A N 1
ATOM 4210 C CA . ASN A 1 531 ? -8.585 16.147 33.625 1.00 86.50 531 ASN A CA 1
ATOM 4211 C C . ASN A 1 531 ? -8.227 15.191 32.479 1.00 86.50 531 ASN A C 1
ATOM 4213 O O . ASN A 1 531 ? -8.984 14.279 32.142 1.00 86.50 531 ASN A O 1
ATOM 4217 N N . TYR A 1 532 ? -7.071 15.439 31.862 1.00 89.62 532 TYR A N 1
ATOM 4218 C CA . TYR A 1 532 ? -6.586 14.719 30.682 1.00 89.62 532 TYR A CA 1
ATOM 4219 C C . TYR A 1 532 ? -6.569 13.199 30.881 1.00 89.62 532 TYR A C 1
ATOM 4221 O O . TYR A 1 532 ? -7.012 12.456 30.008 1.00 89.62 532 TYR A O 1
ATOM 4229 N N . LYS A 1 533 ? -6.113 12.736 32.056 1.00 88.44 533 LYS A N 1
ATOM 4230 C CA . LYS A 1 533 ? -6.054 11.305 32.398 1.00 88.44 533 LYS A CA 1
ATOM 4231 C C . LYS A 1 533 ? -7.444 10.694 32.494 1.00 88.44 533 LYS A C 1
ATOM 4233 O O . LYS A 1 533 ? -7.668 9.605 31.976 1.00 88.44 533 LYS A O 1
ATOM 4238 N N . LEU A 1 534 ? -8.375 11.394 33.143 1.00 89.62 534 LEU A N 1
ATOM 4239 C CA . LEU A 1 534 ? -9.748 10.922 33.291 1.00 89.62 534 LEU A CA 1
ATOM 4240 C C . LEU A 1 534 ? -10.436 10.792 31.928 1.00 89.62 534 LEU A C 1
ATOM 4242 O O . LEU A 1 534 ? -10.978 9.732 31.625 1.00 89.62 534 LEU A O 1
ATOM 4246 N N . LEU A 1 535 ? -10.333 11.821 31.080 1.00 88.75 535 LEU A N 1
ATOM 4247 C CA . LEU A 1 535 ? -10.872 11.789 29.717 1.00 88.75 535 LEU A CA 1
ATOM 4248 C C . LEU A 1 535 ? -10.269 10.655 28.893 1.00 88.75 535 LEU A C 1
ATOM 4250 O O . LEU A 1 535 ? -11.003 9.877 28.293 1.00 88.75 535 LEU A O 1
ATOM 4254 N N . ALA A 1 536 ? -8.944 10.514 28.910 1.00 87.38 536 ALA A N 1
ATOM 4255 C CA . ALA A 1 536 ? -8.267 9.448 28.183 1.00 87.38 536 ALA A CA 1
ATOM 4256 C C . ALA A 1 536 ? -8.610 8.046 28.711 1.00 87.38 536 ALA A C 1
ATOM 4258 O O . ALA A 1 536 ? -8.487 7.078 27.970 1.00 87.38 536 ALA A O 1
ATOM 4259 N N . 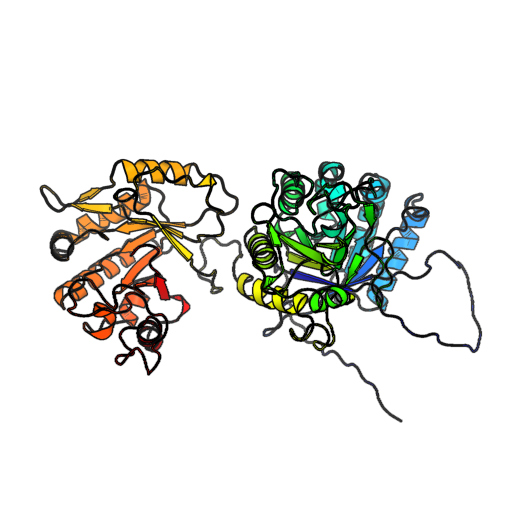ASN A 1 537 ? -9.022 7.899 29.971 1.00 88.81 537 ASN A N 1
ATOM 4260 C CA . ASN A 1 537 ? -9.491 6.619 30.508 1.00 88.81 537 ASN A CA 1
ATOM 4261 C C . ASN A 1 537 ? -10.937 6.314 30.108 1.00 88.81 537 ASN A C 1
ATOM 4263 O O . ASN A 1 537 ? -11.280 5.149 29.925 1.00 88.81 537 ASN A O 1
ATOM 4267 N N . MET A 1 538 ? -11.767 7.346 29.951 1.00 90.88 538 MET A N 1
ATOM 4268 C CA . MET A 1 538 ? -13.168 7.212 29.556 1.00 90.88 538 MET A CA 1
ATOM 4269 C C . MET A 1 538 ? -13.383 7.217 28.037 1.00 90.88 538 MET A C 1
ATOM 4271 O O . MET A 1 538 ? -14.445 6.813 27.587 1.00 90.88 538 MET A O 1
ATOM 4275 N N . ALA A 1 539 ? -12.411 7.623 27.224 1.00 92.12 539 ALA A N 1
ATOM 4276 C CA . ALA A 1 539 ? -12.468 7.582 25.761 1.00 92.12 539 ALA A CA 1
ATOM 4277 C C . ALA A 1 539 ? -11.406 6.618 25.198 1.00 92.12 539 ALA A C 1
ATOM 4279 O O . ALA A 1 539 ? -10.358 6.411 25.806 1.00 92.12 539 ALA A O 1
ATOM 4280 N N . ASP A 1 540 ? -11.687 5.996 24.051 1.00 92.00 540 ASP A N 1
ATOM 4281 C CA . ASP A 1 540 ? -10.695 5.178 23.340 1.00 92.00 540 ASP A CA 1
ATOM 4282 C C . ASP A 1 540 ? -9.713 6.111 22.632 1.00 92.00 540 ASP A C 1
ATOM 4284 O O . ASP A 1 540 ? -8.504 5.881 22.666 1.00 92.00 540 ASP A O 1
ATOM 4288 N N . TYR A 1 541 ? -10.241 7.212 22.084 1.00 93.06 541 TYR A N 1
ATOM 4289 C CA . TYR A 1 541 ? -9.465 8.261 21.445 1.00 93.06 541 TYR A CA 1
ATOM 4290 C C . TYR A 1 541 ? -9.934 9.658 21.854 1.00 93.06 541 TYR A C 1
ATOM 4292 O O . TYR A 1 541 ? -11.129 9.931 21.984 1.00 93.06 541 TYR A O 1
ATOM 4300 N N . VAL A 1 542 ? -8.971 10.565 21.990 1.00 93.06 542 VAL A N 1
ATOM 4301 C CA . VAL A 1 542 ? -9.187 12.004 22.118 1.00 93.06 542 VAL A CA 1
ATOM 4302 C C . VAL A 1 542 ? -8.822 12.659 20.790 1.00 93.06 542 VAL A C 1
ATOM 4304 O O . VAL A 1 542 ? -7.676 12.591 20.340 1.00 93.06 542 VAL A O 1
ATOM 4307 N N . VAL A 1 543 ? -9.802 13.303 20.163 1.00 92.81 543 VAL A N 1
ATOM 4308 C CA . VAL A 1 543 ? -9.642 14.024 18.900 1.00 92.81 543 VAL A CA 1
ATOM 4309 C C . VAL A 1 543 ? -9.288 15.478 19.204 1.00 92.81 543 VAL A C 1
ATOM 4311 O O . VAL A 1 543 ? -10.138 16.291 19.566 1.00 92.81 543 VAL A O 1
ATOM 4314 N N . LEU A 1 544 ? -8.007 15.806 19.069 1.00 92.44 544 LEU A N 1
ATOM 4315 C CA . LEU A 1 544 ? -7.466 17.147 19.237 1.00 92.44 544 LEU A CA 1
ATOM 4316 C C . LEU A 1 544 ? -7.800 17.987 18.005 1.00 92.44 544 LEU A C 1
ATOM 4318 O O . LEU A 1 544 ? -7.336 17.706 16.898 1.00 92.44 544 LEU A O 1
ATOM 4322 N N . GLN A 1 545 ? -8.597 19.035 18.188 1.00 89.81 545 GLN A N 1
ATOM 4323 C CA . GLN A 1 545 ? -8.952 19.949 17.107 1.00 89.81 545 GLN A CA 1
ATOM 4324 C C . GLN A 1 545 ? -7.771 20.862 16.781 1.00 89.81 545 GLN A C 1
ATOM 4326 O O . GLN A 1 545 ? -7.610 21.927 17.372 1.00 89.81 545 GLN A O 1
ATOM 4331 N N . GLY A 1 546 ? -6.951 20.442 15.818 1.00 90.12 546 GLY A N 1
ATOM 4332 C CA . GLY A 1 546 ? -5.767 21.160 15.354 1.00 90.12 546 GLY A CA 1
ATOM 4333 C C . GLY A 1 546 ? -6.080 22.373 14.477 1.00 90.12 546 GLY A C 1
ATOM 4334 O O . GLY A 1 546 ? -5.335 22.662 13.546 1.00 90.12 546 GLY A O 1
ATOM 4335 N N . PHE A 1 547 ? -7.181 23.079 14.722 1.00 88.00 547 PHE A N 1
ATOM 4336 C CA . PHE A 1 547 ? -7.628 24.230 13.940 1.00 88.00 547 PHE A CA 1
ATOM 4337 C C . PHE A 1 547 ? -8.475 25.190 14.785 1.00 88.00 547 PHE A C 1
ATOM 4339 O O . PHE A 1 547 ? -8.772 24.908 15.942 1.00 88.00 547 PHE A O 1
ATOM 4346 N N . ARG A 1 548 ? -8.868 26.336 14.203 1.00 82.75 548 ARG A N 1
ATOM 4347 C CA . ARG A 1 548 ? -9.520 27.472 14.894 1.00 82.75 548 ARG A CA 1
ATOM 4348 C C . ARG A 1 548 ? -8.650 28.091 16.002 1.00 82.75 548 ARG A C 1
ATOM 4350 O O . ARG A 1 548 ? -9.178 28.708 16.923 1.00 82.75 548 ARG A O 1
ATOM 4357 N N . PHE A 1 549 ? -7.322 27.994 15.894 1.00 85.81 549 PHE A N 1
ATOM 4358 C CA . PHE A 1 549 ? -6.403 28.744 16.767 1.00 85.81 549 PHE A CA 1
ATOM 4359 C C . PHE A 1 549 ? -6.522 30.261 16.551 1.00 85.81 549 PHE A C 1
ATOM 4361 O O . PHE A 1 549 ? -6.363 31.053 17.477 1.00 85.81 549 PHE A O 1
ATOM 4368 N N . HIS A 1 550 ? -6.879 30.654 15.330 1.00 83.81 550 HIS A N 1
ATOM 4369 C CA . HIS A 1 550 ? -7.207 32.015 14.938 1.00 83.81 550 HIS A CA 1
ATOM 4370 C C . HIS A 1 550 ? -8.532 32.007 14.161 1.00 83.81 550 HIS A C 1
ATOM 4372 O O . HIS A 1 550 ? -8.760 31.108 13.351 1.00 83.81 550 HIS A O 1
ATOM 4378 N N . ALA A 1 551 ? -9.416 32.975 14.416 1.00 78.00 551 ALA A N 1
ATOM 4379 C CA . ALA A 1 551 ? -10.783 33.004 13.889 1.00 78.00 551 ALA A CA 1
ATOM 4380 C C . ALA A 1 551 ? -11.200 34.415 13.435 1.00 78.00 551 ALA A C 1
ATOM 4382 O O . ALA A 1 551 ? -10.497 35.391 13.697 1.00 78.00 551 ALA A O 1
ATOM 4383 N N . TYR A 1 552 ? -12.356 34.514 12.769 1.00 78.88 552 TYR A N 1
ATOM 4384 C CA . TYR A 1 552 ? -12.877 35.742 12.145 1.00 78.88 552 TYR A CA 1
ATOM 4385 C C . TYR A 1 552 ? -13.138 36.901 13.122 1.00 78.88 552 TYR A C 1
ATOM 4387 O O . TYR A 1 552 ? -13.227 38.050 12.709 1.00 78.88 552 TYR A O 1
ATOM 4395 N N . ASN A 1 553 ? -13.280 36.612 14.415 1.00 78.94 553 ASN A N 1
ATOM 4396 C CA . ASN A 1 553 ? -13.580 37.596 15.456 1.00 78.94 553 ASN A CA 1
ATOM 4397 C C . ASN A 1 553 ? -12.335 38.336 15.984 1.00 78.94 553 ASN A C 1
ATOM 4399 O O . ASN A 1 553 ? -12.409 39.028 17.000 1.00 78.94 553 ASN A O 1
ATOM 4403 N N . ARG A 1 554 ? -11.178 38.165 15.335 1.00 79.12 554 ARG A N 1
ATOM 4404 C CA . ARG A 1 554 ? -9.926 38.858 15.657 1.00 79.12 554 ARG A CA 1
ATOM 4405 C C . ARG A 1 554 ? -9.740 40.067 14.741 1.00 79.12 554 ARG A C 1
ATOM 4407 O O . ARG A 1 554 ? -10.095 40.027 13.571 1.00 79.12 554 ARG A O 1
ATOM 4414 N N . LEU A 1 555 ? -9.143 41.131 15.278 1.00 85.38 555 LEU A N 1
ATOM 4415 C CA . LEU A 1 555 ? -8.925 42.400 14.568 1.00 85.38 555 LEU A CA 1
ATOM 4416 C C . LEU A 1 555 ? -7.716 42.385 13.610 1.00 85.38 555 LEU A C 1
ATOM 4418 O O . LEU A 1 555 ? -7.424 43.397 12.983 1.00 85.38 555 LEU A O 1
ATOM 4422 N N . PHE A 1 556 ? -6.991 41.271 13.513 1.00 82.94 556 PHE A N 1
ATOM 4423 C CA . PHE A 1 556 ? -5.801 41.112 12.674 1.00 82.94 556 PHE A CA 1
ATOM 4424 C C . PHE A 1 556 ? -5.789 39.722 12.029 1.00 82.94 556 PHE A C 1
ATOM 4426 O O . PHE A 1 556 ? -6.518 38.836 12.460 1.00 82.94 556 PHE A O 1
ATOM 4433 N N . THR A 1 557 ? -4.986 39.526 10.983 1.00 79.69 557 THR A N 1
ATOM 4434 C CA . THR A 1 557 ? -4.841 38.232 10.296 1.00 79.69 557 THR A CA 1
ATOM 4435 C C . THR A 1 557 ? -3.954 37.268 11.082 1.00 79.69 557 THR A C 1
ATOM 4437 O O . THR A 1 557 ? -2.949 37.684 11.652 1.00 79.69 557 THR A O 1
ATOM 4440 N N . GLY A 1 558 ? -4.253 35.969 11.040 1.00 79.62 558 GLY A N 1
ATOM 4441 C CA . GLY A 1 558 ? -3.426 34.941 11.672 1.00 79.62 558 GLY A CA 1
ATOM 4442 C C . GLY A 1 558 ? -3.731 33.534 11.161 1.00 79.62 558 GLY A C 1
ATOM 4443 O O . GLY A 1 558 ? -4.755 33.296 10.518 1.00 79.62 558 GLY A O 1
ATOM 4444 N N . HIS A 1 559 ? -2.833 32.589 11.440 1.00 85.56 559 HIS A N 1
ATOM 4445 C CA . HIS A 1 559 ? -2.973 31.204 10.992 1.00 85.56 559 HIS A CA 1
ATOM 4446 C C . HIS A 1 559 ? -4.022 30.448 11.819 1.00 85.56 559 HIS A C 1
ATOM 4448 O O . HIS A 1 559 ? -3.924 30.363 13.041 1.00 85.56 559 HIS A O 1
ATOM 4454 N N . HIS A 1 560 ? -5.011 29.844 11.156 1.00 85.94 560 HIS A N 1
ATOM 4455 C CA . HIS A 1 560 ? -6.084 29.104 11.832 1.00 85.94 560 HIS A CA 1
ATOM 4456 C C . HIS A 1 560 ? -5.691 27.672 12.256 1.00 85.94 560 HIS A C 1
ATOM 4458 O O . HIS A 1 560 ? -6.375 27.101 13.103 1.00 85.94 560 HIS A O 1
ATOM 4464 N N . SER A 1 561 ? -4.629 27.087 11.682 1.00 90.06 561 SER A N 1
ATOM 4465 C CA . SER A 1 561 ? -4.186 25.693 11.898 1.00 90.06 561 SER A CA 1
ATOM 4466 C C . SER A 1 561 ? -2.649 25.526 11.779 1.00 90.06 561 SER A C 1
ATOM 4468 O O . SER A 1 561 ? -2.170 24.763 10.942 1.00 90.06 561 SER A O 1
ATOM 4470 N N . PRO A 1 562 ? -1.823 26.273 12.541 1.00 87.81 562 PRO A N 1
ATOM 4471 C CA . PRO A 1 562 ? -0.369 26.162 12.429 1.00 87.81 562 PRO A CA 1
ATOM 4472 C C . PRO A 1 562 ? 0.157 24.900 13.126 1.00 87.81 562 PRO A C 1
ATOM 4474 O O . PRO A 1 562 ? -0.118 24.666 14.305 1.00 87.81 562 PRO A O 1
ATOM 4477 N N . LEU A 1 563 ? 0.940 24.092 12.402 1.00 85.94 563 LEU A N 1
ATOM 4478 C CA . LEU A 1 563 ? 1.545 22.878 12.957 1.00 85.94 563 LEU A CA 1
ATOM 4479 C C . LEU A 1 563 ? 2.616 23.207 14.007 1.00 85.94 563 LEU A C 1
ATOM 4481 O O . LEU A 1 563 ? 2.571 22.658 15.104 1.00 85.94 563 LEU A O 1
ATOM 4485 N N . PHE A 1 564 ? 3.515 24.139 13.679 1.00 83.31 564 PHE A N 1
ATOM 4486 C CA . PHE A 1 564 ? 4.652 24.554 14.504 1.00 83.31 564 PHE A CA 1
ATOM 4487 C C . PHE A 1 564 ? 4.614 26.056 14.791 1.00 83.31 564 PHE A C 1
ATOM 4489 O O . PHE A 1 564 ? 4.115 26.837 13.977 1.00 83.31 564 PHE A O 1
ATOM 4496 N N . GLY A 1 565 ? 5.196 26.462 15.921 1.00 70.12 565 GLY A N 1
ATOM 4497 C CA . GLY A 1 565 ? 5.433 27.869 16.244 1.00 70.12 565 GLY A CA 1
ATOM 4498 C C . GLY A 1 565 ? 6.850 28.283 15.860 1.00 70.12 565 GLY A C 1
ATOM 4499 O O . GLY A 1 565 ? 7.796 27.985 16.583 1.00 70.12 565 GLY A O 1
ATOM 4500 N N . THR A 1 566 ? 7.035 28.981 14.741 1.00 60.47 566 THR A N 1
ATOM 4501 C CA . THR A 1 566 ? 8.314 29.647 14.447 1.00 60.47 566 THR A CA 1
ATOM 4502 C C . THR A 1 566 ? 8.413 30.952 15.238 1.00 60.47 566 THR A C 1
ATOM 4504 O O . THR A 1 566 ? 7.460 31.735 15.258 1.00 60.47 566 THR A O 1
ATOM 4507 N N . ARG A 1 567 ? 9.573 31.199 15.869 1.00 56.59 567 ARG A N 1
ATOM 4508 C CA . ARG A 1 567 ? 9.816 32.351 16.766 1.00 56.59 567 ARG A CA 1
ATOM 4509 C C . ARG A 1 567 ? 9.517 33.716 16.132 1.00 56.59 567 ARG A C 1
ATOM 4511 O O . ARG A 1 567 ? 9.173 34.636 16.859 1.00 56.59 567 ARG A O 1
ATOM 4518 N N . ASP A 1 568 ? 9.592 33.819 14.806 1.00 57.03 568 ASP A N 1
ATOM 4519 C CA . ASP A 1 568 ? 9.403 35.081 14.081 1.00 57.03 568 ASP A CA 1
ATOM 4520 C C . ASP A 1 568 ? 7.941 35.343 13.658 1.00 57.03 568 ASP A C 1
ATOM 4522 O O . ASP A 1 568 ? 7.614 36.447 13.232 1.00 57.03 568 ASP A O 1
ATOM 4526 N N . VAL A 1 569 ? 7.049 34.344 13.764 1.00 57.81 569 VAL A N 1
ATOM 4527 C CA . VAL A 1 569 ? 5.644 34.426 13.295 1.00 57.81 569 VAL A CA 1
ATOM 4528 C C . VAL A 1 569 ? 4.637 34.193 14.429 1.00 57.81 569 VAL A C 1
ATOM 4530 O O . VAL A 1 569 ? 3.523 34.714 14.383 1.00 57.81 569 VAL A O 1
ATOM 4533 N N . PHE A 1 570 ? 5.016 33.451 15.477 1.00 64.25 570 PHE A N 1
ATOM 4534 C CA . PHE A 1 570 ? 4.127 33.093 16.584 1.00 64.25 570 PHE A CA 1
ATOM 4535 C C . PHE A 1 570 ? 4.750 33.412 17.945 1.00 64.25 570 PHE A C 1
ATOM 4537 O O . PHE A 1 570 ? 5.705 32.766 18.368 1.00 64.25 570 PHE A O 1
ATOM 4544 N N . ASN A 1 571 ? 4.141 34.356 18.668 1.00 65.25 571 ASN A N 1
ATOM 4545 C CA . ASN A 1 571 ? 4.556 34.711 20.030 1.00 65.25 571 ASN A CA 1
ATOM 4546 C C . ASN A 1 571 ? 3.961 33.791 21.112 1.00 65.25 571 ASN A C 1
ATOM 4548 O O . ASN A 1 571 ? 4.483 33.759 22.224 1.00 65.25 571 ASN A O 1
ATOM 4552 N N . ASP A 1 572 ? 2.887 33.047 20.814 1.00 78.19 572 ASP A N 1
ATOM 4553 C CA . ASP A 1 572 ? 2.262 32.120 21.765 1.00 78.19 572 ASP A CA 1
ATOM 4554 C C . ASP A 1 572 ? 2.321 30.669 21.247 1.00 78.19 572 ASP A C 1
ATOM 4556 O O . ASP A 1 572 ? 1.541 30.303 20.360 1.00 78.19 572 ASP A O 1
ATOM 4560 N N . PRO A 1 573 ? 3.199 29.810 21.803 1.00 78.69 573 PRO A N 1
ATOM 4561 C CA . PRO A 1 573 ? 3.302 28.409 21.398 1.00 78.69 573 PRO A CA 1
ATOM 4562 C C . PRO A 1 573 ? 2.021 27.611 21.675 1.00 78.69 573 PRO A C 1
ATOM 4564 O O . PRO A 1 573 ? 1.820 26.555 21.074 1.00 78.69 573 PRO A O 1
ATOM 4567 N N . LYS A 1 574 ? 1.114 28.104 22.533 1.00 85.12 574 LYS A N 1
ATOM 4568 C CA . LYS A 1 574 ? -0.179 27.449 22.789 1.00 85.12 574 LYS A CA 1
ATOM 4569 C C . LYS A 1 574 ? -1.084 27.475 21.561 1.00 85.12 574 LYS A C 1
ATOM 4571 O O . LYS A 1 574 ? -1.922 26.588 21.419 1.00 85.12 574 LYS A O 1
ATOM 4576 N N . LEU A 1 575 ? -0.912 28.445 20.662 1.00 86.44 575 LEU A N 1
ATOM 4577 C CA . LEU A 1 575 ? -1.722 28.605 19.450 1.00 86.44 575 LEU A CA 1
ATOM 4578 C C . LEU A 1 575 ? -1.261 27.712 18.287 1.00 86.44 575 LEU A C 1
ATOM 4580 O O . LEU A 1 575 ? -1.458 28.065 17.129 1.00 86.44 575 LEU A O 1
ATOM 4584 N N . THR A 1 576 ? -0.649 26.565 18.588 1.00 88.94 576 THR A N 1
ATOM 4585 C CA . THR A 1 576 ? -0.113 25.622 17.602 1.00 88.94 576 THR A CA 1
ATOM 4586 C C . THR A 1 576 ? -0.577 24.200 17.889 1.00 88.94 576 THR A C 1
ATOM 4588 O O . THR A 1 576 ? -0.886 23.847 19.033 1.00 88.94 576 THR A O 1
ATOM 4591 N N . ILE A 1 577 ? -0.616 23.366 16.847 1.00 90.62 577 ILE A N 1
ATOM 4592 C CA . ILE A 1 577 ? -0.904 21.933 16.985 1.00 90.62 577 ILE A CA 1
ATOM 4593 C C . ILE A 1 577 ? 0.169 21.277 17.858 1.00 90.62 577 ILE A C 1
ATOM 4595 O O . ILE A 1 577 ? -0.180 20.536 18.771 1.00 90.62 577 ILE A O 1
ATOM 4599 N N . GLU A 1 578 ? 1.450 21.581 17.628 1.00 89.25 578 GLU A N 1
ATOM 4600 C CA . GLU A 1 578 ? 2.566 21.081 18.439 1.00 89.25 578 GLU A CA 1
ATOM 4601 C C . GLU A 1 578 ? 2.384 21.401 19.927 1.00 89.25 578 GLU A C 1
ATOM 4603 O O . GLU A 1 578 ? 2.453 20.496 20.757 1.00 89.25 578 GLU A O 1
ATOM 4608 N N . GLY A 1 579 ? 2.086 22.656 20.273 1.00 88.12 579 GLY A N 1
ATOM 4609 C CA . GLY A 1 579 ? 1.872 23.056 21.662 1.00 88.12 579 GLY A CA 1
ATOM 4610 C C . GLY A 1 579 ? 0.693 22.322 22.299 1.00 88.12 579 GLY A C 1
ATOM 4611 O O . GLY A 1 579 ? 0.797 21.828 23.424 1.00 88.12 579 GLY A O 1
ATOM 4612 N N . MET A 1 580 ? -0.427 22.212 21.578 1.00 90.81 580 MET A N 1
ATOM 4613 C CA . MET A 1 580 ? -1.612 21.491 22.048 1.00 90.81 580 MET A CA 1
ATOM 4614 C C . MET A 1 580 ? -1.326 20.001 22.262 1.00 90.81 580 MET A C 1
ATOM 4616 O O . MET A 1 580 ? -1.647 19.465 23.320 1.00 90.81 580 MET A O 1
ATOM 4620 N N . VAL A 1 581 ? -0.690 19.336 21.297 1.00 91.88 581 VAL A N 1
ATOM 4621 C CA . VAL A 1 581 ? -0.307 17.919 21.392 1.00 91.88 581 VAL A CA 1
ATOM 4622 C C . VAL A 1 581 ? 0.674 17.706 22.541 1.00 91.88 581 VAL A C 1
ATOM 4624 O O . VAL A 1 581 ? 0.455 16.818 23.363 1.00 91.88 581 VAL A O 1
ATOM 4627 N N . GLY A 1 582 ? 1.702 18.551 22.650 1.00 90.12 582 GLY A N 1
ATOM 4628 C CA . GLY A 1 582 ? 2.683 18.505 23.732 1.00 90.12 582 GLY A CA 1
ATOM 4629 C C . GLY A 1 582 ? 2.021 18.559 25.106 1.00 90.12 582 GLY A C 1
ATOM 4630 O O . GLY A 1 582 ? 2.355 17.758 25.976 1.00 90.12 582 GLY A O 1
ATOM 4631 N N . LYS A 1 583 ? 0.999 19.411 25.271 1.00 91.31 583 LYS A N 1
ATOM 4632 C CA . LYS A 1 583 ? 0.255 19.508 26.531 1.00 91.31 583 LYS A CA 1
ATOM 4633 C C . LYS A 1 583 ? -0.478 18.215 26.901 1.00 91.31 583 LYS A C 1
ATOM 4635 O O . LYS A 1 583 ? -0.488 17.824 28.067 1.00 91.31 583 LYS A O 1
ATOM 4640 N N . TRP A 1 584 ? -1.092 17.549 25.926 1.00 92.12 584 TRP A N 1
ATOM 4641 C CA . TRP A 1 584 ? -1.782 16.277 26.152 1.00 92.12 584 TRP A CA 1
ATOM 4642 C C . TRP A 1 584 ? -0.804 15.129 26.427 1.00 92.12 584 TRP A C 1
ATOM 4644 O O . TRP A 1 584 ? -1.061 14.317 27.317 1.00 92.12 584 TRP A O 1
ATOM 4654 N N . LEU A 1 585 ? 0.339 15.098 25.735 1.00 91.88 585 LEU A N 1
ATOM 4655 C CA . LEU A 1 585 ? 1.373 14.070 25.905 1.00 91.88 585 LEU A CA 1
ATOM 4656 C C . LEU A 1 585 ? 2.020 14.060 27.298 1.00 91.88 585 LEU A C 1
ATOM 4658 O O . LEU A 1 585 ? 2.539 13.027 27.710 1.00 91.88 585 LEU A O 1
ATOM 4662 N N . GLU A 1 586 ? 1.937 15.154 28.064 1.00 90.38 586 GLU A N 1
ATOM 4663 C CA . GLU A 1 586 ? 2.353 15.173 29.478 1.00 90.38 586 GLU A CA 1
ATOM 4664 C C . GLU A 1 586 ? 1.597 14.137 30.332 1.00 90.38 586 GLU A C 1
ATOM 4666 O O . GLU A 1 586 ? 2.098 13.688 31.362 1.00 90.38 586 GLU A O 1
ATOM 4671 N N . ASN A 1 587 ? 0.364 13.785 29.945 1.00 88.88 587 ASN A N 1
ATOM 4672 C CA . ASN A 1 587 ? -0.549 12.998 30.777 1.00 88.88 587 ASN A CA 1
ATOM 4673 C C . ASN A 1 587 ? -1.274 11.866 30.039 1.00 88.88 587 ASN A C 1
ATOM 4675 O O . ASN A 1 587 ? -1.869 11.013 30.701 1.00 88.88 587 ASN A O 1
ATOM 4679 N N . VAL A 1 588 ? -1.262 11.861 28.706 1.00 88.56 588 VAL A N 1
ATOM 4680 C CA . VAL A 1 588 ? -2.022 10.931 27.869 1.00 88.56 588 VAL A CA 1
ATOM 4681 C C . VAL A 1 588 ? -1.086 10.240 26.881 1.00 88.56 588 VAL A C 1
ATOM 4683 O O . VAL A 1 588 ? -0.330 10.925 26.191 1.00 88.56 588 VAL A O 1
ATOM 4686 N N . PRO A 1 589 ? -1.134 8.899 26.777 1.00 84.44 589 PRO A N 1
ATOM 4687 C CA . PRO A 1 589 ? -0.332 8.170 25.806 1.00 84.44 589 PRO A CA 1
ATOM 4688 C C . PRO A 1 589 ? -0.638 8.606 24.373 1.00 84.44 589 PRO A C 1
ATOM 4690 O O . PRO A 1 589 ? -1.803 8.794 24.008 1.00 84.44 589 PRO A O 1
ATOM 4693 N N . SER A 1 590 ? 0.404 8.726 23.549 1.00 84.06 590 SER A N 1
ATOM 4694 C CA . SER A 1 590 ? 0.287 9.162 22.152 1.00 84.06 590 SER A CA 1
ATOM 4695 C C . SER A 1 590 ? -0.709 8.328 21.347 1.00 84.06 590 SER A C 1
ATOM 4697 O O . SER A 1 590 ? -1.373 8.843 20.454 1.00 84.06 590 SER A O 1
ATOM 4699 N N . GLU A 1 591 ? -0.866 7.051 21.692 1.00 81.19 591 GLU A N 1
ATOM 4700 C CA . GLU A 1 591 ? -1.733 6.126 20.980 1.00 81.19 591 GLU A CA 1
ATOM 4701 C C . GLU A 1 591 ? -3.233 6.412 21.145 1.00 81.19 591 GLU A C 1
ATOM 4703 O O . GLU A 1 591 ? -4.048 5.930 20.357 1.00 81.19 591 GLU A O 1
ATOM 4708 N N . LYS A 1 592 ? -3.595 7.219 22.148 1.00 87.88 592 LYS A N 1
ATOM 4709 C CA . LYS A 1 592 ? -4.968 7.680 22.384 1.00 87.88 592 LYS A CA 1
ATOM 4710 C C . LYS A 1 592 ? -5.265 9.031 21.739 1.00 87.88 592 LYS A C 1
ATOM 4712 O O . LYS A 1 592 ? -6.405 9.478 21.800 1.00 87.88 592 LYS A O 1
ATOM 4717 N N . LEU A 1 593 ? -4.278 9.702 21.149 1.00 90.44 593 LEU A N 1
ATOM 4718 C CA . LEU A 1 593 ? -4.444 11.042 20.591 1.00 90.44 593 LEU A CA 1
ATOM 4719 C C . LEU A 1 593 ? -4.585 10.983 19.070 1.00 90.44 593 LEU A C 1
ATOM 4721 O O . LEU A 1 593 ? -3.808 10.325 18.381 1.00 90.44 593 LEU A O 1
ATOM 4725 N N . ILE A 1 594 ? -5.565 11.713 18.542 1.00 91.31 594 ILE A N 1
ATOM 4726 C CA . ILE A 1 594 ? -5.766 11.902 17.105 1.00 91.31 594 ILE A CA 1
ATOM 4727 C C . ILE A 1 594 ? -5.782 13.397 16.826 1.00 91.31 594 ILE A C 1
ATOM 4729 O O . ILE A 1 594 ? -6.502 14.141 17.481 1.00 91.31 594 ILE A O 1
ATOM 4733 N N . ILE A 1 595 ? -5.015 13.841 15.835 1.00 90.56 595 ILE A N 1
ATOM 4734 C CA . ILE A 1 595 ? -5.002 15.242 15.412 1.00 90.56 595 ILE A CA 1
ATOM 4735 C C . ILE A 1 595 ? -6.003 15.404 14.270 1.00 90.56 595 ILE A C 1
ATOM 4737 O O . ILE A 1 595 ? -5.877 14.758 13.231 1.00 90.56 595 ILE A O 1
ATOM 4741 N N . ALA A 1 596 ? -6.992 16.275 14.455 1.00 88.25 596 ALA A N 1
ATOM 4742 C CA . ALA A 1 596 ? -7.905 16.667 13.393 1.00 88.25 596 ALA A CA 1
ATOM 4743 C C . ALA A 1 596 ? -7.335 17.862 12.618 1.00 88.25 596 ALA A C 1
ATOM 4745 O O . ALA A 1 596 ? -7.018 18.899 13.207 1.00 88.25 596 ALA A O 1
ATOM 4746 N N . CYS A 1 597 ? -7.251 17.725 11.295 1.00 82.50 597 CYS A N 1
ATOM 4747 C CA . CYS A 1 597 ? -6.798 18.769 10.377 1.00 82.50 597 CYS A CA 1
ATOM 4748 C C . CYS A 1 597 ? -7.969 19.245 9.498 1.00 82.50 597 CYS A C 1
ATOM 4750 O O . CYS A 1 597 ? -8.732 18.411 9.005 1.00 82.50 597 CYS A O 1
ATOM 4752 N N . PRO A 1 598 ? -8.137 20.560 9.283 1.00 77.88 598 PRO A N 1
ATOM 4753 C CA . PRO A 1 598 ? -9.241 21.095 8.497 1.00 77.88 598 PRO A CA 1
ATOM 4754 C C . PRO A 1 598 ? -8.952 20.969 6.995 1.00 77.88 598 PRO A C 1
ATOM 4756 O O . PRO A 1 598 ? -7.855 21.280 6.540 1.00 77.88 598 PRO A O 1
ATOM 4759 N N . LEU A 1 599 ? -9.958 20.566 6.216 1.00 67.88 599 LEU A N 1
ATOM 4760 C CA . LEU A 1 599 ? -9.920 20.583 4.742 1.00 67.88 599 LEU A CA 1
ATOM 4761 C C . LEU A 1 599 ? -10.698 21.765 4.139 1.00 67.88 599 LEU A C 1
ATOM 4763 O O . LEU A 1 599 ? -10.712 21.946 2.924 1.00 67.88 599 LEU A O 1
ATOM 4767 N N . LYS A 1 600 ? -11.359 22.565 4.982 1.00 58.47 600 LYS A N 1
ATOM 4768 C CA . LYS A 1 600 ? -12.131 23.748 4.598 1.00 58.47 600 LYS A CA 1
ATOM 4769 C C . LYS A 1 600 ? -11.793 24.904 5.542 1.00 58.47 600 LYS A C 1
ATOM 4771 O O . LYS A 1 600 ? -11.624 24.670 6.742 1.00 58.47 600 LYS A O 1
ATOM 4776 N N . LEU A 1 601 ? -11.671 26.104 4.974 1.00 45.75 601 LEU A N 1
ATOM 4777 C CA . LEU A 1 601 ? -11.499 27.376 5.682 1.00 45.75 601 LEU A CA 1
ATOM 4778 C C . LEU A 1 601 ? -12.838 27.915 6.189 1.00 45.75 601 LEU A C 1
ATOM 4780 O O . LEU A 1 601 ? -13.829 27.813 5.426 1.00 45.75 601 LEU A O 1
#

Secondary structure (DSSP, 8-state):
-------PPP----------EEEEEEE---------------SS--S-----EEEEEPPPSSSS---EEEEEEE--SS--GGGT-HHHHHHHHHHHHHHHHHTT-SEEEEE--HHHHTSHHHHHHHHHHHHHHHHHHHH-TTSPPPEEEEEEEGGGHHHHHHHHHHHTTT-SEEEEE-TTSS--S-TTB---SS--S--SSS-GGGSHHHHHHHHHHTT--GGGEEEEEESEEEEEE--TT----TTPBPSEEPPPPTTT--SSSEEEHHHHTTT--GGG-EEETTTTEEEEE-GGGEEEEE--TT-HHHHHHHHHHHHTT-SEEEEE-GGGS-TTSSSSSS-SSHHHHHHHHHHHTT-S---S-TT----------EEEE-GGG-SS---GGGS-TTT-SEEEEEEEEEE-SSS-EEEE-HHHHHHHHHHHH---SSPPEEEEEESTT--HHHHHHHTSTTTHHHHHHHHHHHHHHTT-SEEEE------SHHHHHHHHHHHHHHHHHS-TTSEEEEEE-HHHHHHS---HHHHHHH-SEEEEE---SS-TTSSS---SS-SS--TTT-S-GGGSHHHHHHHHHTTS-GGGEEEE--S--

Organism: NCBI:txid166011

Foldseek 3Di:
DDDDDDDDDDDDDDDDDDLAWEKAKDWDDDDDDDDDDDDDDDDDDDDDPDTWIWMWIDDFPDPDGDIAIATEDEDPVPPVVCLVDPVSLLVVLVVRVCVCVVVVGQAYEYHYDVVLLVDVSVVVSLVNSQVSLVVVCVVPVVHHGHAYEYEDELCCLLVNLLVVQVSLVSHQAYEYDLQNLPPPDDLFWDAAFAQAADDPQQDLSNHLPSSLVSNVVSNRPLSRYAYEGEQKKAKFADDPPWDDDGGTGTPHGDAAQPPRRDRSRIAFNLSCLVQDDPVQWDADPRRLWIKGAGPNRMIMTGDDFPDRSVLVVLLVSLQLNHSYYYYPHQVSFAQPCPSNVCRHRRVVVSSSVSNVLRSQDDDPDLDDPDDDDPPAAEAEDEQVPDPDQDACVPPQQSNHQEYEYAAWEFDPPPHTATDGDPSSVVNLVNLVPDDDSHRHAYEYEHQLVPDLVSLLSCLPPVNLVVSLVRVQVVCVVSVGQEYEDNHACQDAPSSLVSVLVNLVVNQVPPDPSHFYEYEDELCCLPPVPHPLQSVLVSGQAYEYEQFQLDDPPDPDDDGGHAAADDPVRDPDRSSYVVNSLVSSVVRHDPSRYHYDDDPDD

InterPro domains:
  IPR001223 Glycoside hydrolase family 18, catalytic domain [PF00704] (66-333)
  IPR001223 Glycoside hydrolase family 18, catalytic domain [PF00704] (392-598)
  IPR001223 Glycoside hydrolase family 18, catalytic domain [PS51910] (375-601)
  IPR017853 Glycoside hydrolase superfamily [SSF51445] (61-353)
  IPR017853 Glycoside hydrolase superfamily [SSF51445] (388-599)
  IPR023621 Large ribosomal subunit protein eL31 domain superfamily [G3DSA:3.10.440.10] (2-45)
  IPR029070 Chitinase insertion domain superfamily [G3DSA:3.10.50.10] (231-302)
  IPR029070 Chitinase insertion domain superfamily [SSF54556] (233-302)
  IPR050314 Glycosyl hydrolase family 18 [PTHR11177] (67-353)

pLDDT: mean 76.38, std 19.92, range [19.12, 95.19]

Sequence (601 aa):
MCQFCVRMSRRRNDDDDSPHKLYTLVTHVPVTPFQRRTNISVESEELFQKTGHILIVPWCLGKGLQMQVLLGIRGDGQKDQFMETQWTHEKVIGSIVWNTRSNNFDGIFLDFQTHHLLSSSFEYFMDKLSAAITADHEKNPQQNRLVVVLGMSARWVPKVTGRMSKLAKHFHAFYLWNDDINTSQDPSISVRVDPLNPSEKVPLMDTIKGNAEKLASGGIPNSKIIVGLTAWARSYVFDNNVKGEHGAIIHNVGEPGEVTKKTDGRLAYYEICKLVGFNRTIYEQNSSTTSFTGSHNHWYSFNMPKHDSLQRKLKWISSYGFGGMGLFSLQADDASGNICGEGVLPLHTYVFQTYSCSIRRNDETRGKKSGSQACTRLCSFNPDHATNSFDFTTLESDWCSHIILSTATVVTNPSLDVSFSQKSRKILMNYNAWSTPVKPYLILSIGADQGPESWRQALQTTKRPAFIDKLIKLMEENGADGMDIAWTSVENTVDMTLLYALLTDLRANVTNTKQIFVCASHSATFYRNFNYKLLANMADYVVLQGFRFHAYNRLFTGHHSPLFGTRDVFNDPKLTIEGMVGKWLENVPSEKLIIACPLKL

Radius of gyration: 29.6 Å; chains: 1; bounding box: 89×83×69 Å